Protein AF-A0A7S3NKB1-F1 (afdb_monomer)

Radius of gyration: 30.18 Å; Cα contacts (8 Å, |Δi|>4): 1616; chains: 1; bounding box: 89×77×66 Å

InterPro domains:
  IPR029058 Alpha/Beta hydrolase fold [G3DSA:3.40.50.1820] (28-369)
  IPR029058 Alpha/Beta hydrolase fold [SSF53474] (52-356)
  IPR029062 Class I glutamine amidotransferase-like [G3DSA:3.40.50.880] (406-669)
  IPR029062 Class I glutamine amidotransferase-like [SSF52317] (475-633)

Sequence (694 aa):
MLQLSLFVFLVICQARKEEACNWCSAPAASVCNQNIQVVKEQFWTSISAATNRTYPYWRPLDQPAIDSIQSGLVILVQHGTDRNGDEYTQYMAGAVAKSGLENTYVFGPQMYFLGDTGLDSENELYWDDSENADSNWRWGGDSSALLSERISSFAVLDELVSALGNNQTKIFIAGHSAGGQVVQRFALFSQTHPDLFITANPSSVTYLDARRPLLFSSQRAYCDKECDNVTIAKTQYEFEIPIFKKCVCSATYNNYGYGLNDLNKASMYVANQSISVVRERYLHRSVRYVAGQSDVCNLRFSSCEICQMNDNDLDRSCAAELQGYCRYERLTAFSQYINSTTHALVTIPNVGHNSCGIFQSPEFIHLLKISSLTLFTKSSAYDWYCIPKRAAYCQEDDQEISTPRTKPGTVTMGGGTDVDAAFEWQISRGGSGNFLILRESGTEAYDPYLLGLGAGVAATLILNDRRASEESFVLEKVKKADAIFFAGGDQSKYVSRIKNTSLETLLKSKSINVTIGGTSAGNAIQGLYIYIGAFGSAISDECLQHPYNFRIDLGPALLKSPPLDIARVIMDDHFVTRDRMGRMLTFMARLLQDGLCTAPTVRGIGVDEATALLVDHASGVATLVGNSTAYACEASSPQVCMRGEPLTLKNISCQRLGSGDSFNLYNWNGTGYSYSLDIVRGRMLGEPYGLSNE

Secondary structure (DSSP, 8-state):
------SSS-------------S--SS-TTT----S-EEEEEE--TTHHHHS-BEEEEEETTSPPGGG--SEEEEEEE--TT--HHHHHHHHHHHHHHHT-SSEEEEEE--EETT-TT--TTTB-EEB-SS-TTTBGGGTPBPSS-TTS--BHHHHHHHHHHHT-STTEEEEEEEETHHHHHHHHHHHH--S--SEEEEES-S----SSS-EE------TT-TTTTS-HHHHHHPPPPEE----SS-THHHHTTBBTTBSB-GGGS-HHHHTS-HHHHHHHHHHS-EEEEEETT----GGGTT-TT--S--TTS--SHHHHTT-SSHHHHHHHHHHHH--TTEEEEEETT--S-HHHHHTSHHHHHHHHHHHHHHHS---SEEEEEESTTSTTTSSS----PPP----EEEEE-SSS--HHHHHHHHHHTTT-EEEEEESSS-STHHHHHHHTT-SEEEEEEE-SGGGGG-HHHHHHHHH-SEEEE-SS-HHHHHHHHTTSHHHHHHHHHHHHSEEEEETHHHHTSSSEEE--TTS---HHHHHH-TT-TT--EEE-S---HHHHHTTEEEE-STTTTT-HHHHHHHHHHHHHTTS--SSEEEEEEE-TTEEEEEETTT-EEEEEESS-EEEEEEE--SEEETTEEEEEEEEEEEEE-TT-EEETTTTEESSEEEEEEEETTEEES-TT-----

Structure (mmCIF, N/CA/C/O backbone):
data_AF-A0A7S3NKB1-F1
#
_entry.id   AF-A0A7S3NKB1-F1
#
loop_
_atom_site.group_PDB
_atom_site.id
_atom_site.type_symbol
_atom_site.label_atom_id
_atom_site.label_alt_id
_atom_site.label_comp_id
_atom_site.label_asym_id
_atom_site.label_entity_id
_atom_site.label_seq_id
_atom_site.pdbx_PDB_ins_code
_atom_site.Cartn_x
_atom_site.Cartn_y
_atom_site.Cartn_z
_atom_site.occupancy
_atom_site.B_iso_or_equiv
_atom_site.auth_seq_id
_atom_site.auth_comp_id
_atom_site.auth_asym_id
_atom_site.auth_atom_id
_atom_site.pdbx_PDB_model_num
ATOM 1 N N . MET A 1 1 ? -57.048 -7.763 -28.988 1.00 37.22 1 MET A N 1
ATOM 2 C CA . MET A 1 1 ? -56.027 -7.870 -27.926 1.00 37.22 1 MET A CA 1
ATOM 3 C C . MET A 1 1 ? -54.804 -7.088 -28.360 1.00 37.22 1 MET A C 1
ATOM 5 O O . MET A 1 1 ? -54.005 -7.627 -29.101 1.00 37.22 1 MET A O 1
ATOM 9 N N . LEU A 1 2 ? -54.713 -5.814 -27.986 1.00 27.78 2 LEU A N 1
ATOM 10 C CA . LEU A 1 2 ? -53.464 -5.045 -27.924 1.00 27.78 2 LEU A CA 1
ATOM 11 C C . LEU A 1 2 ? -53.812 -3.725 -27.216 1.00 27.78 2 LEU A C 1
ATOM 13 O O . LEU A 1 2 ? -54.195 -2.736 -27.828 1.00 27.78 2 LEU A O 1
ATOM 17 N N . GLN A 1 3 ? -53.796 -3.779 -25.887 1.00 29.42 3 GLN A N 1
ATOM 18 C CA . GLN A 1 3 ? -53.874 -2.643 -24.972 1.00 29.42 3 GLN A CA 1
ATOM 19 C C . GLN A 1 3 ? -52.826 -2.925 -23.896 1.00 29.42 3 GLN A C 1
ATOM 21 O O . GLN A 1 3 ? -53.077 -3.752 -23.030 1.00 29.42 3 GLN A O 1
ATOM 26 N N . LEU A 1 4 ? -51.640 -2.329 -24.034 1.00 29.95 4 LEU A N 1
ATOM 27 C CA . LEU A 1 4 ? -50.709 -1.928 -22.966 1.00 29.95 4 LEU A CA 1
ATOM 28 C C . LEU A 1 4 ? -49.421 -1.421 -23.638 1.00 29.95 4 LEU A C 1
ATOM 30 O O . LEU A 1 4 ? -48.457 -2.161 -23.783 1.00 29.95 4 LEU A O 1
ATOM 34 N N . SER A 1 5 ? -49.428 -0.187 -24.145 1.00 30.52 5 SER A N 1
ATOM 35 C CA . SER A 1 5 ? -48.226 0.562 -24.570 1.00 30.52 5 SER A CA 1
ATOM 36 C C . SER A 1 5 ? -48.619 2.013 -24.860 1.00 30.52 5 SER A C 1
ATOM 38 O O . SER A 1 5 ? -48.506 2.471 -25.989 1.00 30.52 5 SER A O 1
ATOM 40 N N . LEU A 1 6 ? -49.199 2.720 -23.884 1.00 28.94 6 LEU A N 1
ATOM 41 C CA . LEU A 1 6 ? -49.470 4.158 -24.024 1.00 28.94 6 LEU A CA 1
ATOM 42 C C . LEU A 1 6 ? -49.652 4.835 -22.657 1.00 28.94 6 LEU A C 1
ATOM 44 O O . LEU A 1 6 ? -50.673 5.441 -22.375 1.00 28.94 6 LEU A O 1
ATOM 48 N N . PHE A 1 7 ? -48.665 4.683 -21.779 1.00 28.72 7 PHE A N 1
ATOM 49 C CA . PHE A 1 7 ? -48.425 5.561 -20.632 1.00 28.72 7 PHE A CA 1
ATOM 50 C C . PHE A 1 7 ? -46.909 5.564 -20.419 1.00 28.72 7 PHE A C 1
ATOM 52 O O . PHE A 1 7 ? -46.284 4.522 -20.572 1.00 28.72 7 PHE A O 1
ATOM 59 N N . VAL A 1 8 ? -46.335 6.719 -20.083 1.00 29.61 8 VAL A N 1
ATOM 60 C CA . VAL A 1 8 ? -44.891 7.045 -20.073 1.00 29.61 8 VAL A CA 1
ATOM 61 C C . VAL A 1 8 ? -44.358 7.571 -21.414 1.00 29.61 8 VAL A C 1
ATOM 63 O O . VAL A 1 8 ? -43.383 7.074 -21.947 1.00 29.61 8 VAL A O 1
ATOM 66 N N . PHE A 1 9 ? -44.983 8.618 -21.955 1.00 26.34 9 PHE A N 1
ATOM 67 C CA . PHE A 1 9 ? -44.295 9.713 -22.656 1.00 26.34 9 PHE A CA 1
ATOM 68 C C . PHE A 1 9 ? -45.249 10.923 -22.657 1.00 26.34 9 PHE A C 1
ATOM 70 O O . PHE A 1 9 ? -46.411 10.780 -23.019 1.00 26.34 9 PHE A O 1
ATOM 77 N N . LEU A 1 10 ? -44.752 12.088 -22.228 1.00 24.91 10 LEU A N 1
ATOM 78 C CA . LEU A 1 10 ? -45.452 13.368 -21.998 1.00 24.91 10 LEU A CA 1
ATOM 79 C C . LEU A 1 10 ? -46.329 13.489 -20.734 1.00 24.91 10 LEU A C 1
ATOM 81 O O . LEU A 1 10 ? -47.553 13.438 -20.782 1.00 24.91 10 LEU A O 1
ATOM 85 N N . VAL A 1 11 ? -45.686 13.880 -19.631 1.00 25.91 11 VAL A N 1
ATOM 86 C CA . VAL A 1 11 ? -46.139 15.057 -18.872 1.00 25.91 11 VAL A CA 1
ATOM 87 C C . VAL A 1 11 ? -44.965 16.036 -18.849 1.00 25.91 11 VAL A C 1
ATOM 89 O O . VAL A 1 11 ? -44.021 15.887 -18.080 1.00 25.91 11 VAL A O 1
ATOM 92 N N . ILE A 1 12 ? -44.995 16.990 -19.779 1.00 28.05 12 ILE A N 1
ATOM 93 C CA . ILE A 1 12 ? -44.135 18.175 -19.808 1.00 28.05 12 ILE A CA 1
ATOM 94 C C . ILE A 1 12 ? -44.914 19.314 -19.142 1.00 28.05 12 ILE A C 1
ATOM 96 O O . ILE A 1 12 ? -46.082 19.521 -19.453 1.00 28.05 12 ILE A O 1
ATOM 100 N N . CYS A 1 13 ? -44.220 20.061 -18.280 1.00 27.61 13 CYS A N 1
ATOM 101 C CA . CYS A 1 13 ? -44.545 21.405 -17.795 1.00 27.61 13 CYS A CA 1
ATOM 102 C C . CYS A 1 13 ? -45.917 21.626 -17.140 1.00 27.61 13 CYS A C 1
ATOM 104 O O . CYS A 1 13 ? -46.845 22.080 -17.798 1.00 27.61 13 CYS A O 1
ATOM 106 N N . GLN A 1 14 ? -45.963 21.533 -15.806 1.00 26.52 14 GLN A N 1
ATOM 107 C CA . GLN A 1 14 ? -46.534 22.593 -14.958 1.00 26.52 14 GLN A CA 1
ATOM 108 C C . GLN A 1 14 ? -46.208 22.353 -13.474 1.00 26.52 14 GLN A C 1
ATOM 110 O O . GLN A 1 14 ? -46.976 21.759 -12.733 1.00 26.52 14 GLN A O 1
ATOM 115 N N . ALA A 1 15 ? -45.046 22.854 -13.055 1.00 28.05 15 ALA A N 1
ATOM 116 C CA . ALA A 1 15 ? -44.796 23.368 -11.708 1.00 28.05 15 ALA A CA 1
ATOM 117 C C . ALA A 1 15 ? -43.590 24.320 -11.792 1.00 28.05 15 ALA A C 1
ATOM 119 O O . ALA A 1 15 ? -42.496 24.034 -11.323 1.00 28.05 15 ALA A O 1
ATOM 120 N N . ARG A 1 16 ? -43.768 25.450 -12.491 1.00 33.12 16 ARG A N 1
ATOM 121 C CA . ARG A 1 16 ? -42.922 26.628 -12.272 1.00 33.12 16 ARG A CA 1
ATOM 122 C C . ARG A 1 16 ? -43.476 27.343 -11.047 1.00 33.12 16 ARG A C 1
ATOM 124 O O . ARG A 1 16 ? -44.529 27.964 -11.159 1.00 33.12 16 ARG A O 1
ATOM 131 N N . LYS A 1 17 ? -42.762 27.227 -9.931 1.00 29.45 17 LYS A N 1
ATOM 132 C CA . LYS A 1 17 ? -42.459 28.279 -8.950 1.00 29.45 17 LYS A CA 1
ATOM 133 C C . LYS A 1 17 ? -41.828 27.602 -7.734 1.00 29.45 17 LYS A C 1
ATOM 135 O O . LYS A 1 17 ? -42.534 27.230 -6.808 1.00 29.45 17 LYS A O 1
ATOM 140 N N . GLU A 1 18 ? -40.508 27.472 -7.741 1.00 30.91 18 GLU A N 1
ATOM 141 C CA . GLU A 1 18 ? -39.757 27.585 -6.493 1.00 30.91 18 GLU A CA 1
ATOM 142 C C . GLU A 1 18 ? -38.799 28.756 -6.669 1.00 30.91 18 GLU A C 1
ATOM 144 O O . GLU A 1 18 ? -37.930 28.779 -7.540 1.00 30.91 18 GLU A O 1
ATOM 149 N N . GLU A 1 19 ? -39.135 29.804 -5.930 1.00 33.53 19 GLU A N 1
ATOM 150 C CA . GLU A 1 19 ? -38.428 31.063 -5.822 1.00 33.53 19 GLU A CA 1
ATOM 151 C C . GLU A 1 19 ? -37.236 30.903 -4.865 1.00 33.53 19 GLU A C 1
ATOM 153 O O . GLU A 1 19 ? -37.324 30.210 -3.857 1.00 33.53 19 GLU A O 1
ATOM 158 N N . ALA A 1 20 ? -36.176 31.650 -5.179 1.00 30.31 20 ALA A N 1
ATOM 159 C CA . ALA A 1 20 ? -35.145 32.171 -4.284 1.00 30.31 20 ALA A CA 1
ATOM 160 C C . ALA A 1 20 ? -34.161 31.177 -3.637 1.00 30.31 20 ALA A C 1
ATOM 162 O O . ALA A 1 20 ? -34.357 30.637 -2.551 1.00 30.31 20 ALA A O 1
ATOM 163 N N . CYS A 1 21 ? -32.987 31.096 -4.265 1.00 44.28 21 CYS A N 1
ATOM 164 C CA . CYS A 1 21 ? -31.755 30.708 -3.605 1.00 44.28 21 CYS A CA 1
ATOM 165 C C . CYS A 1 21 ? -31.385 31.749 -2.538 1.00 44.28 21 CYS A C 1
ATOM 167 O O . CYS A 1 21 ? -30.957 32.850 -2.863 1.00 44.28 21 CYS A O 1
ATOM 169 N N . ASN A 1 22 ? -31.529 31.393 -1.268 1.00 38.00 22 ASN A N 1
ATOM 170 C CA . ASN A 1 22 ? -31.022 32.170 -0.136 1.00 38.00 22 ASN A CA 1
ATOM 171 C C . ASN A 1 22 ? -30.182 31.245 0.755 1.00 38.00 22 ASN A C 1
ATOM 173 O O . ASN A 1 22 ? -30.517 31.027 1.910 1.00 38.00 22 ASN A O 1
ATOM 177 N N . TRP A 1 23 ? -29.165 30.580 0.185 1.00 47.19 23 TRP A N 1
ATOM 178 C CA . TRP A 1 23 ? -28.321 29.548 0.836 1.00 47.19 23 TRP A CA 1
ATOM 179 C C . TRP A 1 23 ? -29.039 28.311 1.432 1.00 47.19 23 TRP A C 1
ATOM 181 O O . TRP A 1 23 ? -28.378 27.366 1.856 1.00 47.19 23 TRP A O 1
ATOM 191 N N . CYS A 1 24 ? -30.371 28.272 1.476 1.00 38.75 24 CYS A N 1
ATOM 192 C CA . CYS A 1 24 ? -31.081 27.544 2.521 1.00 38.75 24 CYS A CA 1
ATOM 193 C C . CYS A 1 24 ? -32.432 26.971 2.057 1.00 38.75 24 CYS A C 1
ATOM 195 O O . CYS A 1 24 ? -33.182 27.607 1.324 1.00 38.75 24 CYS A O 1
ATOM 197 N N . SER A 1 25 ? -32.770 25.809 2.628 1.00 39.16 25 SER A N 1
ATOM 198 C CA . SER A 1 25 ? -34.104 25.196 2.778 1.00 39.16 25 SER A CA 1
ATOM 199 C C . SER A 1 25 ? -34.878 24.730 1.532 1.00 39.16 25 SER A C 1
ATOM 201 O O . SER A 1 25 ? -35.766 25.412 1.043 1.00 39.16 25 SER A O 1
ATOM 203 N N . ALA A 1 26 ? -34.735 23.442 1.214 1.00 31.92 26 ALA A N 1
ATOM 204 C CA . ALA A 1 26 ? -35.855 22.525 1.461 1.00 31.92 26 ALA A CA 1
ATOM 205 C C . ALA A 1 26 ? -35.545 21.794 2.793 1.00 31.92 26 ALA A C 1
ATOM 207 O O . ALA A 1 26 ? -34.374 21.676 3.146 1.00 31.92 26 ALA A O 1
ATOM 208 N N . PRO A 1 27 ? -36.534 21.420 3.613 1.00 38.72 27 PRO A N 1
ATOM 209 C CA . PRO A 1 27 ? -36.540 21.534 5.080 1.00 38.72 27 PRO A CA 1
ATOM 210 C C . PRO A 1 27 ? -35.474 20.676 5.796 1.00 38.72 27 PRO A C 1
ATOM 212 O O . PRO A 1 27 ? -35.788 19.626 6.335 1.00 38.72 27 PRO A O 1
ATOM 215 N N . ALA A 1 28 ? -34.208 21.098 5.834 1.00 42.16 28 ALA A N 1
ATOM 216 C CA . ALA A 1 28 ? -33.157 20.376 6.565 1.00 42.16 28 ALA A CA 1
ATOM 217 C C . ALA A 1 28 ? -32.908 20.951 7.967 1.00 42.16 28 ALA A C 1
ATOM 219 O O . ALA A 1 28 ? -32.650 20.191 8.896 1.00 42.16 28 ALA A O 1
ATOM 220 N N . ALA A 1 29 ? -33.084 22.263 8.170 1.00 37.06 29 ALA A N 1
ATOM 221 C CA . ALA A 1 29 ? -32.968 22.870 9.501 1.00 37.06 29 ALA A CA 1
ATOM 222 C C . ALA A 1 29 ? -34.019 22.330 10.497 1.00 37.06 29 ALA A C 1
ATOM 224 O O . ALA A 1 29 ? -33.766 22.294 11.693 1.00 37.06 29 ALA A O 1
ATOM 225 N N . SER A 1 30 ? -35.163 21.825 10.015 1.00 43.34 30 SER A N 1
ATOM 226 C CA . SER A 1 30 ? -36.155 21.109 10.835 1.00 43.34 30 SER A CA 1
ATOM 227 C C . SER A 1 30 ? -35.915 19.590 10.943 1.00 43.34 30 SER A C 1
ATOM 229 O O . SER A 1 30 ? -36.719 18.899 11.562 1.00 43.34 30 SER A O 1
ATOM 231 N N . VAL A 1 31 ? -34.857 19.047 10.322 1.00 51.47 31 VAL A N 1
ATOM 232 C CA . VAL A 1 31 ? -34.542 17.596 10.249 1.00 51.47 31 VAL A CA 1
ATOM 233 C C . VAL A 1 31 ? -33.166 17.258 10.849 1.00 51.47 31 VAL A C 1
ATOM 235 O O . VAL A 1 31 ? -32.884 16.086 11.135 1.00 51.47 31 VAL A O 1
ATOM 238 N N . CYS A 1 32 ? -32.327 18.270 11.085 1.00 66.38 32 CYS A N 1
ATOM 239 C CA . CYS A 1 32 ? -31.087 18.153 11.841 1.00 66.38 32 CYS A CA 1
ATOM 240 C C . CYS A 1 32 ? -31.391 17.784 13.288 1.00 66.38 32 CYS A C 1
ATOM 242 O O . CYS A 1 32 ? -31.891 18.595 14.063 1.00 66.38 32 CYS A O 1
ATOM 244 N N . ASN A 1 33 ? -31.077 16.546 13.664 1.00 66.69 33 ASN A N 1
ATOM 245 C CA . ASN A 1 33 ? -31.092 16.187 15.070 1.00 66.69 33 ASN A CA 1
ATOM 246 C C . ASN A 1 33 ? -29.837 16.770 15.736 1.00 66.69 33 ASN A C 1
ATOM 248 O O . ASN A 1 33 ? -28.758 16.200 15.587 1.00 66.69 33 ASN A O 1
ATOM 252 N N . GLN A 1 34 ? -30.007 17.895 16.431 1.00 69.69 34 GLN A N 1
ATOM 253 C CA . GLN A 1 34 ? -29.027 18.508 17.340 1.00 69.69 34 GLN A CA 1
ATOM 254 C C . GLN A 1 34 ? -29.383 18.253 18.818 1.00 69.69 34 GLN A C 1
ATOM 256 O O . GLN A 1 34 ? -28.787 18.816 19.726 1.00 69.69 34 GLN A O 1
ATOM 261 N N . ASN A 1 35 ? -30.374 17.400 19.099 1.00 81.75 35 ASN A N 1
ATOM 262 C CA . ASN A 1 35 ? -30.844 17.181 20.471 1.00 81.75 35 ASN A CA 1
ATOM 263 C C . ASN A 1 35 ? -29.934 16.237 21.273 1.00 81.75 35 ASN A C 1
ATOM 265 O O . ASN A 1 35 ? -30.166 16.025 22.464 1.00 81.75 35 ASN A O 1
ATOM 269 N N . ILE A 1 36 ? -28.920 15.651 20.633 1.00 89.50 36 ILE A N 1
ATOM 270 C CA . ILE A 1 36 ? -27.941 14.792 21.296 1.00 89.50 36 ILE A CA 1
ATOM 271 C C . ILE A 1 36 ? -27.021 15.685 22.123 1.00 89.50 36 ILE A C 1
ATOM 273 O O . ILE A 1 36 ? -26.320 16.534 21.587 1.00 89.50 36 ILE A O 1
ATOM 277 N N . GLN A 1 37 ? -27.023 15.492 23.438 1.00 95.25 37 GLN A N 1
ATOM 278 C CA . GLN A 1 37 ? -26.106 16.205 24.319 1.00 95.25 37 GLN A CA 1
ATOM 279 C C . GLN A 1 37 ? -24.688 15.670 24.121 1.00 95.25 37 GLN A C 1
ATOM 281 O O . GLN A 1 37 ? -24.478 14.456 24.088 1.00 95.25 37 GLN A O 1
ATOM 286 N N . VAL A 1 38 ? -23.721 16.576 24.015 1.00 96.50 38 VAL A N 1
ATOM 287 C CA . VAL A 1 38 ? -22.296 16.251 23.892 1.00 96.50 38 VAL A CA 1
ATOM 288 C C . VAL A 1 38 ? -21.523 16.853 25.054 1.00 96.50 38 VAL A C 1
ATOM 290 O O . VAL A 1 38 ? -21.937 17.849 25.645 1.00 96.50 38 VAL A O 1
ATOM 293 N N . VAL A 1 39 ? -20.399 16.233 25.388 1.00 97.50 39 VAL A N 1
ATOM 294 C CA . VAL A 1 39 ? -19.499 16.671 26.452 1.00 97.50 39 VAL A CA 1
ATOM 295 C C . VAL A 1 39 ? -18.079 16.776 25.911 1.00 97.50 39 VAL A C 1
ATOM 297 O O . VAL A 1 39 ? -17.669 15.967 25.073 1.00 97.50 39 VAL A O 1
ATOM 300 N N . LYS A 1 40 ? -17.360 17.803 26.372 1.00 97.25 40 LYS A N 1
ATOM 301 C CA . LYS A 1 40 ? -15.942 18.012 26.081 1.00 97.25 40 LYS A CA 1
ATOM 302 C C . LYS A 1 40 ? -15.109 17.154 27.024 1.00 97.25 40 LYS A C 1
ATOM 304 O O . LYS A 1 40 ? -15.315 17.194 28.234 1.00 97.25 40 LYS A O 1
ATOM 309 N N . GLU A 1 41 ? -14.171 16.415 26.462 1.00 96.12 41 GLU A N 1
ATOM 310 C CA . GLU A 1 41 ? -13.217 15.564 27.163 1.00 96.12 41 GLU A CA 1
ATOM 311 C C . GLU A 1 41 ? -11.794 15.915 26.727 1.00 96.12 41 GLU A C 1
ATOM 313 O O . GLU A 1 41 ? -11.583 16.588 25.714 1.00 96.12 41 GLU A O 1
ATOM 318 N N . GLN A 1 42 ? -10.818 15.443 27.498 1.00 95.31 42 GLN A N 1
ATOM 319 C CA . GLN A 1 42 ? -9.400 15.633 27.210 1.00 95.31 42 GLN A CA 1
ATOM 320 C C . GLN A 1 42 ? -8.747 14.305 26.849 1.00 95.31 42 GLN A C 1
ATOM 322 O O . GLN A 1 42 ? -9.034 13.272 27.451 1.00 95.31 42 GLN A O 1
ATOM 327 N N . PHE A 1 43 ? -7.841 14.348 25.882 1.00 95.62 43 PHE A N 1
ATOM 328 C CA . PHE A 1 43 ? -7.016 13.228 25.463 1.00 95.62 43 PHE A CA 1
ATOM 329 C C . PHE A 1 43 ? -5.544 13.531 25.745 1.00 95.62 43 PHE A C 1
ATOM 331 O O . PHE A 1 43 ? -5.046 14.630 25.474 1.00 95.62 43 PHE A O 1
ATOM 338 N N . TRP A 1 44 ? -4.841 12.551 26.307 1.00 93.50 44 TRP A N 1
ATOM 339 C CA . TRP A 1 44 ? -3.430 12.684 26.644 1.00 93.50 44 TRP A CA 1
ATOM 340 C C . TRP A 1 44 ? -2.556 12.326 25.439 1.00 93.50 44 TRP A C 1
ATOM 342 O O . TRP A 1 44 ? -2.516 11.176 25.013 1.00 93.50 44 TRP A O 1
ATOM 352 N N . THR A 1 45 ? -1.837 13.314 24.909 1.00 92.19 45 THR A N 1
ATOM 353 C CA . THR A 1 45 ? -0.944 13.153 23.748 1.00 92.19 45 THR A CA 1
ATOM 354 C C . THR A 1 45 ? 0.503 12.882 24.166 1.00 92.19 45 THR A C 1
ATOM 356 O O . THR A 1 45 ? 0.880 13.065 25.328 1.00 92.19 45 THR A O 1
ATOM 359 N N . SER A 1 46 ? 1.362 12.516 23.213 1.00 90.19 46 SER A N 1
ATOM 360 C CA . SER A 1 46 ? 2.794 12.277 23.450 1.00 90.19 46 SER A CA 1
ATOM 361 C C . SER A 1 46 ? 3.541 13.488 24.023 1.00 90.19 46 SER A C 1
ATOM 363 O O . SER A 1 46 ? 4.514 13.315 24.759 1.00 90.19 46 SER A O 1
ATOM 365 N N . ILE A 1 47 ? 3.071 14.711 23.752 1.00 87.00 47 ILE A N 1
ATOM 366 C CA . ILE A 1 47 ? 3.666 15.949 24.279 1.00 87.00 47 ILE A CA 1
ATOM 367 C C . ILE A 1 47 ? 3.024 16.423 25.586 1.00 87.00 47 ILE A C 1
ATOM 369 O O . ILE A 1 47 ? 3.514 17.377 26.196 1.00 87.00 47 ILE A O 1
ATOM 373 N N . SER A 1 48 ? 1.943 15.783 26.043 1.00 90.19 48 SER A N 1
ATOM 374 C CA . SER A 1 48 ? 1.174 16.254 27.200 1.00 90.19 48 SER A CA 1
ATOM 375 C C . SER A 1 48 ? 1.990 16.245 28.489 1.00 90.19 48 SER A C 1
ATOM 377 O O . SER A 1 48 ? 1.903 17.185 29.270 1.00 90.19 48 SER A O 1
ATOM 379 N N . ALA A 1 49 ? 2.872 15.259 28.676 1.00 87.44 49 ALA A N 1
ATOM 380 C CA . ALA A 1 49 ? 3.761 15.214 29.840 1.00 87.44 49 ALA A CA 1
ATOM 381 C C . ALA A 1 49 ? 4.805 16.344 29.858 1.00 87.44 49 ALA A C 1
ATOM 383 O O . ALA A 1 49 ? 5.198 16.789 30.933 1.00 87.44 49 ALA A O 1
ATOM 384 N N . ALA A 1 50 ? 5.255 16.799 28.685 1.00 85.69 50 ALA A N 1
ATOM 385 C CA . ALA A 1 50 ? 6.240 17.873 28.567 1.00 85.69 50 ALA A CA 1
ATOM 386 C C . ALA A 1 50 ? 5.590 19.259 28.687 1.00 85.69 50 ALA A C 1
ATOM 388 O O . ALA A 1 50 ? 6.112 20.138 29.362 1.00 85.69 50 ALA A O 1
ATOM 389 N N . THR A 1 51 ? 4.422 19.433 28.068 1.00 85.88 51 THR A N 1
ATOM 390 C CA . THR A 1 51 ? 3.738 20.732 27.964 1.00 85.88 51 THR A CA 1
ATOM 391 C C . THR A 1 51 ? 2.715 20.995 29.061 1.00 85.88 51 THR A C 1
ATOM 393 O O . THR A 1 51 ? 2.258 22.126 29.197 1.00 85.88 51 THR A O 1
ATOM 396 N N . ASN A 1 52 ? 2.304 19.958 29.796 1.00 87.31 52 ASN A N 1
ATOM 397 C CA . ASN A 1 52 ? 1.109 19.957 30.643 1.00 87.31 52 ASN A CA 1
ATOM 398 C C . ASN A 1 52 ? -0.187 20.313 29.880 1.00 87.31 52 ASN A C 1
ATOM 400 O O . ASN A 1 52 ? -1.178 20.709 30.490 1.00 87.31 52 ASN A O 1
ATOM 404 N N . ARG A 1 53 ? -0.186 20.179 28.545 1.00 90.25 53 ARG A N 1
ATOM 405 C CA . ARG A 1 53 ? -1.341 20.462 27.688 1.00 90.25 53 ARG A CA 1
ATOM 406 C C . ARG A 1 53 ? -1.939 19.188 27.122 1.00 90.25 53 ARG A C 1
ATOM 408 O O . ARG A 1 53 ? -1.222 18.294 26.683 1.00 90.25 53 ARG A O 1
ATOM 415 N N . THR A 1 54 ? -3.259 19.121 27.081 1.00 94.12 54 THR A N 1
ATOM 416 C CA . THR A 1 54 ? -4.027 17.983 26.560 1.00 94.12 54 THR A CA 1
ATOM 417 C C . THR A 1 54 ? -4.770 18.354 25.283 1.00 94.12 54 THR A C 1
ATOM 419 O O . THR A 1 54 ? -4.884 19.531 24.932 1.00 94.12 54 THR A O 1
ATOM 422 N N . TYR A 1 55 ? -5.206 17.343 24.535 1.00 95.88 55 TYR A N 1
ATOM 423 C CA . TYR A 1 55 ? -5.970 17.552 23.315 1.00 95.88 55 TYR A CA 1
ATOM 424 C C . TYR A 1 55 ? -7.477 17.450 23.587 1.00 95.88 55 TYR A C 1
ATOM 426 O O . TYR A 1 55 ? -7.934 16.383 24.003 1.00 95.88 55 TYR A O 1
ATOM 434 N N . PRO A 1 56 ? -8.263 18.506 23.326 1.00 96.50 56 PRO A N 1
ATOM 435 C CA . PRO A 1 56 ? -9.698 18.461 23.545 1.00 96.50 56 PRO A CA 1
ATOM 436 C C . PRO A 1 56 ? -10.429 17.702 22.428 1.00 96.50 56 PRO A C 1
ATOM 438 O O . PRO A 1 56 ? -10.109 17.818 21.243 1.00 96.50 56 PRO A O 1
ATOM 441 N N . TYR A 1 57 ? -11.477 16.969 22.794 1.00 97.75 57 TYR A N 1
ATOM 442 C CA . TYR A 1 57 ? -12.418 16.365 21.849 1.00 97.75 57 TYR A CA 1
ATOM 443 C C . TYR A 1 57 ? -13.836 16.323 22.427 1.00 97.75 57 TYR A C 1
ATOM 445 O O . TYR A 1 57 ? -14.044 16.458 23.632 1.00 97.75 57 TYR A O 1
ATOM 453 N N . TRP A 1 58 ? -14.823 16.123 21.560 1.00 98.19 58 TRP A N 1
ATOM 454 C CA . TRP A 1 58 ? -16.230 16.002 21.932 1.00 98.19 58 TRP A CA 1
ATOM 455 C C . TRP A 1 58 ? -16.735 14.578 21.743 1.00 98.19 58 TRP A C 1
ATOM 457 O O . TRP A 1 58 ? -16.330 13.891 20.806 1.00 98.19 58 TRP A O 1
ATOM 467 N N . ARG A 1 59 ? -17.656 14.144 22.602 1.00 97.88 59 ARG A N 1
ATOM 468 C CA . ARG A 1 59 ? -18.395 12.879 22.457 1.00 97.88 59 ARG A CA 1
ATOM 469 C C . ARG A 1 59 ? -19.856 13.049 22.877 1.00 97.88 59 ARG A C 1
ATOM 471 O O . ARG A 1 59 ? -20.136 13.927 23.697 1.00 97.88 59 ARG A O 1
ATOM 478 N N . PRO A 1 60 ? -20.791 12.215 22.394 1.00 97.56 60 PRO A N 1
ATOM 479 C CA . PRO A 1 60 ? -22.113 12.097 23.000 1.00 97.56 60 PRO A CA 1
ATOM 480 C C . PRO A 1 60 ? -22.013 11.773 24.497 1.00 97.56 60 PRO A C 1
ATOM 482 O O . PRO A 1 60 ? -21.169 10.976 24.920 1.00 97.56 60 PRO A O 1
ATOM 485 N N . LEU A 1 61 ? -22.863 12.407 25.308 1.00 96.88 61 LEU A N 1
ATOM 486 C CA . LEU A 1 61 ? -22.817 12.317 26.772 1.00 96.88 61 LEU A CA 1
ATOM 487 C C . LEU A 1 61 ? -22.948 10.872 27.284 1.00 96.88 61 LEU A C 1
ATOM 489 O O . LEU A 1 61 ? -22.335 10.520 28.292 1.00 96.88 61 LEU A O 1
ATOM 493 N N . ASP A 1 62 ? -23.721 10.050 26.579 1.00 94.56 62 ASP A N 1
ATOM 494 C CA . ASP A 1 62 ? -24.019 8.648 26.879 1.00 94.56 62 ASP A CA 1
ATOM 495 C C . ASP A 1 62 ? -22.964 7.650 26.367 1.00 94.56 62 ASP A C 1
ATOM 497 O O . ASP A 1 62 ? -23.029 6.468 26.704 1.00 94.56 62 ASP A O 1
ATOM 501 N N . GLN A 1 63 ? -21.981 8.102 25.584 1.00 96.06 63 GLN A N 1
ATOM 502 C CA . GLN A 1 63 ? -20.886 7.264 25.091 1.00 96.06 63 GLN A CA 1
ATOM 503 C C . GLN A 1 63 ? -19.667 7.334 26.019 1.00 96.06 63 GLN A C 1
ATOM 505 O O . GLN A 1 63 ? -19.416 8.377 26.612 1.00 96.06 63 GLN A O 1
ATOM 510 N N . PRO A 1 64 ? -18.876 6.261 26.170 1.00 95.94 64 PRO A N 1
ATOM 511 C CA . PRO A 1 64 ? -17.658 6.299 26.979 1.00 95.94 64 PRO A CA 1
ATOM 512 C C . PRO A 1 64 ? -16.562 7.180 26.344 1.00 95.94 64 PRO A C 1
ATOM 514 O O . PRO A 1 64 ? -16.620 7.525 25.164 1.00 95.94 64 PRO A O 1
ATOM 517 N N . ALA A 1 65 ? -15.544 7.533 27.135 1.00 94.81 65 ALA A N 1
ATOM 518 C CA . ALA A 1 65 ? -14.344 8.216 26.647 1.00 94.81 65 ALA A CA 1
ATOM 519 C C . ALA A 1 65 ? -13.555 7.338 25.656 1.00 94.81 65 ALA A C 1
ATOM 521 O O . ALA A 1 65 ? -13.630 6.107 25.718 1.00 94.81 65 ALA A O 1
ATOM 522 N N . ILE A 1 66 ? -12.772 7.969 24.775 1.00 93.31 66 ILE A N 1
ATOM 523 C CA . ILE A 1 66 ? -12.075 7.281 23.674 1.00 93.31 66 ILE A CA 1
ATOM 524 C C . ILE A 1 66 ? -11.140 6.160 24.163 1.00 93.31 66 ILE A C 1
ATOM 526 O O . ILE A 1 66 ? -11.152 5.067 23.602 1.00 93.31 66 ILE A O 1
ATOM 530 N N . ASP A 1 67 ? -10.447 6.369 25.286 1.00 88.25 67 ASP A N 1
ATOM 531 C CA . ASP A 1 67 ? -9.509 5.399 25.878 1.00 88.25 67 ASP A CA 1
ATOM 532 C C . ASP A 1 67 ? -10.195 4.148 26.454 1.00 88.25 67 ASP A C 1
ATOM 534 O O . ASP A 1 67 ? -9.548 3.155 26.785 1.00 88.25 67 ASP A O 1
ATOM 538 N N . SER A 1 68 ? -11.521 4.185 26.607 1.00 90.62 68 SER A N 1
ATOM 539 C CA . SER A 1 68 ? -12.311 3.059 27.116 1.00 90.62 68 SER A CA 1
ATOM 540 C C . SER A 1 68 ? -12.860 2.158 26.005 1.00 90.62 68 SER A C 1
ATOM 542 O O . SER A 1 68 ? -13.459 1.123 26.305 1.00 90.62 68 SER A O 1
ATOM 544 N N . ILE A 1 69 ? -12.682 2.522 24.732 1.00 91.62 69 ILE A N 1
ATOM 545 C CA . ILE A 1 69 ? -13.198 1.747 23.600 1.00 91.62 69 ILE A CA 1
ATOM 546 C C . ILE A 1 69 ? -12.327 0.514 23.357 1.00 91.62 69 ILE A C 1
ATOM 548 O O . ILE A 1 69 ? -11.119 0.608 23.172 1.00 91.62 69 ILE A O 1
ATOM 552 N N . GLN A 1 70 ? -12.959 -0.661 23.336 1.00 83.38 70 GLN A N 1
ATOM 553 C CA . GLN A 1 70 ? -12.273 -1.944 23.131 1.00 83.38 70 GLN A CA 1
ATOM 554 C C . GLN A 1 70 ? -12.697 -2.660 21.842 1.00 83.38 70 GLN A C 1
ATOM 556 O O . GLN A 1 70 ? -11.974 -3.523 21.359 1.00 83.38 70 GLN A O 1
ATOM 561 N N . SER A 1 71 ? -13.861 -2.334 21.280 1.00 88.56 71 SER A N 1
ATOM 562 C CA . SER A 1 71 ? -14.351 -2.917 20.027 1.00 88.56 71 SER A CA 1
ATOM 563 C C . SER A 1 71 ? -15.455 -2.049 19.430 1.00 88.56 71 SER A C 1
ATOM 565 O O . SER A 1 71 ? -16.039 -1.236 20.144 1.00 88.56 71 SER A O 1
ATOM 567 N N . GLY A 1 72 ? -15.791 -2.268 18.157 1.00 90.25 72 GLY A N 1
ATOM 568 C CA . GLY A 1 72 ? -16.908 -1.597 17.484 1.00 90.25 72 GLY A CA 1
ATOM 569 C C . GLY A 1 72 ? -16.467 -0.655 16.373 1.00 90.25 72 GLY A C 1
ATOM 570 O O . GLY A 1 72 ? -15.332 -0.718 15.908 1.00 90.25 72 GLY A O 1
ATOM 571 N N . LEU A 1 73 ? -17.380 0.191 15.903 1.00 93.94 73 LEU A N 1
ATOM 572 C CA . LEU A 1 73 ? -17.082 1.224 14.913 1.00 93.94 73 LEU A CA 1
ATOM 573 C C . LEU A 1 73 ? -16.829 2.549 15.622 1.00 93.94 73 LEU A C 1
ATOM 575 O O . LEU A 1 73 ? -17.684 3.032 16.349 1.00 93.94 73 LEU A O 1
ATOM 579 N N . VAL A 1 74 ? -15.694 3.179 15.372 1.00 96.88 74 VAL A N 1
ATOM 580 C CA . VAL A 1 74 ? -15.405 4.536 15.819 1.00 96.88 74 VAL A CA 1
ATOM 581 C C . VAL A 1 74 ? -15.426 5.469 14.621 1.00 96.88 74 VAL A C 1
ATOM 583 O O . VAL A 1 74 ? -14.780 5.204 13.610 1.00 96.88 74 VAL A O 1
ATOM 586 N N . ILE A 1 75 ? -16.161 6.571 14.736 1.00 98.06 75 ILE A N 1
ATOM 587 C CA . ILE A 1 75 ? -16.209 7.633 13.738 1.00 98.06 75 ILE A CA 1
ATOM 588 C C . ILE A 1 75 ? -15.602 8.895 14.344 1.00 98.06 75 ILE A C 1
ATOM 590 O O . ILE A 1 75 ? -16.199 9.525 15.217 1.00 98.06 75 ILE A O 1
ATOM 594 N N . LEU A 1 76 ? -14.426 9.275 13.850 1.00 98.38 76 LEU A N 1
ATOM 595 C CA . LEU A 1 76 ? -13.823 10.575 14.119 1.00 98.38 76 LEU A CA 1
ATOM 596 C C . LEU A 1 76 ? -14.394 11.590 13.121 1.00 98.38 76 LEU A C 1
ATOM 598 O O . LEU A 1 76 ? -14.260 11.396 11.912 1.00 98.38 76 LEU A O 1
ATOM 602 N N . VAL A 1 77 ? -15.042 12.654 13.596 1.00 98.38 77 VAL A N 1
ATOM 603 C CA . VAL A 1 77 ? -15.673 13.676 12.745 1.00 98.38 77 VAL A CA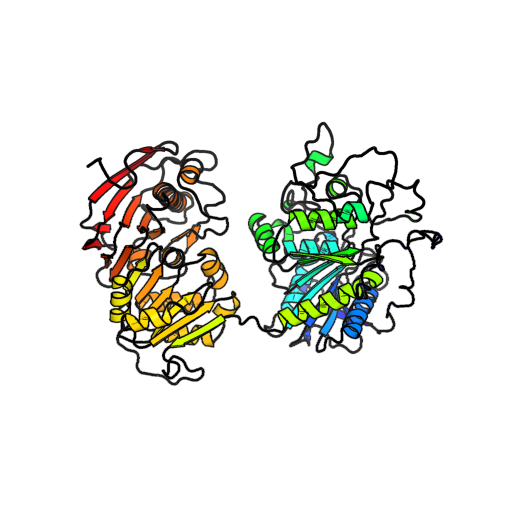 1
ATOM 604 C C . VAL A 1 77 ? -14.998 15.041 12.904 1.00 98.38 77 VAL A C 1
ATOM 606 O O . VAL A 1 77 ? -15.168 15.732 13.902 1.00 98.38 77 VAL A O 1
ATOM 609 N N . GLN A 1 78 ? -14.231 15.452 11.895 1.00 98.25 78 GLN A N 1
ATOM 610 C CA . GLN A 1 78 ? -13.515 16.726 11.886 1.00 98.25 78 GLN A CA 1
ATOM 611 C C . GLN A 1 78 ? -14.419 17.880 11.428 1.00 98.25 78 GLN A C 1
ATOM 613 O O . GLN A 1 78 ? -15.006 17.843 10.339 1.00 98.25 78 GLN A O 1
ATOM 618 N N . HIS A 1 79 ? -14.474 18.932 12.246 1.00 95.81 79 HIS A N 1
ATOM 619 C CA . HIS A 1 79 ? -15.237 20.154 11.987 1.00 95.81 79 HIS A CA 1
ATOM 620 C C . HIS A 1 79 ? -14.660 21.032 10.860 1.00 95.81 79 HIS A C 1
ATOM 622 O O . HIS A 1 79 ? -13.526 20.853 10.411 1.00 95.81 79 HIS A O 1
ATOM 628 N N . GLY A 1 80 ? -15.452 22.016 10.421 1.00 93.38 80 GLY A N 1
ATOM 629 C CA . GLY A 1 80 ? -15.076 23.030 9.429 1.00 93.38 80 GLY A CA 1
ATOM 630 C C . GLY A 1 80 ? -14.287 24.214 10.012 1.00 93.38 80 GLY A C 1
ATOM 631 O O . GLY A 1 80 ? -13.742 24.124 11.112 1.00 93.38 80 GLY A O 1
ATOM 632 N N . THR A 1 81 ? -14.228 25.323 9.264 1.00 90.44 81 THR A N 1
ATOM 633 C CA . THR A 1 81 ? -13.516 26.563 9.648 1.00 90.44 81 THR A CA 1
ATOM 634 C C . THR A 1 81 ? -14.082 27.196 10.921 1.00 90.44 81 THR A C 1
ATOM 636 O O . THR A 1 81 ? -13.323 27.791 11.678 1.00 90.44 81 THR A O 1
ATOM 639 N N . ASP A 1 82 ? -15.375 26.989 11.198 1.00 89.88 82 ASP A N 1
ATOM 640 C CA . ASP A 1 82 ? -16.068 27.510 12.387 1.00 89.88 82 ASP A CA 1
ATOM 641 C C . ASP A 1 82 ? -15.623 26.862 13.708 1.00 89.88 82 ASP A C 1
ATOM 643 O O . ASP A 1 82 ? -16.012 27.324 14.777 1.00 89.88 82 ASP A O 1
ATOM 647 N N . ARG A 1 83 ? -14.819 25.787 13.657 1.00 91.69 83 ARG A N 1
ATOM 648 C CA . ARG A 1 83 ? -14.260 25.116 14.847 1.00 91.69 83 ARG A CA 1
ATOM 649 C C . ARG A 1 83 ? -15.315 24.668 15.871 1.00 91.69 83 ARG A C 1
ATOM 651 O O . ARG A 1 83 ? -15.053 24.608 17.066 1.00 91.69 83 ARG A O 1
ATOM 658 N N . ASN A 1 84 ? -16.486 24.270 15.383 1.00 92.38 84 ASN A N 1
ATOM 659 C CA . ASN A 1 84 ? -17.631 23.749 16.138 1.00 92.38 84 ASN A CA 1
ATOM 660 C C . ASN A 1 84 ? -17.630 22.207 16.206 1.00 92.38 84 ASN A C 1
ATOM 662 O O . ASN A 1 84 ? -18.486 21.529 15.625 1.00 92.38 84 ASN A O 1
ATOM 666 N N . GLY A 1 85 ? -16.624 21.624 16.871 1.00 94.56 85 GLY A N 1
ATOM 667 C CA . GLY A 1 85 ? -16.492 20.167 17.017 1.00 94.56 85 GLY A CA 1
ATOM 668 C C . GLY A 1 85 ? -17.647 19.511 17.781 1.00 94.56 85 GLY A C 1
ATOM 669 O O . GLY A 1 85 ? -18.009 18.368 17.493 1.00 94.56 85 GLY A O 1
ATOM 670 N N . ASP A 1 86 ? -18.274 20.247 18.692 1.00 95.00 86 ASP A N 1
ATOM 671 C CA . ASP A 1 86 ? -19.483 19.859 19.412 1.00 95.00 86 ASP A CA 1
ATOM 672 C C . ASP A 1 86 ? -20.658 19.618 18.454 1.00 95.00 86 ASP A C 1
ATOM 674 O O . ASP A 1 86 ? -21.230 18.525 18.438 1.00 95.00 86 ASP A O 1
ATOM 678 N N . GLU A 1 87 ? -20.968 20.581 17.585 1.00 93.69 87 GLU A N 1
ATOM 679 C CA . GLU A 1 87 ? -22.053 20.456 16.608 1.00 93.69 87 GLU A CA 1
ATOM 680 C C . GLU A 1 87 ? -21.800 19.321 15.609 1.00 93.69 87 GLU A C 1
ATOM 682 O O . GLU A 1 87 ? -22.698 18.533 15.310 1.00 93.69 87 GLU A O 1
ATOM 687 N N . TYR A 1 88 ? -20.567 19.185 15.112 1.00 95.94 88 TYR A N 1
ATOM 688 C CA . TYR A 1 88 ? -20.211 18.106 14.183 1.00 95.94 88 TYR A CA 1
ATOM 689 C C . TYR A 1 88 ? -20.355 16.721 14.822 1.00 95.94 88 TYR A C 1
ATOM 691 O O . TYR A 1 88 ? -20.826 15.783 14.166 1.00 95.94 88 TYR A O 1
ATOM 699 N N . THR A 1 89 ? -20.031 16.610 16.113 1.00 97.50 89 THR A N 1
ATOM 700 C CA . THR A 1 89 ? -20.280 15.401 16.908 1.00 97.50 89 THR A CA 1
ATOM 701 C C . THR A 1 89 ? -21.775 15.098 16.980 1.00 97.50 89 THR A C 1
ATOM 703 O O . THR A 1 89 ? -22.174 13.960 16.732 1.00 97.50 89 THR A O 1
ATOM 706 N N . GLN A 1 90 ? -22.621 16.106 17.222 1.00 95.69 90 GLN A N 1
ATOM 707 C CA . GLN A 1 90 ? -24.081 15.939 17.223 1.00 95.69 90 GLN A CA 1
ATOM 708 C C . GLN A 1 90 ? -24.615 15.508 15.852 1.00 95.69 90 GLN A C 1
ATOM 710 O O . GLN A 1 90 ? -25.428 14.583 15.765 1.00 95.69 90 GLN A O 1
ATOM 715 N N . TYR A 1 91 ? -24.139 16.129 14.767 1.00 94.88 91 TYR A N 1
ATOM 716 C CA . TYR A 1 91 ? -24.575 15.797 13.410 1.00 94.88 91 TYR A CA 1
ATOM 717 C C . TYR A 1 91 ? -24.281 14.340 13.065 1.00 94.88 91 TYR A C 1
ATOM 719 O O . TYR A 1 91 ? -25.183 13.636 12.597 1.00 94.88 91 TYR A O 1
ATOM 727 N N . MET A 1 92 ? -23.055 13.882 13.336 1.00 96.81 92 MET A N 1
ATOM 728 C CA . MET A 1 92 ? -22.635 12.508 13.075 1.00 96.81 92 MET A CA 1
ATOM 729 C C . MET A 1 92 ? -23.331 11.508 14.003 1.00 96.81 92 MET A C 1
ATOM 731 O O . MET A 1 92 ? -23.817 10.483 13.531 1.00 96.81 92 MET A O 1
ATOM 735 N N . ALA A 1 93 ? -23.476 11.817 15.295 1.00 95.69 93 ALA A N 1
ATOM 736 C CA . ALA A 1 93 ? -24.227 10.971 16.224 1.00 95.69 93 ALA A CA 1
ATOM 737 C C . ALA A 1 93 ? -25.698 10.824 15.794 1.00 95.69 93 ALA A C 1
ATOM 739 O O . ALA A 1 93 ? -26.259 9.728 15.837 1.00 95.69 93 ALA A O 1
ATOM 740 N N . GLY A 1 94 ? -26.310 11.894 15.277 1.00 93.31 94 GLY A N 1
ATOM 741 C CA . GLY A 1 94 ? -27.649 11.844 14.694 1.00 93.31 94 GLY A CA 1
ATOM 742 C C . GLY A 1 94 ? -27.722 10.975 13.433 1.00 93.31 94 GLY A C 1
ATOM 743 O O . GLY A 1 94 ? -28.710 10.263 13.240 1.00 93.31 94 GLY A O 1
ATOM 744 N N . ALA A 1 95 ? -26.679 10.982 12.598 1.00 92.69 95 ALA A N 1
ATOM 745 C CA . ALA A 1 95 ? -26.572 10.098 11.436 1.00 92.69 95 ALA A CA 1
ATOM 746 C C . ALA A 1 95 ? -26.436 8.624 11.850 1.00 92.69 95 ALA A C 1
ATOM 748 O O . ALA A 1 95 ? -27.145 7.769 11.316 1.00 92.69 95 ALA A O 1
ATOM 749 N N . VAL A 1 96 ? -25.597 8.333 12.851 1.00 94.25 96 VAL A N 1
ATOM 750 C CA . VAL A 1 96 ? -25.439 6.992 13.438 1.00 94.25 96 VAL A CA 1
ATOM 751 C C . VAL A 1 96 ? -26.769 6.500 14.014 1.00 94.25 96 VAL A C 1
ATOM 753 O O . VAL A 1 96 ? -27.223 5.415 13.645 1.00 94.25 96 VAL A O 1
ATOM 756 N N . ALA A 1 97 ? -27.471 7.322 14.797 1.00 91.38 97 ALA A N 1
ATOM 757 C CA . ALA A 1 97 ? -28.781 6.971 15.348 1.00 91.38 97 ALA A CA 1
ATOM 758 C C . ALA A 1 97 ? -29.816 6.653 14.251 1.00 91.38 97 ALA A C 1
ATOM 760 O O . ALA A 1 97 ? -30.515 5.645 14.327 1.00 91.38 97 ALA A O 1
ATOM 761 N N . LYS A 1 98 ? -29.876 7.460 13.180 1.00 88.56 98 LYS A N 1
ATOM 762 C CA . LYS A 1 98 ? -30.763 7.214 12.023 1.00 88.56 98 LYS A CA 1
ATOM 763 C C . LYS A 1 98 ? -30.344 5.988 11.204 1.00 88.56 98 LYS A C 1
ATOM 765 O O . LYS A 1 98 ? -31.178 5.358 10.552 1.00 88.56 98 LYS A O 1
ATOM 770 N N . SER A 1 99 ? -29.059 5.639 11.216 1.00 87.75 99 SER A N 1
ATOM 771 C CA . SER A 1 99 ? -28.563 4.444 10.540 1.00 87.75 99 SER A CA 1
ATOM 772 C C . SER A 1 99 ? -28.954 3.153 11.276 1.00 87.75 99 SER A C 1
ATOM 774 O O . SER A 1 99 ? -29.141 2.120 10.634 1.00 87.75 99 SER A O 1
ATOM 776 N N . GLY A 1 100 ? -29.150 3.202 12.594 1.00 86.88 100 GLY A N 1
ATOM 777 C CA . GLY A 1 100 ? -29.359 1.999 13.402 1.00 86.88 100 GLY A CA 1
ATOM 778 C C . GLY A 1 100 ? -28.106 1.125 13.485 1.00 86.88 100 GLY A C 1
ATOM 779 O O . GLY A 1 100 ? -28.217 -0.079 13.689 1.00 86.88 100 GLY A O 1
ATOM 780 N N . LEU A 1 101 ? -26.924 1.714 13.275 1.00 88.12 101 LEU A N 1
ATOM 781 C CA . LEU A 1 101 ? -25.662 1.052 13.566 1.00 88.12 101 LEU A CA 1
ATOM 782 C C . LEU A 1 101 ? -25.504 0.931 15.080 1.00 88.12 101 LEU A C 1
ATOM 784 O O . LEU A 1 101 ? -25.528 1.924 15.805 1.00 88.12 101 LEU A O 1
ATOM 788 N N . GLU A 1 102 ? -25.351 -0.303 15.542 1.00 87.88 102 GLU A N 1
ATOM 789 C CA . GLU A 1 102 ? -25.047 -0.619 16.933 1.00 87.88 102 GLU A CA 1
ATOM 790 C C . GLU A 1 102 ? -23.531 -0.587 17.167 1.00 87.88 102 GLU A C 1
ATOM 792 O O . GLU A 1 102 ? -22.744 -0.578 16.218 1.00 87.88 102 GLU A O 1
ATOM 797 N N . ASN A 1 103 ? -23.114 -0.556 18.438 1.00 91.12 103 ASN A N 1
ATOM 798 C CA . ASN A 1 103 ? -21.702 -0.567 18.841 1.00 91.12 103 ASN A CA 1
ATOM 799 C C . ASN A 1 103 ? -20.840 0.453 18.065 1.00 91.12 103 ASN A C 1
ATOM 801 O O . ASN A 1 103 ? -19.751 0.139 17.581 1.00 91.12 103 ASN A O 1
ATOM 805 N N . THR A 1 104 ? -21.394 1.654 17.870 1.00 95.44 104 THR A N 1
ATOM 806 C CA . THR A 1 104 ? -20.785 2.729 17.089 1.00 95.44 104 THR A CA 1
ATOM 807 C C . THR A 1 104 ? -20.602 3.969 17.955 1.00 95.44 104 THR A C 1
ATOM 809 O O . THR A 1 104 ? -21.560 4.469 18.544 1.00 95.44 104 THR A O 1
ATOM 812 N N . TYR A 1 105 ? -19.377 4.476 18.002 1.00 97.31 105 TYR A N 1
ATOM 813 C CA . TYR A 1 105 ? -18.942 5.590 18.835 1.00 97.31 105 TYR A CA 1
ATOM 814 C C . TYR A 1 105 ? -18.532 6.771 17.961 1.00 97.31 105 TYR A C 1
ATOM 816 O O . TYR A 1 105 ? -17.934 6.587 16.900 1.00 97.31 105 TYR A O 1
ATOM 824 N N . VAL A 1 106 ? -18.861 7.985 18.390 1.00 98.06 106 VAL A N 1
ATOM 825 C CA . VAL A 1 106 ? -18.596 9.217 17.645 1.00 98.06 106 VAL A CA 1
ATOM 826 C C . VAL A 1 106 ? -17.748 10.139 18.501 1.00 98.06 106 VAL A C 1
ATOM 828 O O . VAL A 1 106 ? -18.133 10.484 19.615 1.00 98.06 106 VAL A O 1
ATOM 831 N N . PHE A 1 107 ? -16.626 10.583 17.944 1.00 98.38 107 PHE A N 1
ATOM 832 C CA . PHE A 1 107 ? -15.765 11.575 18.573 1.00 98.38 107 PHE A CA 1
ATOM 833 C C . PHE A 1 107 ? -15.512 12.724 17.601 1.00 98.38 107 PHE A C 1
ATOM 835 O O . PHE A 1 107 ? -15.216 12.488 16.431 1.00 98.38 107 PHE A O 1
ATOM 842 N N . GLY A 1 108 ? -15.624 13.962 18.071 1.00 98.06 108 GLY A N 1
ATOM 843 C CA . GLY A 1 108 ? -15.273 15.164 17.319 1.00 98.06 108 GLY A CA 1
ATOM 844 C C . GLY A 1 108 ? -13.975 15.766 17.839 1.00 98.06 108 GLY A C 1
ATOM 845 O O . GLY A 1 108 ? -14.024 16.505 18.826 1.00 98.06 108 GLY A O 1
ATOM 846 N N . PRO A 1 109 ? -12.819 15.467 17.218 1.00 97.19 109 PRO A N 1
ATOM 847 C CA . PRO A 1 109 ? -11.562 16.141 17.525 1.00 97.19 109 PRO A CA 1
ATOM 848 C C . PRO A 1 109 ? -11.722 17.666 17.412 1.00 97.19 109 PRO A C 1
ATOM 850 O O . PRO A 1 109 ? -12.266 18.162 16.420 1.00 97.19 109 PRO A O 1
ATOM 853 N N . GLN A 1 110 ? -11.270 18.410 18.424 1.00 96.12 110 GLN A N 1
ATOM 854 C CA . GLN A 1 110 ? -11.434 19.860 18.494 1.00 96.12 110 GLN A CA 1
ATOM 855 C C . GLN A 1 110 ? -10.107 20.569 18.194 1.00 96.12 110 GLN A C 1
ATOM 857 O O . GLN A 1 110 ? -9.126 20.424 18.917 1.00 96.12 110 GLN A O 1
ATOM 862 N N . MET A 1 111 ? -10.077 21.369 17.128 1.00 93.50 111 MET A N 1
ATOM 863 C CA . MET A 1 111 ? -8.930 22.208 16.768 1.00 93.50 111 MET A CA 1
ATOM 864 C C . MET A 1 111 ? -9.256 23.658 17.111 1.00 93.50 111 MET A C 1
ATOM 866 O O . MET A 1 111 ? -10.035 24.291 16.405 1.00 93.50 111 MET A O 1
ATOM 870 N N . TYR A 1 112 ? -8.680 24.177 18.194 1.00 93.25 112 TYR A N 1
ATOM 871 C CA . TYR A 1 112 ? -8.854 25.574 18.594 1.00 93.25 112 TYR A CA 1
ATOM 872 C C . TYR A 1 112 ? -7.826 26.509 17.958 1.00 93.25 112 TYR A C 1
ATOM 874 O O . TYR A 1 112 ? -6.708 26.101 17.640 1.00 93.25 112 TYR A O 1
ATOM 882 N N . PHE A 1 113 ? -8.197 27.783 17.873 1.00 90.62 113 PHE A N 1
ATOM 883 C CA . PHE A 1 113 ? -7.335 28.937 17.649 1.00 90.62 113 PHE A CA 1
ATOM 884 C C . PHE A 1 113 ? -7.313 29.840 18.895 1.00 90.62 113 PHE A C 1
ATOM 886 O O . PHE A 1 113 ? -8.253 29.854 19.695 1.00 90.62 113 PHE A O 1
ATOM 893 N N . LEU A 1 114 ? -6.241 30.619 19.076 1.00 88.31 114 LEU A N 1
ATOM 894 C CA . LEU A 1 114 ? -6.131 31.540 20.210 1.00 88.31 114 LEU A CA 1
ATOM 895 C C . LEU A 1 114 ? -7.248 32.598 20.176 1.00 88.31 114 LEU A C 1
ATOM 897 O O . LEU A 1 114 ? -7.293 33.439 19.281 1.00 88.31 114 LEU A O 1
ATOM 901 N N . GLY A 1 115 ? -8.107 32.594 21.195 1.00 85.88 115 GLY A N 1
ATOM 902 C CA . GLY A 1 115 ? -9.254 33.502 21.295 1.00 85.88 115 GLY A CA 1
ATOM 903 C C . GLY A 1 115 ? -10.596 32.864 20.933 1.00 85.88 115 GLY A C 1
ATOM 904 O O . GLY A 1 115 ? -11.625 33.522 21.083 1.00 85.88 115 GLY A O 1
ATOM 905 N N . ASP A 1 116 ? -10.608 31.596 20.516 1.00 90.00 116 ASP A N 1
ATOM 906 C CA . ASP A 1 116 ? -11.850 30.838 20.398 1.00 90.00 116 ASP A CA 1
ATOM 907 C C . ASP A 1 116 ? -12.544 30.698 21.760 1.00 90.00 116 ASP A C 1
ATOM 909 O O . ASP A 1 116 ? -11.915 30.534 22.810 1.00 90.00 116 ASP A O 1
ATOM 913 N N . THR A 1 117 ? -13.876 30.729 21.739 1.00 88.38 117 THR A N 1
ATOM 914 C CA . THR A 1 117 ? -14.672 30.514 22.951 1.00 88.38 117 THR A CA 1
ATOM 915 C C . THR A 1 117 ? -14.541 29.061 23.409 1.00 88.38 117 THR A C 1
ATOM 917 O O . THR A 1 117 ? -14.723 28.134 22.624 1.00 88.38 117 THR A O 1
ATOM 920 N N . GLY A 1 118 ? -14.248 28.859 24.696 1.00 88.31 118 GLY A N 1
ATOM 921 C CA . GLY A 1 118 ? -14.130 27.527 25.297 1.00 88.31 118 GLY A CA 1
ATOM 922 C C . GLY A 1 118 ? -12.739 26.893 25.218 1.00 88.31 118 GLY A C 1
ATOM 923 O O . GLY A 1 118 ? -12.588 25.780 25.716 1.00 88.31 118 GLY A O 1
ATOM 924 N N . LEU A 1 119 ? -11.742 27.575 24.643 1.00 92.00 119 LEU A N 1
ATOM 925 C CA . LEU A 1 119 ? -10.333 27.186 24.748 1.00 92.00 119 LEU A CA 1
ATOM 926 C C . LEU A 1 119 ? -9.795 27.500 26.154 1.00 92.00 119 LEU A C 1
ATOM 928 O O . LEU A 1 119 ? -9.853 28.649 26.599 1.00 92.00 119 LEU A O 1
ATOM 932 N N . ASP A 1 120 ? -9.192 26.511 26.810 1.00 91.38 120 ASP A N 1
ATOM 933 C CA . ASP A 1 120 ? -8.287 26.736 27.941 1.00 91.38 120 ASP A CA 1
ATOM 934 C C . ASP A 1 120 ? -6.843 26.830 27.420 1.00 91.38 120 ASP A C 1
ATOM 936 O O . ASP A 1 120 ? -6.155 25.829 27.236 1.00 91.38 120 ASP A O 1
ATOM 940 N N . SER A 1 121 ? -6.361 28.049 27.160 1.00 84.81 121 SER A N 1
ATOM 941 C CA . SER A 1 121 ? -5.036 28.264 26.553 1.00 84.81 121 SER A CA 1
ATOM 942 C C . SER A 1 121 ? -3.854 27.852 27.440 1.00 84.81 121 SER A C 1
ATOM 944 O O . SER A 1 121 ? -2.714 27.803 26.961 1.00 84.81 121 SER A O 1
ATOM 946 N N . GLU A 1 122 ? -4.088 27.607 28.732 1.00 86.44 122 GLU A N 1
ATOM 947 C CA . GLU A 1 122 ? -3.052 27.119 29.642 1.00 86.44 122 GLU A CA 1
ATOM 948 C C . GLU A 1 122 ? -2.887 25.604 29.505 1.00 86.44 122 GLU A C 1
ATOM 950 O O . GLU A 1 122 ? -1.752 25.131 29.409 1.00 86.44 122 GLU A O 1
ATOM 955 N N . ASN A 1 123 ? -4.000 24.869 29.406 1.00 89.44 123 ASN A N 1
ATOM 956 C CA . ASN A 1 123 ? -4.025 23.406 29.523 1.00 89.44 123 ASN A CA 1
ATOM 957 C C . ASN A 1 123 ? -4.420 22.661 28.238 1.00 89.44 123 ASN A C 1
ATOM 959 O O . ASN A 1 123 ? -4.388 21.429 28.216 1.00 89.44 123 ASN A O 1
ATOM 963 N N . GLU A 1 124 ? -4.776 23.360 27.161 1.00 92.88 124 GLU A N 1
ATOM 964 C CA . GLU A 1 124 ? -5.209 22.742 25.904 1.00 92.88 124 GLU A CA 1
ATOM 965 C C . GLU A 1 124 ? -4.308 23.110 24.726 1.00 92.88 124 GLU A C 1
ATOM 967 O O . GLU A 1 124 ? -3.752 24.208 24.620 1.00 92.88 124 GLU A O 1
ATOM 972 N N . LEU A 1 125 ? -4.167 22.155 23.810 1.00 92.69 125 LEU A N 1
ATOM 973 C CA . LEU A 1 125 ? -3.517 22.378 22.527 1.00 92.69 125 LEU A CA 1
ATOM 974 C C . LEU A 1 125 ? -4.409 23.221 21.606 1.00 92.69 125 LEU A C 1
ATOM 976 O O . LEU A 1 125 ? -5.608 22.984 21.476 1.00 92.69 125 LEU A O 1
ATOM 980 N N . TYR A 1 126 ? -3.789 24.179 20.923 1.00 93.00 126 TYR A N 1
ATOM 981 C CA . TYR A 1 126 ? -4.411 25.011 19.897 1.00 93.00 126 TYR A CA 1
ATOM 982 C C . TYR A 1 126 ? -3.420 25.253 18.752 1.00 93.00 126 TYR A C 1
ATOM 984 O O . TYR A 1 126 ? -2.205 25.096 18.914 1.00 93.00 126 TYR A O 1
ATOM 992 N N . TRP A 1 127 ? -3.931 25.630 17.587 1.00 92.50 127 TRP A N 1
ATOM 993 C CA . TRP A 1 127 ? -3.176 25.849 16.356 1.00 92.50 127 TRP A CA 1
ATOM 994 C C . TRP A 1 127 ? -3.336 27.283 15.864 1.00 92.50 127 TRP A C 1
ATOM 996 O O . TRP A 1 127 ? -4.170 28.045 16.350 1.00 92.50 127 TRP A O 1
ATOM 1006 N N . ASP A 1 128 ? -2.494 27.651 14.905 1.00 82.38 128 ASP A N 1
ATOM 1007 C CA . ASP A 1 128 ? -2.674 28.864 14.117 1.00 82.38 128 ASP A CA 1
ATOM 1008 C C . ASP A 1 128 ? -3.709 28.612 12.998 1.00 82.38 128 ASP A C 1
ATOM 1010 O O . ASP A 1 128 ? -3.970 27.468 12.615 1.00 82.38 128 ASP A O 1
ATOM 1014 N N . ASP A 1 129 ? -4.294 29.681 12.466 1.00 76.19 129 ASP A N 1
ATOM 1015 C CA . ASP A 1 129 ? -5.201 29.659 11.311 1.00 76.19 129 ASP A CA 1
ATOM 1016 C C . ASP A 1 129 ? -4.635 30.453 10.114 1.00 76.19 129 ASP A C 1
ATOM 1018 O O . ASP A 1 129 ? -5.342 30.744 9.149 1.00 76.19 129 ASP A O 1
ATOM 1022 N N . SER A 1 130 ? -3.345 30.814 10.159 1.00 78.44 130 SER A N 1
ATOM 1023 C CA . SER A 1 130 ? -2.643 31.468 9.049 1.00 78.44 130 SER A CA 1
ATOM 1024 C C . SER A 1 130 ? -2.524 30.574 7.812 1.00 78.44 130 SER A C 1
ATOM 1026 O O . SER A 1 130 ? -2.655 29.363 7.874 1.00 78.44 130 SER A O 1
ATOM 1028 N N . GLU A 1 131 ? -2.206 31.139 6.652 1.00 73.75 131 GLU A N 1
ATOM 1029 C CA . GLU A 1 131 ? -1.986 30.350 5.425 1.00 73.75 131 GLU A CA 1
ATOM 1030 C C . GLU A 1 131 ? -0.631 29.604 5.401 1.00 73.75 131 GLU A C 1
ATOM 1032 O O . GLU A 1 131 ? -0.231 29.060 4.369 1.00 73.75 131 GLU A O 1
ATOM 1037 N N . ASN A 1 132 ? 0.102 29.571 6.521 1.00 83.19 132 ASN A N 1
ATOM 1038 C CA . ASN A 1 132 ? 1.372 28.861 6.620 1.00 83.19 132 ASN A CA 1
ATOM 1039 C C . ASN A 1 132 ? 1.139 27.373 6.922 1.00 83.19 132 ASN A C 1
ATOM 1041 O O . ASN A 1 132 ? 0.520 27.000 7.920 1.00 83.19 132 ASN A O 1
ATOM 1045 N N . ALA A 1 133 ? 1.654 26.502 6.054 1.00 84.12 133 ALA A N 1
ATOM 1046 C CA . ALA A 1 133 ? 1.413 25.063 6.141 1.00 84.12 133 ALA A CA 1
ATOM 1047 C C . ALA A 1 133 ? 2.081 24.379 7.351 1.00 84.12 133 ALA A C 1
ATOM 1049 O O . ALA A 1 133 ? 1.704 23.263 7.706 1.00 84.12 133 ALA A O 1
ATOM 1050 N N . ASP A 1 134 ? 3.079 25.011 7.968 1.00 87.38 134 ASP A N 1
ATOM 1051 C CA . ASP A 1 134 ? 3.789 24.505 9.141 1.00 87.38 134 ASP A CA 1
ATOM 1052 C C . ASP A 1 134 ? 3.051 24.756 10.460 1.00 87.38 134 ASP A C 1
ATOM 1054 O O . ASP A 1 134 ? 3.317 24.035 11.414 1.00 87.38 134 ASP A O 1
ATOM 1058 N N . SER A 1 135 ? 2.106 25.700 10.525 1.00 87.25 135 SER A N 1
ATOM 1059 C CA . SER A 1 135 ? 1.360 26.026 11.754 1.00 87.25 135 SER A CA 1
ATOM 1060 C C . SER A 1 135 ? -0.155 25.823 11.654 1.00 87.25 135 SER A C 1
ATOM 1062 O O . SER A 1 135 ? -0.817 25.632 12.676 1.00 87.25 135 SER A O 1
ATOM 1064 N N . ASN A 1 136 ? -0.725 25.820 10.447 1.00 91.44 136 ASN A N 1
ATOM 1065 C CA . ASN A 1 136 ? -2.171 25.704 10.276 1.00 91.44 136 ASN A CA 1
ATOM 1066 C C . ASN A 1 136 ? -2.658 24.249 10.280 1.00 91.44 136 ASN A C 1
ATOM 1068 O O . ASN A 1 136 ? -2.200 23.385 9.525 1.00 91.44 136 ASN A O 1
ATOM 1072 N N . TRP A 1 137 ? -3.643 23.992 11.138 1.00 93.19 137 TRP A N 1
ATOM 1073 C CA . TRP A 1 137 ? -4.226 22.674 11.385 1.00 93.19 137 TRP A CA 1
ATOM 1074 C C . TRP A 1 137 ? -4.812 22.008 10.126 1.00 93.19 137 TRP A C 1
ATOM 1076 O O . TRP A 1 137 ? -4.743 20.789 9.976 1.00 93.19 137 TRP A O 1
ATOM 1086 N N . ARG A 1 138 ? -5.312 22.793 9.161 1.00 93.00 138 ARG A N 1
ATOM 1087 C CA . ARG A 1 138 ? -5.853 22.297 7.877 1.00 93.00 138 ARG A CA 1
ATOM 1088 C C . ARG A 1 138 ? -4.791 21.636 6.996 1.00 93.00 138 ARG A C 1
ATOM 1090 O O . ARG A 1 138 ? -5.124 20.876 6.081 1.00 93.00 138 ARG A O 1
ATOM 1097 N N . TRP A 1 139 ? -3.525 21.930 7.269 1.00 92.81 139 TRP A N 1
ATOM 1098 C CA . TRP A 1 139 ? -2.354 21.469 6.529 1.00 92.81 139 TRP A CA 1
ATOM 1099 C C . TRP A 1 139 ? -1.539 20.421 7.290 1.00 92.81 139 TRP A C 1
ATOM 1101 O O . TRP A 1 139 ? -0.499 19.991 6.797 1.00 92.81 139 TRP A O 1
ATOM 1111 N N . GLY A 1 140 ? -1.983 19.982 8.471 1.00 94.00 140 GLY A N 1
ATOM 1112 C CA . GLY A 1 140 ? -1.151 19.144 9.333 1.00 94.00 140 GLY A CA 1
ATOM 1113 C C . GLY A 1 140 ? -0.084 19.949 10.079 1.00 94.00 140 GLY A C 1
ATOM 1114 O O . GLY A 1 140 ? 0.936 19.382 10.471 1.00 94.00 140 GLY A O 1
ATOM 1115 N N . GLY A 1 141 ? -0.285 21.259 10.249 1.00 93.56 141 GLY A N 1
ATOM 1116 C CA . GLY A 1 141 ? 0.638 22.145 10.951 1.00 93.56 141 GLY A CA 1
ATOM 1117 C C . GLY A 1 141 ? 0.801 21.803 12.433 1.00 93.56 141 GLY A C 1
ATOM 1118 O O . GLY A 1 141 ? -0.017 21.084 13.021 1.00 93.56 141 GLY A O 1
ATOM 1119 N N . ASP A 1 142 ? 1.877 22.317 13.012 1.00 92.50 142 ASP A N 1
ATOM 1120 C CA . ASP A 1 142 ? 2.292 22.149 14.396 1.00 92.50 142 ASP A CA 1
ATOM 1121 C C . ASP A 1 142 ? 1.515 23.076 15.339 1.00 92.50 142 ASP A C 1
ATOM 1123 O O . ASP A 1 142 ? 1.208 24.224 15.013 1.00 92.50 142 ASP A O 1
ATOM 1127 N N . SER A 1 143 ? 1.205 22.566 16.530 1.00 91.56 143 SER A N 1
ATOM 1128 C CA . SER A 1 143 ? 0.497 23.304 17.571 1.00 91.56 143 SER A CA 1
ATOM 1129 C C . SER A 1 143 ? 1.284 24.528 18.050 1.00 91.56 143 SER A C 1
ATOM 1131 O O . SER A 1 143 ? 2.514 24.617 17.963 1.00 91.56 143 SER A O 1
ATOM 1133 N N . SER A 1 144 ? 0.560 25.495 18.603 1.00 80.38 144 SER A N 1
ATOM 1134 C CA . SER A 1 144 ? 1.127 26.713 19.173 1.00 80.38 144 SER A CA 1
ATOM 1135 C C . SER A 1 144 ? 1.758 26.437 20.549 1.00 80.38 144 SER A C 1
ATOM 1137 O O . SER A 1 144 ? 1.118 26.594 21.588 1.00 80.38 144 SER A O 1
ATOM 1139 N N . ALA A 1 145 ? 3.033 26.032 20.555 1.00 64.50 145 ALA A N 1
ATOM 1140 C CA . ALA A 1 145 ? 3.885 25.880 21.748 1.00 64.50 145 ALA A CA 1
ATOM 1141 C C . ALA A 1 145 ? 5.326 26.405 21.506 1.00 64.50 145 ALA A C 1
ATOM 1143 O O . ALA A 1 145 ? 5.652 26.877 20.407 1.00 64.50 145 ALA A O 1
ATOM 1144 N N . LEU A 1 146 ? 6.210 26.354 22.516 1.00 58.62 146 LEU A N 1
ATOM 1145 C CA . LEU A 1 146 ? 7.656 26.591 22.330 1.00 58.62 146 LEU A CA 1
ATOM 1146 C C . LEU A 1 146 ? 8.219 25.579 21.309 1.00 58.62 146 LEU A C 1
ATOM 1148 O O . LEU A 1 146 ? 7.732 24.458 21.220 1.00 58.62 146 LEU A O 1
ATOM 1152 N N . LEU A 1 147 ? 9.218 25.972 20.505 1.00 52.56 147 LEU A N 1
ATOM 1153 C CA . LEU A 1 147 ? 9.681 25.227 19.311 1.00 52.56 147 LEU A CA 1
ATOM 1154 C C . LEU A 1 147 ? 10.021 23.737 19.547 1.00 52.56 147 LEU A C 1
ATOM 1156 O O . LEU A 1 147 ? 9.906 22.954 18.612 1.00 52.56 147 LEU A O 1
ATOM 1160 N N . SER A 1 148 ? 10.420 23.336 20.759 1.00 55.41 148 SER A N 1
ATOM 1161 C CA . SER A 1 148 ? 10.764 21.945 21.106 1.00 55.41 148 SER A CA 1
ATOM 1162 C C . SER A 1 148 ? 9.596 21.095 21.625 1.00 55.41 148 SER A C 1
ATOM 1164 O O . SER A 1 148 ? 9.811 19.938 21.968 1.00 55.41 148 SER A O 1
ATOM 1166 N N . GLU A 1 149 ? 8.383 21.646 21.711 1.00 72.81 149 GLU A N 1
ATOM 1167 C CA . GLU A 1 149 ? 7.239 21.016 22.391 1.00 72.81 149 GLU A CA 1
ATOM 1168 C C . GLU A 1 149 ? 5.932 21.128 21.585 1.00 72.81 149 GLU A C 1
ATOM 1170 O O . GLU A 1 149 ? 4.841 21.257 22.140 1.00 72.81 149 GLU A O 1
ATOM 1175 N N . ARG A 1 150 ? 6.034 21.124 20.251 1.00 85.81 150 ARG A N 1
ATOM 1176 C CA . ARG A 1 150 ? 4.878 21.188 19.346 1.00 85.81 150 ARG A CA 1
ATOM 1177 C C . ARG A 1 150 ? 4.508 19.808 18.819 1.00 85.81 150 ARG A C 1
ATOM 1179 O O . ARG A 1 150 ? 5.364 18.936 18.695 1.00 85.81 150 ARG A O 1
ATOM 1186 N N . ILE A 1 151 ? 3.242 19.646 18.450 1.00 91.69 151 ILE A N 1
ATOM 1187 C CA . ILE A 1 151 ? 2.735 18.442 17.789 1.00 91.69 151 ILE A CA 1
ATOM 1188 C C . ILE A 1 151 ? 1.909 18.822 16.562 1.00 91.69 151 ILE A C 1
ATOM 1190 O O . ILE A 1 151 ? 1.096 19.747 16.605 1.00 91.69 151 ILE A O 1
ATOM 1194 N N . SER A 1 152 ? 2.108 18.099 15.463 1.00 95.00 152 SER A N 1
ATOM 1195 C CA . SER A 1 152 ? 1.288 18.247 14.264 1.00 95.00 152 SER A CA 1
ATOM 1196 C C . SER A 1 152 ? -0.165 17.860 14.554 1.00 95.00 152 SER A C 1
ATOM 1198 O O . SER A 1 152 ? -0.432 16.851 15.203 1.00 95.00 152 SER A O 1
ATOM 1200 N N . SER A 1 153 ? -1.118 18.604 14.000 1.00 95.62 153 SER A N 1
ATOM 1201 C CA . SER A 1 153 ? -2.544 18.231 14.016 1.00 95.62 153 SER A CA 1
ATOM 1202 C C . SER A 1 153 ? -2.802 16.843 13.409 1.00 95.62 153 SER A C 1
ATOM 1204 O O . SER A 1 153 ? -3.688 16.130 13.869 1.00 95.62 153 SER A O 1
ATOM 1206 N N . PHE A 1 154 ? -2.002 16.408 12.428 1.00 97.31 154 PHE A N 1
ATOM 1207 C CA . PHE A 1 154 ? -2.076 15.042 11.900 1.00 97.31 154 PHE A CA 1
ATOM 1208 C C . PHE A 1 154 ? -1.465 14.020 12.860 1.00 97.31 154 PHE A C 1
ATOM 1210 O O . PHE A 1 154 ? -2.012 12.933 13.006 1.00 97.31 154 PHE A O 1
ATOM 1217 N N . ALA A 1 155 ? -0.383 14.364 13.563 1.00 95.62 155 ALA A N 1
ATOM 1218 C CA . ALA A 1 155 ? 0.179 13.485 14.588 1.00 95.62 155 ALA A CA 1
ATOM 1219 C C . ALA A 1 155 ? -0.817 13.240 15.736 1.00 95.62 155 ALA A C 1
ATOM 1221 O O . ALA A 1 155 ? -0.961 12.106 16.175 1.00 95.62 155 ALA A O 1
ATOM 1222 N N . VAL A 1 156 ? -1.578 14.260 16.149 1.00 95.44 156 VAL A N 1
ATOM 1223 C CA . VAL A 1 156 ? -2.665 14.097 17.133 1.00 95.44 156 VAL A CA 1
ATOM 1224 C C . VAL A 1 156 ? -3.731 13.112 16.641 1.00 95.44 156 VAL A C 1
ATOM 1226 O O . VAL A 1 156 ? -4.149 12.234 17.393 1.00 95.44 156 VAL A O 1
ATOM 1229 N N . LEU A 1 157 ? -4.154 13.214 15.376 1.00 96.56 157 LEU A N 1
ATOM 1230 C CA . LEU A 1 157 ? -5.105 12.259 14.797 1.00 96.56 157 LEU A CA 1
ATOM 1231 C C . LEU A 1 157 ? -4.524 10.836 14.736 1.00 96.56 157 LEU A C 1
ATOM 1233 O O . LEU A 1 157 ? -5.240 9.886 15.040 1.00 96.56 157 LEU A O 1
ATOM 1237 N N . ASP A 1 158 ? -3.242 10.671 14.394 1.00 95.00 158 ASP A N 1
ATOM 1238 C CA . ASP A 1 158 ? -2.569 9.365 14.446 1.00 95.00 158 ASP A CA 1
ATOM 1239 C C . ASP A 1 158 ? -2.526 8.799 15.876 1.00 95.00 158 ASP A C 1
ATOM 1241 O O . ASP A 1 158 ? -2.706 7.594 16.052 1.00 95.00 158 ASP A O 1
ATOM 1245 N N . GLU A 1 159 ? -2.328 9.632 16.901 1.00 94.62 159 GLU A N 1
ATOM 1246 C CA . GLU A 1 159 ? -2.347 9.199 18.306 1.00 94.62 159 GLU A CA 1
ATOM 1247 C C . GLU A 1 159 ? -3.746 8.766 18.762 1.00 94.62 159 GLU A C 1
ATOM 1249 O O . GLU A 1 159 ? -3.873 7.710 19.382 1.00 94.62 159 GLU A O 1
ATOM 1254 N N . LEU A 1 160 ? -4.800 9.496 18.375 1.00 93.88 160 LEU A N 1
ATOM 1255 C CA . LEU A 1 160 ? -6.192 9.083 18.613 1.00 93.88 160 LEU A CA 1
ATOM 1256 C C . LEU A 1 160 ? -6.505 7.743 17.929 1.00 93.88 160 LEU A C 1
ATOM 1258 O O . LEU A 1 160 ? -7.084 6.848 18.540 1.00 93.88 160 LEU A O 1
ATOM 1262 N N . VAL A 1 161 ? -6.090 7.577 16.668 1.00 93.25 161 VAL A N 1
ATOM 1263 C CA . VAL A 1 161 ? -6.251 6.313 15.928 1.00 93.25 161 VAL A CA 1
ATOM 1264 C C . VAL A 1 161 ? -5.466 5.183 16.599 1.00 93.25 161 VAL A C 1
ATOM 1266 O O . VAL A 1 161 ? -5.961 4.063 16.693 1.00 93.25 161 VAL A O 1
ATOM 1269 N N . SER A 1 162 ? -4.262 5.466 17.095 1.00 89.00 162 SER A N 1
ATOM 1270 C CA . SER A 1 162 ? -3.408 4.474 17.757 1.00 89.00 162 SER A CA 1
ATOM 1271 C C . SER A 1 162 ? -3.967 4.036 19.112 1.00 89.00 162 SER A C 1
ATOM 1273 O O . SER A 1 162 ? -3.881 2.854 19.436 1.00 89.00 162 SER A O 1
ATOM 1275 N N . ALA A 1 163 ? -4.594 4.942 19.870 1.00 87.06 163 ALA A N 1
ATOM 1276 C CA . ALA A 1 163 ? -5.275 4.611 21.126 1.00 87.06 163 ALA A CA 1
ATOM 1277 C C . ALA A 1 163 ? -6.443 3.629 20.922 1.00 87.06 163 ALA A C 1
ATOM 1279 O O . ALA A 1 163 ? -6.720 2.794 21.780 1.00 87.06 163 ALA A O 1
ATOM 1280 N N . LEU A 1 164 ? -7.074 3.674 19.747 1.00 85.81 164 LEU A N 1
ATOM 1281 C CA . LEU A 1 164 ? -8.143 2.763 19.331 1.00 85.81 164 LEU A CA 1
ATOM 1282 C C . LEU A 1 164 ? -7.628 1.463 18.683 1.00 85.81 164 LEU A C 1
ATOM 1284 O O . LEU A 1 164 ? -8.430 0.586 18.361 1.00 85.81 164 LEU A O 1
ATOM 1288 N N . GLY A 1 165 ? -6.315 1.346 18.451 1.00 62.09 165 GLY A N 1
ATOM 1289 C CA . GLY A 1 165 ? -5.656 0.406 17.535 1.00 62.09 165 GLY A CA 1
ATOM 1290 C C . GLY A 1 165 ? -5.626 -1.066 17.962 1.00 62.09 165 GLY A C 1
ATOM 1291 O O . GLY A 1 165 ? -4.574 -1.701 17.914 1.00 62.09 165 GLY A O 1
ATOM 1292 N N . ASN A 1 166 ? -6.766 -1.630 18.357 1.00 62.22 166 ASN A N 1
ATOM 1293 C CA . ASN A 1 166 ? -6.960 -3.072 18.491 1.00 62.22 166 ASN A CA 1
ATOM 1294 C C . ASN A 1 166 ? -7.693 -3.644 17.258 1.00 62.22 166 ASN A C 1
ATOM 1296 O O . ASN A 1 166 ? -8.465 -2.960 16.590 1.00 62.22 166 ASN A O 1
ATOM 1300 N N . ASN A 1 167 ? -7.488 -4.931 16.957 1.00 62.38 167 ASN A N 1
ATOM 1301 C CA . ASN A 1 167 ? -8.082 -5.588 15.777 1.00 62.38 167 ASN A CA 1
ATOM 1302 C C . ASN A 1 167 ? -9.625 -5.657 15.790 1.00 62.38 167 ASN A C 1
ATOM 1304 O O . ASN A 1 167 ? -10.226 -6.078 14.799 1.00 62.38 167 ASN A O 1
ATOM 1308 N N . GLN A 1 168 ? -10.264 -5.301 16.907 1.00 72.12 168 GLN A N 1
ATOM 1309 C CA . GLN A 1 168 ? -11.715 -5.358 17.093 1.00 72.12 168 GLN A CA 1
ATOM 1310 C C . GLN A 1 168 ? -12.402 -4.007 16.852 1.00 72.12 168 GLN A C 1
ATOM 1312 O O . GLN A 1 168 ? -13.635 -3.950 16.848 1.00 72.12 168 GLN A O 1
ATOM 1317 N N . THR A 1 169 ? -11.628 -2.942 16.630 1.00 87.00 169 THR A N 1
ATOM 1318 C CA . THR A 1 169 ? -12.137 -1.595 16.375 1.00 87.00 169 THR A CA 1
ATOM 1319 C C . THR A 1 169 ? -11.965 -1.237 14.904 1.00 87.00 169 THR A C 1
ATOM 1321 O O . THR A 1 169 ? -10.898 -1.413 14.319 1.00 87.00 169 THR A O 1
ATOM 1324 N N . LYS A 1 170 ? -13.043 -0.749 14.293 1.00 90.31 170 LYS A N 1
ATOM 1325 C CA . LYS A 1 170 ? -13.065 -0.185 12.944 1.00 90.31 170 LYS A CA 1
ATOM 1326 C C . LYS A 1 170 ? -13.078 1.326 13.039 1.00 90.31 170 LYS A C 1
ATOM 1328 O O . LYS A 1 170 ? -13.821 1.855 13.855 1.00 90.31 170 LYS A O 1
ATOM 1333 N N . ILE A 1 171 ? -12.282 2.021 12.233 1.00 94.56 171 ILE A N 1
ATOM 1334 C CA . ILE A 1 171 ? -12.089 3.471 12.379 1.00 94.56 171 ILE A CA 1
ATOM 1335 C C . ILE A 1 171 ? -12.441 4.185 11.080 1.00 94.56 171 ILE A C 1
ATOM 1337 O O . ILE A 1 171 ? -11.772 4.021 10.058 1.00 94.56 171 ILE A O 1
ATOM 1341 N N . PHE A 1 172 ? -13.493 5.002 11.127 1.00 97.00 172 PHE A N 1
ATOM 1342 C CA . PHE A 1 172 ? -13.854 5.932 10.062 1.00 97.00 172 PHE A CA 1
ATOM 1343 C C . PHE A 1 172 ? -13.422 7.332 10.462 1.00 97.00 172 PHE A C 1
ATOM 1345 O O . PHE A 1 172 ? -13.627 7.753 11.598 1.00 97.00 172 PHE A O 1
ATOM 1352 N N . ILE A 1 173 ? -12.874 8.077 9.511 1.00 98.38 173 ILE A N 1
ATOM 1353 C CA . ILE A 1 173 ? -12.554 9.487 9.708 1.00 98.38 173 ILE A CA 1
ATOM 1354 C C . ILE A 1 173 ? -13.307 10.287 8.658 1.00 98.38 173 ILE A C 1
ATOM 1356 O O . ILE A 1 173 ? -13.064 10.142 7.461 1.00 98.38 173 ILE A O 1
ATOM 1360 N N . ALA A 1 174 ? -14.237 11.118 9.109 1.00 98.56 174 ALA A N 1
ATOM 1361 C CA . ALA A 1 174 ? -15.076 11.956 8.273 1.00 98.56 174 ALA A CA 1
ATOM 1362 C C . ALA A 1 174 ? -14.778 13.433 8.525 1.00 98.56 174 ALA A C 1
ATOM 1364 O O . ALA A 1 174 ? -14.463 13.832 9.639 1.00 98.56 174 ALA A O 1
ATOM 1365 N N . GLY A 1 175 ? -14.902 14.266 7.500 1.00 98.12 175 GLY A N 1
ATOM 1366 C CA . GLY A 1 175 ? -14.753 15.708 7.654 1.00 98.12 175 GLY A CA 1
ATOM 1367 C C . GLY A 1 175 ? -15.523 16.457 6.584 1.00 98.12 175 GLY A C 1
ATOM 1368 O O . GLY A 1 175 ? -15.651 15.967 5.463 1.00 98.12 175 GLY A O 1
ATOM 1369 N N . HIS A 1 176 ? -16.027 17.642 6.924 1.00 96.69 176 HIS A N 1
ATOM 1370 C CA . HIS A 1 176 ? -16.708 18.539 5.987 1.00 96.69 176 HIS A CA 1
ATOM 1371 C C . HIS A 1 176 ? -16.012 19.906 5.922 1.00 96.69 176 HIS A C 1
ATOM 1373 O O . HIS A 1 176 ? -15.439 20.363 6.911 1.00 96.69 176 HIS A O 1
ATOM 1379 N N . SER A 1 177 ? -16.037 20.560 4.755 1.00 94.38 177 SER A N 1
ATOM 1380 C CA . SER A 1 177 ? -15.398 21.866 4.532 1.00 94.38 177 SER A CA 1
ATOM 1381 C C . SER A 1 177 ? -13.892 21.828 4.846 1.00 94.38 177 SER A C 1
ATOM 1383 O O . SER A 1 177 ? -13.187 20.974 4.303 1.00 94.38 177 SER A O 1
ATOM 1385 N N . ALA A 1 178 ? -13.363 22.702 5.710 1.00 93.75 178 ALA A N 1
ATOM 1386 C CA . ALA A 1 178 ? -11.978 22.635 6.192 1.00 93.75 178 ALA A CA 1
ATOM 1387 C C . ALA A 1 178 ? -11.605 21.257 6.772 1.00 93.75 178 ALA A C 1
ATOM 1389 O O . ALA A 1 178 ? -10.537 20.732 6.454 1.00 93.75 178 ALA A O 1
ATOM 1390 N N . GLY A 1 179 ? -12.507 20.624 7.527 1.00 96.69 179 GLY A N 1
ATOM 1391 C CA . GLY A 1 179 ? -12.316 19.266 8.033 1.00 96.69 179 GLY A CA 1
ATOM 1392 C C . GLY A 1 179 ? -12.237 18.229 6.918 1.00 96.69 179 GLY A C 1
ATOM 1393 O O . GLY A 1 179 ? -11.463 17.284 7.007 1.00 96.69 179 GLY A O 1
ATOM 1394 N N . GLY A 1 180 ? -12.954 18.433 5.810 1.00 97.50 180 GLY A N 1
ATOM 1395 C CA . GLY A 1 180 ? -12.815 17.602 4.612 1.00 97.50 180 GLY A CA 1
ATOM 1396 C C . GLY A 1 180 ? -11.406 17.686 4.017 1.00 97.50 180 GLY A C 1
ATOM 1397 O O . GLY A 1 180 ? -10.855 16.667 3.596 1.00 97.50 180 GLY A O 1
ATOM 1398 N N . GLN A 1 181 ? -10.794 18.875 4.044 1.00 96.81 181 GLN A N 1
ATOM 1399 C CA . GLN A 1 181 ? -9.409 19.052 3.608 1.00 96.81 181 GLN A CA 1
ATOM 1400 C C . GLN A 1 181 ? -8.421 18.351 4.549 1.00 96.81 181 GLN A C 1
ATOM 1402 O O . GLN A 1 181 ? -7.524 17.656 4.072 1.00 96.81 181 GLN A O 1
ATOM 1407 N N . VAL A 1 182 ? -8.623 18.475 5.870 1.00 97.44 182 VAL A N 1
ATOM 1408 C CA . VAL A 1 182 ? -7.849 17.734 6.881 1.00 97.44 182 VAL A CA 1
ATOM 1409 C C . VAL A 1 182 ? -7.927 16.246 6.610 1.00 97.44 182 VAL A C 1
ATOM 1411 O O . VAL A 1 182 ? -6.891 15.613 6.483 1.00 97.44 182 VAL A O 1
ATOM 1414 N N . VAL A 1 183 ? -9.126 15.689 6.441 1.00 98.56 183 VAL A N 1
ATOM 1415 C CA . VAL A 1 183 ? -9.298 14.251 6.206 1.00 98.56 183 VAL A CA 1
ATOM 1416 C C . VAL A 1 183 ? -8.640 13.810 4.901 1.00 98.56 183 VAL A C 1
ATOM 1418 O O . VAL A 1 183 ? -7.986 12.770 4.880 1.00 98.56 183 VAL A O 1
ATOM 1421 N N . GLN A 1 184 ? -8.732 14.599 3.825 1.00 98.00 184 GLN A N 1
ATOM 1422 C CA . GLN A 1 184 ? -8.100 14.258 2.545 1.00 98.00 184 GLN A CA 1
ATOM 1423 C C . GLN A 1 184 ? -6.568 14.258 2.630 1.00 98.00 184 GLN A C 1
ATOM 1425 O O . GLN A 1 184 ? -5.918 13.370 2.077 1.00 98.00 184 GLN A O 1
ATOM 1430 N N . ARG A 1 185 ? -5.988 15.226 3.341 1.00 97.69 185 ARG A N 1
ATOM 1431 C CA . ARG A 1 185 ? -4.536 15.357 3.522 1.00 97.69 185 ARG A CA 1
ATOM 1432 C C . ARG A 1 185 ? -4.001 14.394 4.573 1.00 97.69 185 ARG A C 1
ATOM 1434 O O . ARG A 1 185 ? -2.980 13.754 4.358 1.00 97.69 185 ARG A O 1
ATOM 1441 N N . PHE A 1 186 ? -4.729 14.179 5.656 1.00 98.19 186 PHE A N 1
ATOM 1442 C CA . PHE A 1 186 ? -4.431 13.128 6.620 1.00 98.19 186 PHE A CA 1
ATOM 1443 C C . PHE A 1 186 ? -4.462 11.752 5.941 1.00 98.19 186 PHE A C 1
ATOM 1445 O O . PHE A 1 186 ? -3.566 10.933 6.142 1.00 98.19 186 PHE A O 1
ATOM 1452 N N . ALA A 1 187 ? -5.411 11.524 5.028 1.00 97.56 187 ALA A N 1
ATOM 1453 C CA . ALA A 1 187 ? -5.447 10.319 4.209 1.00 97.56 187 ALA A CA 1
ATOM 1454 C C . ALA A 1 187 ? -4.187 10.147 3.327 1.00 97.56 187 ALA A C 1
ATOM 1456 O O . ALA A 1 187 ? -3.803 9.012 3.053 1.00 97.56 187 ALA A O 1
ATOM 1457 N N . LEU A 1 188 ? -3.512 11.224 2.914 1.00 96.50 188 LEU A N 1
ATOM 1458 C CA . LEU A 1 188 ? -2.231 11.167 2.191 1.00 96.50 188 LEU A CA 1
ATOM 1459 C C . LEU A 1 188 ? -1.058 10.815 3.127 1.00 96.50 188 LEU A C 1
ATOM 1461 O O . LEU A 1 188 ? -0.256 9.924 2.834 1.00 96.50 188 LEU A O 1
ATOM 1465 N N . PHE A 1 189 ? -0.953 11.505 4.263 1.00 95.88 189 PHE A N 1
ATOM 1466 C CA . PHE A 1 189 ? 0.273 11.525 5.073 1.00 95.88 189 PHE A CA 1
ATOM 1467 C C . PHE A 1 189 ? 0.265 10.606 6.296 1.00 95.88 189 PHE A C 1
ATOM 1469 O O . PHE A 1 189 ? 1.337 10.253 6.781 1.00 95.88 189 PHE A O 1
ATOM 1476 N N . SER A 1 190 ? -0.898 10.183 6.779 1.00 93.88 190 SER A N 1
ATOM 1477 C CA . SER A 1 190 ? -0.980 9.309 7.948 1.00 93.88 190 SER A CA 1
ATOM 1478 C C . SER A 1 190 ? -0.276 7.977 7.743 1.00 93.88 190 SER A C 1
ATOM 1480 O O . SER A 1 190 ? -0.350 7.390 6.667 1.00 93.88 190 SER A O 1
ATOM 1482 N N . GLN A 1 191 ? 0.406 7.502 8.783 1.00 85.31 191 GLN A N 1
ATOM 1483 C CA . GLN A 1 191 ? 1.056 6.188 8.795 1.00 85.31 191 GLN A CA 1
ATOM 1484 C C . GLN A 1 191 ? 0.202 5.121 9.488 1.00 85.31 191 GLN A C 1
ATOM 1486 O O . GLN A 1 191 ? 0.515 3.939 9.385 1.00 85.31 191 GLN A O 1
ATOM 1491 N N . THR A 1 192 ? -0.883 5.520 10.155 1.00 86.50 192 THR A N 1
ATOM 1492 C CA . THR A 1 192 ? -1.856 4.596 10.747 1.00 86.50 192 THR A CA 1
ATOM 1493 C C . THR A 1 192 ? -2.801 4.025 9.682 1.00 86.50 192 THR A C 1
ATOM 1495 O O . THR A 1 192 ? -2.716 4.359 8.495 1.00 86.50 192 THR A O 1
ATOM 1498 N N . HIS A 1 193 ? -3.702 3.120 10.073 1.00 85.38 193 HIS A N 1
ATOM 1499 C CA . HIS A 1 193 ? -4.576 2.407 9.136 1.00 85.38 193 HIS A CA 1
ATOM 1500 C C . HIS A 1 193 ? -6.076 2.531 9.470 1.00 85.38 193 HIS A C 1
ATOM 1502 O O . HIS A 1 193 ? -6.708 1.509 9.728 1.00 85.38 193 HIS A O 1
ATOM 1508 N N . PRO A 1 194 ? -6.679 3.741 9.442 1.00 91.12 194 PRO A N 1
ATOM 1509 C CA . PRO A 1 194 ? -8.136 3.865 9.438 1.00 91.12 194 PRO A CA 1
ATOM 1510 C C . PRO A 1 194 ? -8.763 3.077 8.282 1.00 91.12 194 PRO A C 1
ATOM 1512 O O . PRO A 1 194 ? -8.230 3.068 7.168 1.00 91.12 194 PRO A O 1
ATOM 1515 N N . ASP A 1 195 ? -9.907 2.439 8.531 1.00 91.81 195 ASP A N 1
ATOM 1516 C CA . ASP A 1 195 ? -10.583 1.592 7.545 1.00 91.81 195 ASP A CA 1
ATOM 1517 C C . ASP A 1 195 ? -11.278 2.405 6.442 1.00 91.81 195 ASP A C 1
ATOM 1519 O O . ASP A 1 195 ? -11.445 1.910 5.324 1.00 91.81 195 ASP A O 1
ATOM 1523 N N . LEU A 1 196 ? -11.702 3.641 6.738 1.00 94.94 196 LEU A N 1
ATOM 1524 C CA . LEU A 1 196 ? -12.370 4.507 5.768 1.00 94.94 196 LEU A CA 1
ATOM 1525 C C . LEU A 1 196 ? -12.138 5.998 6.037 1.00 94.94 196 LEU A C 1
ATOM 1527 O O . LEU A 1 196 ? -12.328 6.485 7.149 1.00 94.94 196 LEU A O 1
ATOM 1531 N N . PHE A 1 197 ? -11.844 6.740 4.971 1.00 98.38 197 PHE A N 1
ATOM 1532 C CA . PHE A 1 197 ? -11.803 8.202 4.974 1.00 98.38 197 PHE A CA 1
ATOM 1533 C C . PHE A 1 197 ? -12.994 8.769 4.202 1.00 98.38 197 PHE A C 1
ATOM 1535 O O . PHE A 1 197 ? -13.279 8.336 3.084 1.00 98.38 197 PHE A O 1
ATOM 1542 N N . ILE A 1 198 ? -13.678 9.761 4.768 1.00 98.56 198 ILE A N 1
ATOM 1543 C CA . ILE A 1 198 ? -14.825 10.427 4.151 1.00 98.56 198 ILE A CA 1
ATOM 1544 C C . ILE A 1 198 ? -14.548 11.930 4.065 1.00 98.56 198 ILE A C 1
ATOM 1546 O O . ILE A 1 198 ? -14.588 12.656 5.056 1.00 98.56 198 ILE A O 1
ATOM 1550 N N . THR A 1 199 ? -14.278 12.403 2.854 1.00 98.12 199 THR A N 1
ATOM 1551 C CA . THR A 1 199 ? -13.980 13.806 2.561 1.00 98.12 199 THR A CA 1
ATOM 1552 C C . THR A 1 199 ? -15.216 14.465 1.963 1.00 98.12 199 THR A C 1
ATOM 1554 O O . THR A 1 199 ? -15.558 14.186 0.813 1.00 98.12 199 THR A O 1
ATOM 1557 N N . ALA A 1 200 ? -15.876 15.344 2.719 1.00 97.62 200 ALA A N 1
ATOM 1558 C CA . ALA A 1 200 ? -17.084 16.033 2.282 1.00 97.62 200 ALA A CA 1
ATOM 1559 C C . ALA A 1 200 ? -16.839 17.511 1.952 1.00 97.62 200 ALA A C 1
ATOM 1561 O O . ALA A 1 200 ? -16.258 18.238 2.757 1.00 97.62 200 ALA A O 1
ATOM 1562 N N . ASN A 1 201 ? -17.300 17.956 0.779 1.00 95.00 201 ASN A N 1
ATOM 1563 C CA . ASN A 1 201 ? -17.257 19.353 0.321 1.00 95.00 201 ASN A CA 1
ATOM 1564 C C . ASN A 1 201 ? -15.975 20.125 0.726 1.00 95.00 201 ASN A C 1
ATOM 1566 O O . ASN A 1 201 ? -16.075 21.206 1.312 1.00 95.00 201 ASN A O 1
ATOM 1570 N N . PRO A 1 202 ? -14.754 19.602 0.500 1.00 95.94 202 PRO A N 1
ATOM 1571 C CA . PRO A 1 202 ? -13.554 20.350 0.818 1.00 95.94 202 PRO A CA 1
ATOM 1572 C C . PRO A 1 202 ? -13.440 21.552 -0.120 1.00 95.94 202 PRO A C 1
ATOM 1574 O O . PRO A 1 202 ? -13.802 21.488 -1.295 1.00 95.94 202 PRO A O 1
ATOM 1577 N N . SER A 1 203 ? -12.896 22.651 0.399 1.00 92.00 203 SER A N 1
ATOM 1578 C CA . SER A 1 203 ? -12.628 23.830 -0.424 1.00 92.00 203 SER A CA 1
ATOM 1579 C C . SER A 1 203 ? -11.591 23.511 -1.504 1.00 92.00 203 SER A C 1
ATOM 1581 O O . SER A 1 203 ? -11.798 23.830 -2.664 1.00 92.00 203 SER A O 1
ATOM 1583 N N . SER A 1 204 ? -10.523 22.792 -1.169 1.00 93.69 204 SER A N 1
ATOM 1584 C CA . SER A 1 204 ? -9.515 22.310 -2.116 1.00 93.69 204 SER A CA 1
ATOM 1585 C C . SER A 1 204 ? -9.082 20.888 -1.769 1.00 93.69 204 SER A C 1
ATOM 1587 O O . SER A 1 204 ? -9.256 20.428 -0.638 1.00 93.69 204 SER A O 1
ATOM 1589 N N . VAL A 1 205 ? -8.515 20.185 -2.746 1.00 96.75 205 VAL A N 1
ATOM 1590 C CA . VAL A 1 205 ? -7.918 18.856 -2.561 1.00 96.75 205 VAL A CA 1
ATOM 1591 C C . VAL A 1 205 ? -6.455 18.874 -2.983 1.00 96.75 205 VAL A C 1
ATOM 1593 O O . VAL A 1 205 ? -6.039 19.657 -3.841 1.00 96.75 205 VAL A O 1
ATOM 1596 N N . THR A 1 206 ? -5.650 18.009 -2.376 1.00 97.12 206 THR A N 1
ATOM 1597 C CA . THR A 1 206 ? -4.243 17.855 -2.743 1.00 97.12 206 THR A CA 1
ATOM 1598 C C . THR A 1 206 ? -4.104 16.777 -3.819 1.00 97.12 206 THR A C 1
ATOM 1600 O O . THR A 1 206 ? -4.348 15.597 -3.563 1.00 97.12 206 THR A O 1
ATOM 1603 N N . TYR A 1 207 ? -3.722 17.190 -5.031 1.00 97.75 207 TYR A N 1
ATOM 1604 C CA . TYR A 1 207 ? -3.467 16.301 -6.165 1.00 97.75 207 TYR A CA 1
ATOM 1605 C C . TYR A 1 207 ? -2.151 15.539 -6.002 1.00 97.75 207 TYR A C 1
ATOM 1607 O O . TYR A 1 207 ? -1.183 16.037 -5.428 1.00 97.75 207 TYR A O 1
ATOM 1615 N N . LEU A 1 208 ? -2.107 14.325 -6.553 1.00 96.56 208 LEU A N 1
ATOM 1616 C CA . LEU A 1 208 ? -0.940 13.452 -6.448 1.00 96.56 208 LEU A CA 1
ATOM 1617 C C . LEU A 1 208 ? 0.204 13.910 -7.359 1.00 96.56 208 LEU A C 1
ATOM 1619 O O . LEU A 1 208 ? 1.369 13.644 -7.074 1.00 96.56 208 LEU A O 1
ATOM 1623 N N . ASP A 1 209 ? -0.086 14.630 -8.437 1.00 94.25 209 ASP A N 1
ATOM 1624 C CA . ASP A 1 209 ? 0.902 15.190 -9.352 1.00 94.25 209 ASP A CA 1
ATOM 1625 C C . ASP A 1 209 ? 0.470 16.557 -9.908 1.00 94.25 209 ASP A C 1
ATOM 1627 O O . ASP A 1 209 ? -0.485 17.182 -9.447 1.00 94.25 209 ASP A O 1
ATOM 1631 N N . ALA A 1 210 ? 1.239 17.043 -10.881 1.00 93.56 210 ALA A N 1
ATOM 1632 C CA . ALA A 1 210 ? 1.081 18.355 -11.492 1.00 93.56 210 ALA A CA 1
ATOM 1633 C C . ALA A 1 210 ? -0.134 18.474 -12.433 1.00 93.56 210 ALA A C 1
ATOM 1635 O O . ALA A 1 210 ? -0.410 19.566 -12.924 1.00 93.56 210 ALA A O 1
ATOM 1636 N N . ARG A 1 211 ? -0.860 17.388 -12.724 1.00 94.69 211 ARG A N 1
ATOM 1637 C CA . ARG A 1 211 ? -1.990 17.442 -13.657 1.00 94.69 211 ARG A CA 1
ATOM 1638 C C . ARG A 1 211 ? -3.225 18.048 -12.993 1.00 94.69 211 ARG A C 1
ATOM 1640 O O . ARG A 1 211 ? -3.466 17.853 -11.801 1.00 94.69 211 ARG A O 1
ATOM 1647 N N . ARG A 1 212 ? -4.014 18.786 -13.766 1.00 94.50 212 ARG A N 1
ATOM 1648 C CA . ARG A 1 212 ? -5.273 19.422 -13.352 1.00 94.50 212 ARG A CA 1
ATOM 1649 C C . ARG A 1 212 ? -6.335 19.218 -14.438 1.00 94.50 212 ARG A C 1
ATOM 1651 O O . ARG A 1 212 ? -5.952 19.000 -15.590 1.00 94.50 212 ARG A O 1
ATOM 1658 N N . PRO A 1 213 ? -7.633 19.240 -14.088 1.00 94.69 213 PRO A N 1
ATOM 1659 C CA . PRO A 1 213 ? -8.696 19.077 -15.069 1.00 94.69 213 PRO A CA 1
ATOM 1660 C C . PRO A 1 213 ? -8.666 20.198 -16.113 1.00 94.69 213 PRO A C 1
ATOM 1662 O O . PRO A 1 213 ? -8.456 21.369 -15.788 1.00 94.69 213 PRO A O 1
ATOM 1665 N N . LEU A 1 214 ? -8.914 19.846 -17.372 1.00 89.56 214 LEU A N 1
ATOM 1666 C CA . LEU A 1 214 ? -9.205 20.809 -18.426 1.00 89.56 214 LEU A CA 1
ATOM 1667 C C . LEU A 1 214 ? -10.625 21.344 -18.221 1.00 89.56 214 LEU A C 1
ATOM 1669 O O . LEU A 1 214 ? -11.610 20.659 -18.486 1.00 89.56 214 LEU A O 1
ATOM 1673 N N . LEU A 1 215 ? -10.722 22.575 -17.722 1.00 84.56 215 LEU A N 1
ATOM 1674 C CA . LEU A 1 215 ? -11.999 23.242 -17.471 1.00 84.56 215 LEU A CA 1
ATOM 1675 C C . LEU A 1 215 ? -12.519 23.912 -18.752 1.00 84.56 215 LEU A C 1
ATOM 1677 O O . LEU A 1 215 ? -11.767 24.579 -19.472 1.00 84.56 215 LEU A O 1
ATOM 1681 N N . PHE A 1 216 ? -13.814 23.763 -19.041 1.00 67.56 216 PHE A N 1
ATOM 1682 C CA . PHE A 1 216 ? -14.430 24.364 -20.224 1.00 67.56 216 PHE A CA 1
ATOM 1683 C C . PHE A 1 216 ? -14.534 25.884 -20.074 1.00 67.56 216 PHE A C 1
ATOM 1685 O O . PHE A 1 216 ? -15.376 26.401 -19.349 1.00 67.56 216 PHE A O 1
ATOM 1692 N N . SER A 1 217 ? -13.724 26.627 -20.831 1.00 58.16 217 SER A N 1
ATOM 1693 C CA . SER A 1 217 ? -13.791 28.091 -20.869 1.00 58.16 217 SER A CA 1
ATOM 1694 C C . SER A 1 217 ? -14.887 28.588 -21.826 1.00 58.16 217 SER A C 1
ATOM 1696 O O . SER A 1 217 ? -14.599 29.289 -22.804 1.00 58.16 217 SER A O 1
ATOM 1698 N N . SER A 1 218 ? -16.151 28.211 -21.633 1.00 45.75 218 SER A N 1
ATOM 1699 C CA . SER A 1 218 ? -17.215 28.755 -22.484 1.00 45.75 218 SER A CA 1
ATOM 1700 C C . SER A 1 218 ? -17.650 30.130 -21.970 1.00 45.75 218 SER A C 1
ATOM 1702 O O . SER A 1 218 ? -18.552 30.218 -21.155 1.00 45.75 218 SER A O 1
ATOM 1704 N N . GLN A 1 219 ? -17.010 31.191 -22.480 1.00 45.41 219 GLN A N 1
ATOM 1705 C CA . GLN A 1 219 ? -17.400 32.607 -22.350 1.00 45.41 219 GLN A CA 1
ATOM 1706 C C . GLN A 1 219 ? -17.724 33.075 -20.913 1.00 45.41 219 GLN A C 1
ATOM 1708 O O . GLN A 1 219 ? -18.831 32.891 -20.426 1.00 45.41 219 GLN A O 1
ATOM 1713 N N . ARG A 1 220 ? -16.779 33.822 -20.317 1.00 47.38 220 ARG A N 1
ATOM 1714 C CA . ARG A 1 220 ? -16.780 34.483 -18.985 1.00 47.38 220 ARG A CA 1
ATOM 1715 C C . ARG A 1 220 ? -17.983 35.399 -18.638 1.00 47.38 220 ARG A C 1
ATOM 1717 O O . ARG A 1 220 ? -17.854 36.255 -17.769 1.00 47.38 220 ARG A O 1
ATOM 1724 N N . ALA A 1 221 ? -19.103 35.317 -19.346 1.00 44.91 221 ALA A N 1
ATOM 1725 C CA . ALA A 1 221 ? -20.189 36.288 -19.299 1.00 44.91 221 ALA A CA 1
ATOM 1726 C C . ALA A 1 221 ? -21.428 35.837 -18.503 1.00 44.91 221 ALA A C 1
ATOM 1728 O O . ALA A 1 221 ? -22.220 36.706 -18.155 1.00 44.91 221 ALA A O 1
ATOM 1729 N N . TYR A 1 222 ? -21.617 34.545 -18.194 1.00 50.50 222 TYR A N 1
ATOM 1730 C CA . TYR A 1 222 ? -22.834 34.081 -17.505 1.00 50.50 222 TYR A CA 1
ATOM 1731 C C . TYR A 1 222 ? -22.562 32.934 -16.523 1.00 50.50 222 TYR A C 1
ATOM 1733 O O . TYR A 1 222 ? -21.997 31.910 -16.896 1.00 50.50 222 TYR A O 1
ATOM 1741 N N . CYS A 1 223 ? -23.001 33.105 -15.273 1.00 50.03 223 CYS A N 1
ATOM 1742 C CA . CYS A 1 223 ? -22.797 32.165 -14.163 1.00 50.03 223 CYS A CA 1
ATOM 1743 C C . CYS A 1 223 ? -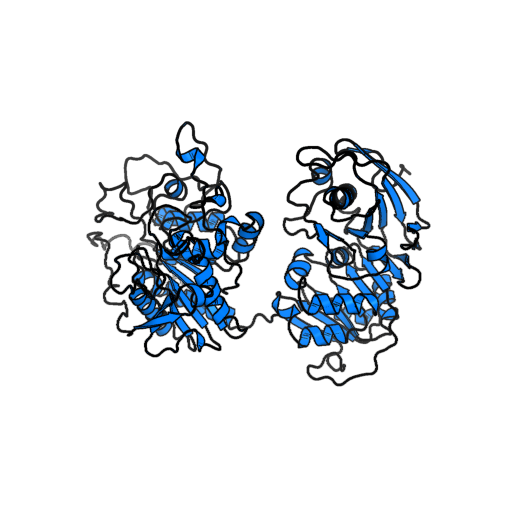23.496 30.814 -14.352 1.00 50.03 223 CYS A C 1
ATOM 1745 O O . CYS A 1 223 ? -23.110 29.833 -13.727 1.00 50.03 223 CYS A O 1
ATOM 1747 N N . ASP A 1 224 ? -24.486 30.753 -15.243 1.00 50.75 224 ASP A N 1
ATOM 1748 C CA . ASP A 1 224 ? -25.348 29.587 -15.456 1.00 50.75 224 ASP A CA 1
ATOM 1749 C C . ASP A 1 224 ? -24.643 28.407 -16.155 1.00 50.75 224 ASP A C 1
ATOM 1751 O O . ASP A 1 224 ? -25.298 27.429 -16.503 1.00 50.75 224 ASP A O 1
ATOM 1755 N N . LYS A 1 225 ? -23.332 28.496 -16.436 1.00 55.53 225 LYS A N 1
ATOM 1756 C CA . LYS A 1 225 ? -22.614 27.476 -17.224 1.00 55.53 225 LYS A CA 1
ATOM 1757 C C . LYS A 1 225 ? -21.356 26.896 -16.584 1.00 55.53 225 LYS A C 1
ATOM 1759 O O . LYS A 1 225 ? -21.048 25.747 -16.875 1.00 55.53 225 LYS A O 1
ATOM 1764 N N . GLU A 1 226 ? -20.634 27.639 -15.742 1.00 64.19 226 GLU A N 1
ATOM 1765 C CA . GLU A 1 226 ? -19.350 27.163 -15.187 1.00 64.19 226 GLU A CA 1
ATOM 1766 C C . GLU A 1 226 ? -19.528 26.314 -13.911 1.00 64.19 226 GLU A C 1
ATOM 1768 O O . GLU A 1 226 ? -18.717 25.434 -13.659 1.00 64.19 226 GLU A O 1
ATOM 1773 N N . CYS A 1 227 ? -20.617 26.503 -13.154 1.00 76.19 227 CYS A N 1
ATOM 1774 C CA . CYS A 1 227 ? -20.969 25.684 -11.984 1.00 76.19 227 CYS A CA 1
ATOM 1775 C C . CYS A 1 227 ? -22.401 25.130 -12.057 1.00 76.19 227 CYS A C 1
ATOM 1777 O O . CYS A 1 227 ? -23.150 25.126 -11.086 1.00 76.19 227 CYS A O 1
ATOM 1779 N N . ASP A 1 228 ? -22.809 24.659 -13.234 1.00 78.38 228 ASP A N 1
ATOM 1780 C CA . ASP A 1 228 ? -24.088 23.969 -13.405 1.00 78.38 228 ASP A CA 1
ATOM 1781 C C . ASP A 1 228 ? -23.974 22.498 -12.971 1.00 78.38 228 ASP A C 1
ATOM 1783 O O . ASP A 1 228 ? -23.180 21.732 -13.522 1.00 78.38 228 ASP A O 1
ATOM 1787 N N . ASN A 1 229 ? -24.783 22.076 -11.995 1.00 80.50 229 ASN A N 1
ATOM 1788 C CA . ASN A 1 229 ? -24.681 20.729 -11.428 1.00 80.50 229 ASN A CA 1
ATOM 1789 C C . ASN A 1 229 ? -25.019 19.615 -12.436 1.00 80.50 229 ASN A C 1
ATOM 1791 O O . ASN A 1 229 ? -24.430 18.533 -12.372 1.00 80.50 229 ASN A O 1
ATOM 1795 N N . VAL A 1 230 ? -25.912 19.869 -13.399 1.00 82.25 230 VAL A N 1
ATOM 1796 C CA . VAL A 1 230 ? -26.278 18.899 -14.440 1.00 82.25 230 VAL A CA 1
ATOM 1797 C C . VAL A 1 230 ? -25.121 18.696 -15.410 1.00 82.25 230 VAL A C 1
ATOM 1799 O O . VAL A 1 230 ? -24.841 17.560 -15.805 1.00 82.25 230 VAL A O 1
ATOM 1802 N N . THR A 1 231 ? -24.458 19.784 -15.793 1.00 83.88 231 THR A N 1
ATOM 1803 C CA . THR A 1 231 ? -23.285 19.761 -16.666 1.00 83.88 231 THR A CA 1
ATOM 1804 C C . THR A 1 231 ? -22.124 19.073 -15.962 1.00 83.88 231 THR A C 1
ATOM 1806 O O . THR A 1 231 ? -21.622 18.082 -16.487 1.00 83.88 231 THR A O 1
ATOM 1809 N N . ILE A 1 232 ? -21.778 19.498 -14.740 1.00 87.62 232 ILE A N 1
ATOM 1810 C CA . ILE A 1 232 ? -20.688 18.904 -13.947 1.00 87.62 232 ILE A CA 1
ATOM 1811 C C . ILE A 1 232 ? -20.852 17.385 -13.823 1.00 87.62 232 ILE A C 1
ATOM 1813 O O . ILE A 1 232 ? -19.898 16.652 -14.071 1.00 87.62 232 ILE A O 1
ATOM 1817 N N . ALA A 1 233 ? -22.058 16.905 -13.499 1.00 85.81 233 ALA A N 1
ATOM 1818 C CA . ALA A 1 233 ? -22.328 15.479 -13.313 1.00 85.81 233 ALA A CA 1
ATOM 1819 C C . ALA A 1 233 ? -22.133 14.634 -14.587 1.00 85.81 233 ALA A C 1
ATOM 1821 O O . ALA A 1 233 ? -21.903 13.428 -14.500 1.00 85.81 233 ALA A O 1
ATOM 1822 N N . LYS A 1 234 ? -22.254 15.242 -15.774 1.00 87.19 234 LYS A N 1
ATOM 1823 C CA . LYS A 1 234 ? -22.110 14.563 -17.075 1.00 87.19 234 LYS A CA 1
ATOM 1824 C C . LYS A 1 234 ? -20.728 14.747 -17.692 1.00 87.19 234 LYS A C 1
ATOM 1826 O O . LYS A 1 234 ? -20.376 14.006 -18.610 1.00 87.19 234 LYS A O 1
ATOM 1831 N N . THR A 1 235 ? -19.963 15.721 -17.216 1.00 87.75 235 THR A N 1
ATOM 1832 C CA . THR A 1 235 ? -18.637 16.023 -17.742 1.00 87.75 235 THR A CA 1
ATOM 1833 C C . THR A 1 235 ? -17.655 14.889 -17.456 1.00 87.75 235 THR A C 1
ATOM 1835 O O . THR A 1 235 ? -17.519 14.426 -16.323 1.00 87.75 235 THR A O 1
ATOM 1838 N N . GLN A 1 236 ? -16.938 14.471 -18.498 1.00 92.56 236 GLN A N 1
ATOM 1839 C CA . GLN A 1 236 ? -15.714 13.683 -18.380 1.00 92.56 236 GLN A CA 1
ATOM 1840 C C . GLN A 1 236 ? -14.530 14.640 -18.497 1.00 92.56 236 GLN A C 1
ATOM 1842 O O . GLN A 1 236 ? -14.403 15.331 -19.508 1.00 92.56 236 GLN A O 1
ATOM 1847 N N . TYR A 1 237 ? -13.708 14.719 -17.455 1.00 91.81 237 TYR A N 1
ATOM 1848 C CA . TYR A 1 237 ? -12.568 15.629 -17.408 1.00 91.81 237 TYR A CA 1
ATOM 1849 C C . TYR A 1 237 ? -11.318 14.950 -17.967 1.00 91.81 237 TYR A C 1
ATOM 1851 O O . TYR A 1 237 ? -10.971 13.832 -17.591 1.00 91.81 237 TYR A O 1
ATOM 1859 N N . GLU A 1 238 ? -10.607 15.663 -18.832 1.00 94.06 238 GLU A N 1
ATOM 1860 C CA . GLU A 1 238 ? -9.236 15.331 -19.216 1.00 94.06 238 GLU A CA 1
ATOM 1861 C C . GLU A 1 238 ? -8.254 16.045 -18.280 1.00 94.06 238 GLU A C 1
ATOM 1863 O O . GLU A 1 238 ? -8.579 17.093 -17.724 1.00 94.06 238 GLU A O 1
ATOM 1868 N N . PHE A 1 239 ? -7.054 15.489 -18.088 1.00 95.19 239 PHE A N 1
ATOM 1869 C CA . PHE A 1 239 ? -6.084 16.000 -17.115 1.00 95.19 239 PHE A CA 1
ATOM 1870 C C . PHE A 1 239 ? -4.726 16.266 -17.751 1.00 95.19 239 PHE A C 1
ATOM 1872 O O . PHE A 1 239 ? -4.062 15.345 -18.226 1.00 95.19 239 PHE A O 1
ATOM 1879 N N . GLU A 1 240 ? -4.264 17.510 -17.660 1.00 93.19 240 GLU A N 1
ATOM 1880 C CA . GLU A 1 240 ? -2.984 17.941 -18.223 1.00 93.19 240 GLU A CA 1
ATOM 1881 C C . GLU A 1 240 ? -2.200 18.806 -17.238 1.00 93.19 240 GLU A C 1
ATOM 1883 O O . GLU A 1 240 ? -2.745 19.337 -16.270 1.00 93.19 240 GLU A O 1
ATOM 1888 N N . ILE A 1 241 ? -0.895 18.949 -17.478 1.00 91.94 241 ILE A N 1
ATOM 1889 C CA . ILE A 1 241 ? -0.078 19.941 -16.774 1.00 91.94 241 ILE A CA 1
ATOM 1890 C C . ILE A 1 241 ? -0.432 21.322 -17.349 1.00 91.94 241 ILE A C 1
ATOM 1892 O O . ILE A 1 241 ? -0.197 21.543 -18.540 1.00 91.94 241 ILE A O 1
ATOM 1896 N N . PRO A 1 242 ? -0.961 22.269 -16.549 1.00 86.88 242 PRO A N 1
ATOM 1897 C CA . PRO A 1 242 ? -1.370 23.570 -17.069 1.00 86.88 242 PRO A CA 1
ATOM 1898 C C . PRO A 1 242 ? -0.206 24.351 -17.706 1.00 86.88 242 PRO A C 1
ATOM 1900 O O . PRO A 1 242 ? 0.854 24.525 -17.100 1.00 86.88 242 PRO A O 1
ATOM 1903 N N . ILE A 1 243 ? -0.414 24.875 -18.920 1.00 78.44 243 ILE A N 1
ATOM 1904 C CA . ILE A 1 243 ? 0.572 25.696 -19.643 1.00 78.44 243 ILE A CA 1
ATOM 1905 C C . ILE A 1 243 ? 0.280 27.182 -19.402 1.00 78.44 243 ILE A C 1
ATOM 1907 O O . ILE A 1 243 ? -0.666 27.751 -19.951 1.00 78.44 243 ILE A O 1
ATOM 1911 N N . PHE A 1 244 ? 1.122 27.852 -18.614 1.00 72.75 244 PHE A N 1
ATOM 1912 C CA . PHE A 1 244 ? 0.952 29.274 -18.303 1.00 72.75 244 PHE A CA 1
ATOM 1913 C C . PHE A 1 244 ? 1.778 30.158 -19.249 1.00 72.75 244 PHE A C 1
ATOM 1915 O O . PHE A 1 244 ? 3.004 30.098 -19.255 1.00 72.75 244 PHE A O 1
ATOM 1922 N N . LYS A 1 245 ? 1.123 31.036 -20.025 1.00 55.19 245 LYS A N 1
ATOM 1923 C CA . LYS A 1 245 ? 1.818 31.968 -20.945 1.00 55.19 245 LYS A CA 1
ATOM 1924 C C . LYS A 1 245 ? 2.484 33.168 -20.241 1.00 55.19 245 LYS A C 1
ATOM 1926 O O . LYS A 1 245 ? 3.344 33.803 -20.841 1.00 55.19 245 LYS A O 1
ATOM 1931 N N . LYS A 1 246 ? 2.085 33.478 -18.998 1.00 50.22 246 LYS A N 1
ATOM 1932 C CA . LYS A 1 246 ? 2.679 34.421 -18.016 1.00 50.22 246 LYS A CA 1
ATOM 1933 C C . LYS A 1 246 ? 1.774 34.399 -16.774 1.00 50.22 246 LYS A C 1
ATOM 1935 O O . LYS A 1 246 ? 0.609 34.715 -16.969 1.00 50.22 246 LYS A O 1
ATOM 1940 N N . CYS A 1 247 ? 2.248 34.030 -15.571 1.00 50.56 247 CYS A N 1
ATOM 1941 C CA . CYS A 1 247 ? 1.634 34.361 -14.257 1.00 50.56 247 CYS A CA 1
ATOM 1942 C C . CYS A 1 247 ? 2.291 33.624 -13.066 1.00 50.56 247 CYS A C 1
ATOM 1944 O O . CYS A 1 247 ? 2.745 32.497 -13.210 1.00 50.56 247 CYS A O 1
ATOM 1946 N N . VAL A 1 248 ? 2.213 34.234 -11.871 1.00 55.12 248 VAL A N 1
ATOM 1947 C CA . VAL A 1 248 ? 2.642 33.732 -10.537 1.00 55.12 248 VAL A CA 1
ATOM 1948 C C . VAL A 1 248 ? 2.129 32.318 -10.210 1.00 55.12 248 VAL A C 1
ATOM 1950 O O . VAL A 1 248 ? 2.804 31.549 -9.535 1.00 55.12 248 VAL A O 1
ATOM 1953 N N . CYS A 1 249 ? 0.962 31.950 -10.742 1.00 69.12 249 CYS A N 1
ATOM 1954 C CA . CYS A 1 249 ? 0.328 30.652 -10.520 1.00 69.12 249 CYS A CA 1
ATOM 1955 C C . CYS A 1 249 ? 1.166 29.458 -11.003 1.00 69.12 249 CYS A C 1
ATOM 1957 O O . CYS A 1 249 ? 1.116 28.393 -10.391 1.00 69.12 249 CYS A O 1
ATOM 1959 N N . SER A 1 250 ? 1.994 29.636 -12.043 1.00 66.50 250 SER A N 1
ATOM 1960 C CA . SER A 1 250 ? 2.816 28.549 -12.591 1.00 66.50 250 SER A CA 1
ATOM 1961 C C . SER A 1 250 ? 3.839 27.997 -11.604 1.00 66.50 250 SER A C 1
ATOM 1963 O O . SER A 1 250 ? 4.268 26.858 -11.755 1.00 66.50 250 SER A O 1
ATOM 1965 N N . ALA A 1 251 ? 4.240 28.800 -10.616 1.00 71.06 251 ALA A N 1
ATOM 1966 C CA . ALA A 1 251 ? 5.265 28.428 -9.651 1.00 71.06 251 ALA A CA 1
ATOM 1967 C C . ALA A 1 251 ? 4.705 27.729 -8.403 1.00 71.06 251 ALA A C 1
ATOM 1969 O O . ALA A 1 251 ? 5.452 27.014 -7.748 1.00 71.06 251 ALA A O 1
ATOM 1970 N N . THR A 1 252 ? 3.424 27.925 -8.062 1.00 84.38 252 THR A N 1
ATOM 1971 C CA . THR A 1 252 ? 2.889 27.532 -6.743 1.00 84.38 252 THR A CA 1
ATOM 1972 C C . THR A 1 252 ? 1.641 26.656 -6.787 1.00 84.38 252 THR A C 1
ATOM 1974 O O . THR A 1 252 ? 1.271 26.096 -5.759 1.00 84.38 252 THR A O 1
ATOM 1977 N N . TYR A 1 253 ? 0.999 26.462 -7.949 1.00 90.81 253 TYR A N 1
ATOM 1978 C CA . TYR A 1 253 ? -0.253 25.690 -8.029 1.00 90.81 253 TYR A CA 1
ATOM 1979 C C . TYR A 1 253 ? -0.126 24.214 -7.620 1.00 90.81 253 TYR A C 1
ATOM 1981 O O . TYR A 1 253 ? -1.131 23.551 -7.355 1.00 90.81 253 TYR A O 1
ATOM 1989 N N . ASN A 1 254 ? 1.101 23.686 -7.619 1.00 93.50 254 ASN A N 1
ATOM 1990 C CA . ASN A 1 254 ? 1.401 22.317 -7.223 1.00 93.50 254 ASN A CA 1
ATOM 1991 C C . ASN A 1 254 ? 2.077 22.213 -5.850 1.00 93.50 254 ASN A C 1
ATOM 1993 O O . ASN A 1 254 ? 2.506 21.124 -5.477 1.00 93.50 254 ASN A O 1
ATOM 1997 N N . ASN A 1 255 ? 2.187 23.317 -5.107 1.00 93.12 255 ASN A N 1
ATOM 1998 C CA . ASN A 1 255 ? 2.723 23.306 -3.748 1.00 93.12 255 ASN A CA 1
ATOM 1999 C C . ASN A 1 255 ? 1.785 22.572 -2.787 1.00 93.12 255 ASN A C 1
ATOM 2001 O O . ASN A 1 255 ? 0.580 22.450 -3.051 1.00 93.12 255 ASN A O 1
ATOM 2005 N N . TYR A 1 256 ? 2.357 22.108 -1.675 1.00 93.38 256 TYR A N 1
ATOM 2006 C CA . TYR A 1 256 ? 1.627 21.524 -0.560 1.00 93.38 256 TYR A CA 1
ATOM 2007 C C . TYR A 1 256 ? 0.510 22.459 -0.129 1.00 93.38 256 TYR A C 1
ATOM 2009 O O . TYR A 1 256 ? 0.726 23.659 0.030 1.00 93.38 256 TYR A O 1
ATOM 2017 N N . GLY A 1 257 ? -0.712 21.945 -0.144 1.00 89.62 257 GLY A N 1
ATOM 2018 C CA . GLY A 1 257 ? -1.739 22.795 -0.722 1.00 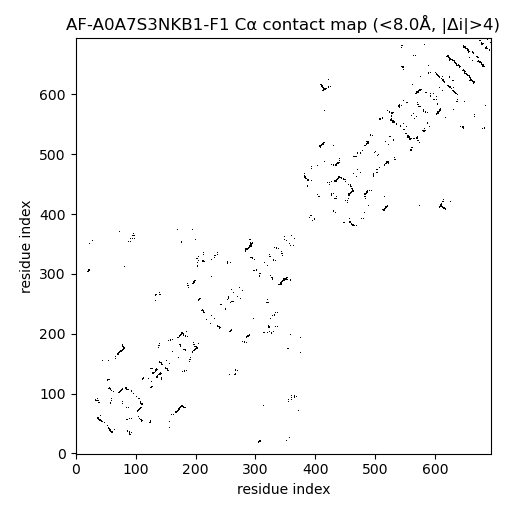89.62 257 GLY A CA 1
ATOM 2019 C C . GLY A 1 257 ? -2.750 22.025 -1.544 1.00 89.62 257 GLY A C 1
ATOM 2020 O O . GLY A 1 257 ? -3.802 21.507 -1.151 1.00 89.62 257 GLY A O 1
ATOM 2021 N N . TYR A 1 258 ? -2.281 21.942 -2.766 1.00 94.12 258 TYR A N 1
ATOM 2022 C CA . TYR A 1 258 ? -3.011 21.676 -3.976 1.00 94.12 258 TYR A CA 1
ATOM 2023 C C . TYR A 1 258 ? -2.292 20.575 -4.757 1.00 94.12 258 TYR A C 1
ATOM 2025 O O . TYR A 1 258 ? -2.918 19.902 -5.567 1.00 94.12 258 TYR A O 1
ATOM 2033 N N . GLY A 1 259 ? -0.997 20.369 -4.482 1.00 95.00 259 GLY A N 1
ATOM 2034 C CA . GLY A 1 259 ? -0.162 19.271 -4.952 1.00 95.00 259 GLY A CA 1
ATOM 2035 C C . GLY A 1 259 ? 0.888 18.868 -3.909 1.00 95.00 259 GLY A C 1
ATOM 2036 O O . GLY A 1 259 ? 0.729 19.142 -2.723 1.00 95.00 259 GLY A O 1
ATOM 2037 N N . LEU A 1 260 ? 1.967 18.215 -4.348 1.00 95.06 260 LEU A N 1
ATOM 2038 C CA . LEU A 1 260 ? 2.996 17.635 -3.468 1.00 95.06 260 LEU A CA 1
ATOM 2039 C C . LEU A 1 260 ? 4.380 18.311 -3.575 1.00 95.06 260 LEU A C 1
ATOM 2041 O O . LEU A 1 260 ? 5.372 17.735 -3.138 1.00 95.06 260 LEU A O 1
ATOM 2045 N N . ASN A 1 261 ? 4.481 19.508 -4.163 1.00 93.19 261 ASN A N 1
ATOM 2046 C CA . ASN A 1 261 ? 5.730 20.286 -4.157 1.00 93.19 261 ASN A CA 1
ATOM 2047 C C . ASN A 1 261 ? 5.910 21.044 -2.830 1.00 93.19 261 ASN A C 1
ATOM 2049 O O . ASN A 1 261 ? 4.954 21.235 -2.086 1.00 93.19 261 ASN A O 1
ATOM 2053 N N . ASP A 1 262 ? 7.124 21.534 -2.562 1.00 90.06 262 ASP A N 1
ATOM 2054 C CA . ASP A 1 262 ? 7.436 22.392 -1.408 1.00 90.06 262 ASP A CA 1
ATOM 2055 C C . ASP A 1 262 ? 7.026 21.801 -0.039 1.00 90.06 262 ASP A C 1
ATOM 2057 O O . ASP A 1 262 ? 6.724 22.543 0.896 1.00 90.06 262 ASP A O 1
ATOM 2061 N N . LEU A 1 263 ? 7.043 20.466 0.120 1.00 91.75 263 LEU A N 1
ATOM 2062 C CA . LEU A 1 263 ? 6.723 19.818 1.406 1.00 91.75 263 LEU A CA 1
ATOM 2063 C C . LEU A 1 263 ? 7.634 20.297 2.551 1.00 91.75 263 LEU A C 1
ATOM 2065 O O . LEU A 1 263 ? 7.239 20.251 3.707 1.00 91.75 263 LEU A O 1
ATOM 2069 N N . ASN A 1 264 ? 8.829 20.809 2.242 1.00 88.69 264 ASN A N 1
ATOM 2070 C CA . ASN A 1 264 ? 9.761 21.391 3.212 1.00 88.69 264 ASN A CA 1
ATOM 2071 C C . ASN A 1 264 ? 9.250 22.677 3.892 1.00 88.69 264 ASN A C 1
ATOM 2073 O O . ASN A 1 264 ? 9.917 23.174 4.794 1.00 88.69 264 ASN A O 1
ATOM 2077 N N . LYS A 1 265 ? 8.118 23.236 3.442 1.00 86.94 265 LYS A N 1
ATOM 2078 C CA . LYS A 1 265 ? 7.415 24.356 4.092 1.00 86.94 265 LYS A CA 1
ATOM 2079 C C . LYS A 1 265 ? 6.263 23.900 4.998 1.00 86.94 265 LYS A C 1
ATOM 2081 O O . LYS A 1 265 ? 5.587 24.745 5.571 1.00 86.94 265 LYS A O 1
ATOM 2086 N N . ALA A 1 266 ? 5.996 22.597 5.067 1.00 91.81 266 ALA A N 1
ATOM 2087 C CA . ALA A 1 266 ? 5.009 22.015 5.968 1.00 91.81 266 ALA A CA 1
ATOM 2088 C C . ALA A 1 266 ? 5.658 21.616 7.304 1.00 91.81 266 ALA A C 1
ATOM 2090 O O . ALA A 1 266 ? 6.882 21.674 7.451 1.00 91.81 266 ALA A O 1
ATOM 2091 N N . SER A 1 267 ? 4.845 21.160 8.260 1.00 91.44 267 SER A N 1
ATOM 2092 C CA . SER A 1 267 ? 5.349 20.566 9.503 1.00 91.44 267 SER A CA 1
ATOM 2093 C C . SER A 1 267 ? 6.278 19.382 9.217 1.00 91.44 267 SER A C 1
ATOM 2095 O O . SER A 1 267 ? 6.169 18.712 8.181 1.00 91.44 267 SER A O 1
ATOM 2097 N N . MET A 1 268 ? 7.172 19.061 10.158 1.00 90.31 268 MET A N 1
ATOM 2098 C CA . MET A 1 268 ? 8.102 17.930 10.000 1.00 90.31 268 MET A CA 1
ATOM 2099 C C . MET A 1 268 ? 7.380 16.597 9.763 1.00 90.31 268 MET A C 1
ATOM 2101 O O . MET A 1 268 ? 7.909 15.724 9.075 1.00 90.31 268 MET A O 1
ATOM 2105 N N . TYR A 1 269 ? 6.159 16.458 10.289 1.00 93.00 269 TYR A N 1
ATOM 2106 C CA . TYR A 1 269 ? 5.298 15.302 10.056 1.00 93.00 269 TYR A CA 1
ATOM 2107 C C . TYR A 1 269 ? 5.043 15.054 8.559 1.00 93.00 269 TYR A C 1
ATOM 2109 O O . TYR A 1 269 ? 5.104 13.917 8.087 1.00 93.00 269 TYR A O 1
ATOM 2117 N N . VAL A 1 270 ? 4.776 16.122 7.805 1.00 94.31 270 VAL A N 1
ATOM 2118 C CA . VAL A 1 270 ? 4.527 16.076 6.358 1.00 94.31 270 VAL A CA 1
ATOM 2119 C C . VAL A 1 270 ? 5.851 16.071 5.591 1.00 94.31 270 VAL A C 1
ATOM 2121 O O . VAL A 1 270 ? 6.048 15.251 4.693 1.00 94.31 270 VAL A O 1
ATOM 2124 N N . ALA A 1 271 ? 6.775 16.963 5.961 1.00 92.38 271 ALA A N 1
ATOM 2125 C CA . ALA A 1 271 ? 8.014 17.225 5.230 1.00 92.38 271 ALA A CA 1
ATOM 2126 C C . ALA A 1 271 ? 8.960 16.015 5.154 1.00 92.38 271 ALA A C 1
ATOM 2128 O O . ALA A 1 271 ? 9.672 15.856 4.162 1.00 92.38 271 ALA A O 1
ATOM 2129 N N . ASN A 1 272 ? 8.958 15.147 6.171 1.00 89.00 272 ASN A N 1
ATOM 2130 C CA . ASN A 1 272 ? 9.869 14.000 6.256 1.00 89.00 272 ASN A CA 1
ATOM 2131 C C . ASN A 1 272 ? 9.405 12.766 5.463 1.00 89.00 272 ASN A C 1
ATOM 2133 O O . ASN A 1 272 ? 10.059 11.723 5.513 1.00 89.00 272 ASN A O 1
ATOM 2137 N N . GLN A 1 273 ? 8.288 12.847 4.739 1.00 87.81 273 GLN A N 1
ATOM 2138 C CA . GLN A 1 273 ? 7.737 11.703 4.016 1.00 87.81 273 GLN A CA 1
ATOM 2139 C C . GLN A 1 273 ? 8.119 11.708 2.534 1.00 87.81 273 GLN A C 1
ATOM 2141 O O . GLN A 1 273 ? 8.106 12.734 1.857 1.00 87.81 273 GLN A O 1
ATOM 2146 N N . SER A 1 274 ? 8.410 10.519 1.997 1.00 88.25 274 SER A N 1
ATOM 2147 C CA . SER A 1 274 ? 8.637 10.358 0.560 1.00 88.25 274 SER A CA 1
ATOM 2148 C C . SER A 1 274 ? 7.335 10.546 -0.217 1.00 88.25 274 SER A C 1
ATOM 2150 O O . SER A 1 274 ? 6.359 9.831 0.015 1.00 88.25 274 SER A O 1
ATOM 2152 N N . ILE A 1 275 ? 7.355 11.427 -1.222 1.00 89.12 275 ILE A N 1
ATOM 2153 C CA . ILE A 1 275 ? 6.229 11.651 -2.143 1.00 89.12 275 ILE A CA 1
ATOM 2154 C C . ILE A 1 275 ? 5.771 10.340 -2.801 1.00 89.12 275 ILE A C 1
ATOM 2156 O O . ILE A 1 275 ? 4.574 10.150 -3.005 1.00 89.12 275 ILE A O 1
ATOM 2160 N N . SER A 1 276 ? 6.688 9.418 -3.124 1.00 80.50 276 SER A N 1
ATOM 2161 C CA . SER A 1 276 ? 6.311 8.130 -3.727 1.00 80.50 276 SER A CA 1
ATOM 2162 C C . SER A 1 276 ? 5.478 7.267 -2.779 1.00 80.50 276 SER A C 1
ATOM 2164 O O . SER A 1 276 ? 4.494 6.676 -3.213 1.00 80.50 276 SER A O 1
ATOM 2166 N N . VAL A 1 277 ? 5.828 7.255 -1.491 1.00 81.06 277 VAL A N 1
ATOM 2167 C CA . VAL A 1 277 ? 5.104 6.516 -0.447 1.00 81.06 277 VAL A CA 1
ATOM 2168 C C . VAL A 1 277 ? 3.752 7.168 -0.173 1.00 81.06 277 VAL A C 1
ATOM 2170 O O . VAL A 1 277 ? 2.748 6.476 -0.096 1.00 81.06 277 VAL A O 1
ATOM 2173 N N . VAL A 1 278 ? 3.703 8.500 -0.086 1.00 87.12 278 VAL A N 1
ATOM 2174 C CA . VAL A 1 278 ? 2.451 9.253 0.111 1.00 87.12 278 VAL A CA 1
ATOM 2175 C C . VAL A 1 278 ? 1.450 8.971 -1.016 1.00 87.12 278 VAL A C 1
ATOM 2177 O O . VAL A 1 278 ? 0.270 8.737 -0.755 1.00 87.12 278 VAL A O 1
ATOM 2180 N N . ARG A 1 279 ? 1.918 8.943 -2.272 1.00 90.44 279 ARG A N 1
ATOM 2181 C CA . ARG A 1 279 ? 1.085 8.613 -3.441 1.00 90.44 279 ARG A CA 1
ATOM 2182 C C . ARG A 1 279 ? 0.556 7.186 -3.389 1.00 90.44 279 ARG A C 1
ATOM 2184 O O . ARG A 1 279 ? -0.642 6.984 -3.551 1.00 90.44 279 ARG A O 1
ATOM 2191 N N . GLU A 1 280 ? 1.450 6.220 -3.191 1.00 80.19 280 GLU A N 1
ATOM 2192 C CA . GLU A 1 280 ? 1.100 4.797 -3.156 1.00 80.19 280 GLU A CA 1
ATOM 2193 C C . GLU A 1 280 ? 0.098 4.509 -2.039 1.00 80.19 280 GLU A C 1
ATOM 2195 O O . GLU A 1 280 ? -0.944 3.901 -2.288 1.00 80.19 280 GLU A O 1
ATOM 2200 N N . ARG A 1 281 ? 0.354 5.048 -0.846 1.00 86.31 281 ARG A N 1
ATOM 2201 C CA . ARG A 1 281 ? -0.514 4.875 0.311 1.00 86.31 281 ARG A CA 1
ATOM 2202 C C . ARG A 1 281 ? -1.911 5.404 0.036 1.00 86.31 281 ARG A C 1
ATOM 2204 O O . ARG A 1 281 ? -2.891 4.742 0.362 1.00 86.31 281 ARG A O 1
ATOM 2211 N N . TYR A 1 282 ? -2.010 6.598 -0.549 1.00 93.12 282 TYR A N 1
ATOM 2212 C CA . TYR A 1 282 ? -3.304 7.203 -0.830 1.00 93.12 282 TYR A CA 1
ATOM 2213 C C . TYR A 1 282 ? -4.116 6.376 -1.821 1.00 93.12 282 TYR A C 1
ATOM 2215 O O . TYR A 1 282 ? -5.285 6.139 -1.551 1.00 93.12 282 TYR A O 1
ATOM 2223 N N . LEU A 1 283 ? -3.496 5.885 -2.902 1.00 88.12 283 LEU A N 1
ATOM 2224 C CA . LEU A 1 283 ? -4.170 5.086 -3.935 1.00 88.12 283 LEU A CA 1
ATOM 2225 C C . LEU A 1 283 ? -4.742 3.758 -3.420 1.00 88.12 283 LEU A C 1
ATOM 2227 O O . LEU A 1 283 ? -5.686 3.245 -4.019 1.00 88.12 283 LEU A O 1
ATOM 2231 N N . HIS A 1 284 ? -4.182 3.215 -2.336 1.00 84.00 284 HIS A N 1
ATOM 2232 C CA . HIS A 1 284 ? -4.642 1.978 -1.697 1.00 84.00 284 HIS A CA 1
ATOM 2233 C C . HIS A 1 284 ? -5.571 2.215 -0.501 1.00 84.00 284 HIS A C 1
ATOM 2235 O O . HIS A 1 284 ? -6.087 1.255 0.076 1.00 84.00 284 HIS A O 1
ATOM 2241 N N . ARG A 1 285 ? -5.806 3.471 -0.108 1.00 88.00 285 ARG A N 1
ATOM 2242 C CA . ARG A 1 285 ? -6.739 3.792 0.973 1.00 88.00 285 ARG A CA 1
ATOM 2243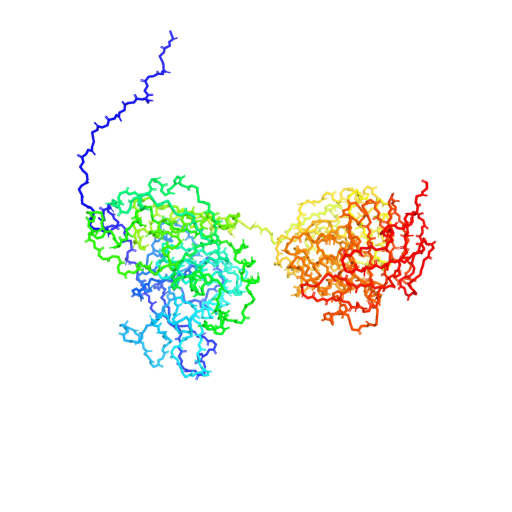 C C . ARG A 1 285 ? -8.175 3.784 0.467 1.00 88.00 285 ARG A C 1
ATOM 2245 O O . ARG A 1 285 ? -8.472 4.142 -0.671 1.00 88.00 285 ARG A O 1
ATOM 2252 N N . SER A 1 286 ? -9.084 3.387 1.350 1.00 92.19 286 SER A N 1
ATOM 2253 C CA . SER A 1 286 ? -10.517 3.490 1.102 1.00 92.19 286 SER A CA 1
ATOM 2254 C C . SER A 1 286 ? -10.967 4.922 1.364 1.00 92.19 286 SER A C 1
ATOM 2256 O O . SER A 1 286 ? -11.040 5.349 2.518 1.00 92.19 286 SER A O 1
ATOM 2258 N N . VAL A 1 287 ? -11.270 5.671 0.303 1.00 96.56 287 VAL A N 1
ATOM 2259 C CA . VAL A 1 287 ? -11.711 7.070 0.410 1.00 96.56 287 VAL A CA 1
ATOM 2260 C C . VAL A 1 287 ? -13.073 7.251 -0.252 1.00 96.56 287 VAL A C 1
ATOM 2262 O O . VAL A 1 287 ? -13.363 6.703 -1.319 1.00 96.56 287 VAL A O 1
ATOM 2265 N N . ARG A 1 288 ? -13.949 8.018 0.389 1.00 97.19 288 ARG A N 1
ATOM 2266 C CA . ARG A 1 288 ? -15.246 8.426 -0.153 1.00 97.19 288 ARG A CA 1
ATOM 2267 C C . ARG A 1 288 ? -15.270 9.941 -0.248 1.00 97.19 288 ARG A C 1
ATOM 2269 O O . ARG A 1 288 ? -15.132 10.632 0.758 1.00 97.19 288 ARG A O 1
ATOM 2276 N N . TYR A 1 289 ? -15.430 10.447 -1.461 1.00 97.94 289 TYR A N 1
ATOM 2277 C CA . TYR A 1 289 ? -15.630 11.866 -1.718 1.00 97.94 289 TYR A CA 1
ATOM 2278 C C . TYR A 1 289 ? -17.125 12.138 -1.664 1.00 97.94 289 TYR A C 1
ATOM 2280 O O . TYR A 1 289 ? -17.863 11.611 -2.488 1.00 97.94 289 TYR A O 1
ATOM 2288 N N . VAL A 1 290 ? -17.590 12.914 -0.693 1.00 97.50 290 VAL A N 1
ATOM 2289 C CA . VAL A 1 290 ? -19.009 13.247 -0.553 1.00 97.50 290 VAL A CA 1
ATOM 2290 C C . VAL A 1 290 ? -19.223 14.672 -1.040 1.00 97.50 290 VAL A C 1
ATOM 2292 O O . VAL A 1 290 ? -18.651 15.610 -0.491 1.00 97.50 290 VAL A O 1
ATOM 2295 N N . ALA A 1 291 ? -20.023 14.837 -2.086 1.00 94.12 291 ALA A N 1
ATOM 2296 C CA . ALA A 1 291 ? -20.236 16.127 -2.721 1.00 94.12 291 ALA A CA 1
ATOM 2297 C C . ALA A 1 291 ? -21.721 16.502 -2.695 1.00 94.12 291 ALA A C 1
ATOM 2299 O O . ALA A 1 291 ? -22.559 15.780 -3.235 1.00 94.12 291 ALA A O 1
ATOM 2300 N N . GLY A 1 292 ? -22.053 17.634 -2.080 1.00 89.44 292 GLY A N 1
ATOM 2301 C CA . GLY A 1 292 ? -23.380 18.231 -2.187 1.00 89.44 292 GLY A CA 1
ATOM 2302 C C . GLY A 1 292 ? -23.626 18.698 -3.619 1.00 89.44 292 GLY A C 1
ATOM 2303 O O . GLY A 1 292 ? -22.877 19.521 -4.139 1.00 89.44 292 GLY A O 1
ATOM 2304 N N . GLN A 1 293 ? -24.669 18.182 -4.268 1.00 86.25 293 GLN A N 1
ATOM 2305 C CA . GLN A 1 293 ? -24.985 18.504 -5.663 1.00 86.25 293 GLN A CA 1
ATOM 2306 C C . GLN A 1 293 ? -25.305 19.994 -5.873 1.00 86.25 293 GLN A C 1
ATOM 2308 O O . GLN A 1 293 ? -25.164 20.508 -6.980 1.00 86.25 293 GLN A O 1
ATOM 2313 N N . SER A 1 294 ? -25.739 20.688 -4.821 1.00 83.56 294 SER A N 1
ATOM 2314 C CA . SER A 1 294 ? -26.030 22.124 -4.847 1.00 83.56 294 SER A CA 1
ATOM 2315 C C . SER A 1 294 ? -24.882 22.972 -4.282 1.00 83.56 294 SER A C 1
ATOM 2317 O O . SER A 1 294 ? -25.050 24.179 -4.123 1.00 83.56 294 SER A O 1
ATOM 2319 N N . ASP A 1 295 ? -23.715 22.387 -3.971 1.00 85.19 295 ASP A N 1
ATOM 2320 C CA . ASP A 1 295 ? -22.508 23.120 -3.544 1.00 85.19 295 ASP A CA 1
ATOM 2321 C C . ASP A 1 295 ? -21.761 23.681 -4.769 1.00 85.19 295 ASP A C 1
ATOM 2323 O O . ASP A 1 295 ? -20.640 23.294 -5.121 1.00 85.19 295 ASP A O 1
ATOM 2327 N N . VAL A 1 296 ? -22.480 24.554 -5.478 1.00 81.88 296 VAL A N 1
ATOM 2328 C CA . VAL A 1 296 ? -22.113 25.130 -6.777 1.00 81.88 296 VAL A CA 1
ATOM 2329 C C . VAL A 1 296 ? -21.836 26.633 -6.719 1.00 81.88 296 VAL A C 1
ATOM 2331 O O . VAL A 1 296 ? -21.588 27.260 -7.746 1.00 81.88 296 VAL A O 1
ATOM 2334 N N . CYS A 1 297 ? -21.884 27.246 -5.536 1.00 74.88 297 CYS A N 1
ATOM 2335 C CA . CYS A 1 297 ? -21.680 28.685 -5.433 1.00 74.88 297 CYS A CA 1
ATOM 2336 C C . CYS A 1 297 ? -20.192 29.064 -5.521 1.00 74.88 297 CYS A C 1
ATOM 2338 O O . CYS A 1 297 ? -19.322 28.346 -5.037 1.00 74.88 297 CYS A O 1
ATOM 2340 N N . ASN A 1 298 ? -19.904 30.203 -6.161 1.00 68.75 298 ASN A N 1
ATOM 2341 C CA . ASN A 1 298 ? -18.597 30.860 -6.159 1.00 68.75 298 ASN A CA 1
ATOM 2342 C C . ASN A 1 298 ? -18.788 32.382 -6.302 1.00 68.75 298 ASN A C 1
ATOM 2344 O O . ASN A 1 298 ? -19.358 32.867 -7.278 1.00 68.75 298 ASN A O 1
ATOM 2348 N N . LEU A 1 299 ? -18.265 33.161 -5.351 1.00 59.81 299 LEU A N 1
ATOM 2349 C CA . LEU A 1 299 ? -18.436 34.622 -5.296 1.00 59.81 299 LEU A CA 1
ATOM 2350 C C . LEU A 1 299 ? -17.786 35.423 -6.421 1.00 59.81 299 LEU A C 1
ATOM 2352 O O . LEU A 1 299 ? -18.059 36.615 -6.561 1.00 59.81 299 LEU A O 1
ATOM 2356 N N . ARG A 1 300 ? -16.936 34.802 -7.238 1.00 58.56 300 ARG A N 1
ATOM 2357 C CA . ARG A 1 300 ? -16.483 35.394 -8.503 1.00 58.56 300 ARG A CA 1
ATOM 2358 C C . ARG A 1 300 ? -17.659 35.774 -9.416 1.00 58.56 300 ARG A C 1
ATOM 2360 O O . ARG A 1 300 ? -17.520 36.647 -10.267 1.00 58.56 300 ARG A O 1
ATOM 2367 N N . PHE A 1 301 ? -18.809 35.151 -9.193 1.00 59.75 301 PHE A N 1
ATOM 2368 C CA . PHE A 1 301 ? -20.054 35.308 -9.927 1.00 59.75 301 PHE A CA 1
ATOM 2369 C C . PHE A 1 301 ? -21.086 36.153 -9.159 1.00 59.75 301 PHE A C 1
ATOM 2371 O O . PHE A 1 301 ? -22.285 35.925 -9.278 1.00 59.75 301 PHE A O 1
ATOM 2378 N N . SER A 1 302 ? -20.639 37.133 -8.362 1.00 49.50 302 SER A N 1
ATOM 2379 C CA . SER A 1 302 ? -21.468 37.954 -7.454 1.00 49.50 302 SER A CA 1
ATOM 2380 C C . SER A 1 302 ? -22.648 38.698 -8.101 1.00 49.50 302 SER A C 1
ATOM 2382 O O . SER A 1 302 ? -23.515 39.195 -7.390 1.00 49.50 302 SER A O 1
ATOM 2384 N N . SER A 1 303 ? -22.714 38.769 -9.433 1.00 50.50 303 SER A N 1
ATOM 2385 C CA . SER A 1 303 ? -23.860 39.293 -10.186 1.00 50.50 303 SER A CA 1
ATOM 2386 C C . SER A 1 303 ? -25.018 38.300 -10.348 1.00 50.50 303 SER A C 1
ATOM 2388 O O . SER A 1 303 ? -25.990 38.626 -11.026 1.00 50.50 303 SER A O 1
ATOM 2390 N N . CYS A 1 304 ? -24.916 37.087 -9.800 1.00 52.03 304 CYS A N 1
ATOM 2391 C CA . CYS A 1 304 ? -25.872 36.014 -10.050 1.00 52.03 304 CYS A CA 1
ATOM 2392 C C . CYS A 1 304 ? -26.796 35.744 -8.866 1.00 52.03 304 CYS A C 1
ATOM 2394 O O . CYS A 1 304 ? -26.349 35.464 -7.758 1.00 52.03 304 CYS A O 1
ATOM 2396 N N . GLU A 1 305 ? -28.106 35.773 -9.141 1.00 49.72 305 GLU A N 1
ATOM 2397 C CA . GLU A 1 305 ? -29.193 35.543 -8.175 1.00 49.72 305 GLU A CA 1
ATOM 2398 C C . GLU A 1 305 ? -29.121 34.175 -7.474 1.00 49.72 305 GLU A C 1
ATOM 2400 O O . GLU A 1 305 ? -29.807 33.981 -6.476 1.00 49.72 305 GLU A O 1
ATOM 2405 N N . ILE A 1 306 ? -28.303 33.232 -7.961 1.00 52.16 306 ILE A N 1
ATOM 2406 C CA . ILE A 1 306 ? -28.065 31.916 -7.340 1.00 52.16 306 ILE A CA 1
ATOM 2407 C C . ILE A 1 306 ? -27.039 32.002 -6.189 1.00 52.16 306 ILE A C 1
ATOM 2409 O O . ILE A 1 306 ? -27.020 31.142 -5.318 1.00 52.16 306 ILE A O 1
ATOM 2413 N N . CYS A 1 307 ? -26.212 33.045 -6.118 1.00 54.12 307 CYS A N 1
ATOM 2414 C CA . CYS A 1 307 ? -25.197 33.223 -5.075 1.00 54.12 307 CYS A CA 1
ATOM 2415 C C . CYS A 1 307 ? -25.514 34.455 -4.216 1.00 54.12 307 CYS A C 1
ATOM 2417 O O . CYS A 1 307 ? -24.808 35.458 -4.267 1.00 54.12 307 CYS A O 1
ATOM 2419 N N . GLN A 1 308 ? -26.597 34.395 -3.432 1.00 46.94 308 GLN A N 1
ATOM 2420 C CA . GLN A 1 308 ? -27.085 35.556 -2.665 1.00 46.94 308 GLN A CA 1
ATOM 2421 C C . GLN A 1 308 ? -26.341 35.826 -1.345 1.00 46.94 308 GLN A C 1
ATOM 2423 O O . GLN A 1 308 ? -26.581 36.856 -0.720 1.00 46.94 308 GLN A O 1
ATOM 2428 N N . MET A 1 309 ? -25.412 34.960 -0.916 1.00 48.09 309 MET A N 1
ATOM 2429 C CA . MET A 1 309 ? -24.542 35.239 0.236 1.00 48.09 309 MET A CA 1
ATOM 2430 C C . MET A 1 309 ? -23.087 34.857 -0.025 1.00 48.09 309 MET A C 1
ATOM 2432 O O . MET A 1 309 ? -22.792 33.938 -0.790 1.00 48.09 309 MET A O 1
ATOM 2436 N N . ASN A 1 310 ? -22.198 35.595 0.643 1.00 49.50 310 ASN A N 1
ATOM 2437 C CA . ASN A 1 310 ? -20.752 35.435 0.632 1.00 49.50 310 ASN A CA 1
ATOM 2438 C C . ASN A 1 310 ? -20.338 33.995 1.028 1.00 49.50 310 ASN A C 1
ATOM 2440 O O . ASN A 1 310 ? -20.379 33.656 2.205 1.00 49.50 310 ASN A O 1
ATOM 2444 N N . ASP A 1 311 ? -19.901 33.164 0.070 1.00 54.53 311 ASP A N 1
ATOM 2445 C CA . ASP A 1 311 ? -19.187 31.882 0.272 1.00 54.53 311 ASP A CA 1
ATOM 2446 C C . ASP A 1 311 ? -17.777 32.119 0.829 1.00 54.53 311 ASP A C 1
ATOM 2448 O O . ASP A 1 311 ? -16.777 31.811 0.182 1.00 54.53 311 ASP A O 1
ATOM 2452 N N . ASN A 1 312 ? -17.705 32.762 2.001 1.00 53.19 312 ASN A N 1
ATOM 2453 C CA . ASN A 1 312 ? -16.488 33.322 2.600 1.00 53.19 312 ASN A CA 1
ATOM 2454 C C . ASN A 1 312 ? -15.326 32.316 2.754 1.00 53.19 312 ASN A C 1
ATOM 2456 O O . ASN A 1 312 ? -14.192 32.761 2.902 1.00 53.19 312 ASN A O 1
ATOM 2460 N N . ASP A 1 313 ? -15.572 31.009 2.609 1.00 71.38 313 ASP A N 1
ATOM 2461 C CA . ASP A 1 313 ? -14.584 29.943 2.811 1.00 71.38 313 ASP A CA 1
ATOM 2462 C C . ASP A 1 313 ? -14.229 29.147 1.541 1.00 71.38 313 ASP A C 1
ATOM 2464 O O . ASP A 1 313 ? -13.507 28.138 1.609 1.00 71.38 313 ASP A O 1
ATOM 2468 N N . LEU A 1 314 ? -14.737 29.535 0.360 1.00 84.19 314 LEU A N 1
ATOM 2469 C CA . LEU A 1 314 ? -14.262 28.935 -0.889 1.00 84.19 314 LEU A CA 1
ATOM 2470 C C . LEU A 1 314 ? -12.898 29.509 -1.263 1.00 84.19 314 LEU A C 1
ATOM 2472 O O . LEU A 1 314 ? -12.723 30.713 -1.458 1.00 84.19 314 LEU A O 1
ATOM 2476 N N . ASP A 1 315 ? -11.933 28.616 -1.425 1.00 85.69 315 ASP A N 1
ATOM 2477 C CA . ASP A 1 315 ? -10.583 28.941 -1.832 1.00 85.69 315 ASP A CA 1
ATOM 2478 C C . ASP A 1 315 ? -10.589 29.352 -3.305 1.00 85.69 315 ASP A C 1
ATOM 2480 O O . ASP A 1 315 ? -10.875 28.553 -4.206 1.00 85.69 315 ASP A O 1
ATOM 2484 N N . ARG A 1 316 ? -10.305 30.634 -3.528 1.00 82.00 316 ARG A N 1
ATOM 2485 C CA . ARG A 1 316 ? -10.254 31.280 -4.845 1.00 82.00 316 ARG A CA 1
ATOM 2486 C C . ARG A 1 316 ? -8.822 31.572 -5.279 1.00 82.00 316 ARG A C 1
ATOM 2488 O O . ARG A 1 316 ? -8.599 32.375 -6.186 1.00 82.00 316 ARG A O 1
ATOM 2495 N N . SER A 1 317 ? -7.834 30.960 -4.626 1.00 84.69 317 SER A N 1
ATOM 2496 C CA . SER A 1 317 ? -6.467 31.008 -5.123 1.00 84.69 317 SER A CA 1
ATOM 2497 C C . SER A 1 317 ? -6.418 30.403 -6.527 1.00 84.69 317 SER A C 1
ATOM 2499 O O . SER A 1 317 ? -7.182 29.497 -6.868 1.00 84.69 317 SER A O 1
ATOM 2501 N N . CYS A 1 318 ? -5.491 30.876 -7.361 1.00 86.00 318 CYS A N 1
ATOM 2502 C CA . CYS A 1 318 ? -5.337 30.307 -8.701 1.00 86.00 318 CYS A CA 1
ATOM 2503 C C . CYS A 1 318 ? -5.066 28.790 -8.654 1.00 86.00 318 CYS A C 1
ATOM 2505 O O . CYS A 1 318 ? -5.518 28.051 -9.523 1.00 86.00 318 CYS A O 1
ATOM 2507 N N . ALA A 1 319 ? -4.370 28.316 -7.616 1.00 89.12 319 ALA A N 1
ATOM 2508 C CA . ALA A 1 319 ? -4.107 26.899 -7.406 1.00 89.12 319 ALA A CA 1
ATOM 2509 C C . ALA A 1 319 ? -5.395 26.083 -7.200 1.00 89.12 319 ALA A C 1
ATOM 2511 O O . ALA A 1 319 ? -5.521 24.991 -7.758 1.00 89.12 319 ALA A O 1
ATOM 2512 N N . ALA A 1 320 ? -6.345 26.628 -6.438 1.00 89.62 320 ALA A N 1
ATOM 2513 C CA . ALA A 1 320 ? -7.645 26.021 -6.189 1.00 89.62 320 ALA A CA 1
ATOM 2514 C C . ALA A 1 320 ? -8.576 26.110 -7.406 1.00 89.62 320 ALA A C 1
ATOM 2516 O O . ALA A 1 320 ? -9.229 25.127 -7.746 1.00 89.62 320 ALA A O 1
ATOM 2517 N N . GLU A 1 321 ? -8.615 27.253 -8.102 1.00 87.88 321 GLU A N 1
ATOM 2518 C CA . GLU A 1 321 ? -9.453 27.425 -9.301 1.00 87.88 321 GLU A CA 1
ATOM 2519 C C . GLU A 1 321 ? -9.064 26.473 -10.439 1.00 87.88 321 GLU A C 1
ATOM 2521 O O . GLU A 1 321 ? -9.928 26.056 -11.202 1.00 87.88 321 GLU A O 1
ATOM 2526 N N . LEU A 1 322 ? -7.796 26.058 -10.532 1.00 90.81 322 LEU A N 1
ATOM 2527 C CA . LEU A 1 322 ? -7.366 25.032 -11.493 1.00 90.81 322 LEU A CA 1
ATOM 2528 C C . LEU A 1 322 ? -7.966 23.647 -11.222 1.00 90.81 322 LEU A C 1
ATOM 2530 O O . LEU A 1 322 ? -7.882 22.775 -12.078 1.00 90.81 322 LEU A O 1
ATOM 2534 N N . GLN A 1 323 ? -8.529 23.417 -10.037 1.00 93.44 323 GLN A N 1
ATOM 2535 C CA . GLN A 1 323 ? -9.184 22.157 -9.684 1.00 93.44 323 GLN A CA 1
ATOM 2536 C C . GLN A 1 323 ? -10.673 22.151 -10.063 1.00 93.44 323 GLN A C 1
ATOM 2538 O O . GLN A 1 323 ? -11.288 21.091 -10.019 1.00 93.44 323 GLN A O 1
ATOM 2543 N N . GLY A 1 324 ? -11.244 23.318 -10.381 1.00 90.44 324 GLY A N 1
ATOM 2544 C CA . GLY A 1 324 ? -12.674 23.549 -10.588 1.00 90.44 324 GLY A CA 1
ATOM 2545 C C . GLY A 1 324 ? -13.134 24.866 -9.950 1.00 90.44 324 GLY A C 1
ATOM 2546 O O . GLY A 1 324 ? -12.483 25.408 -9.044 1.00 90.44 324 GLY A O 1
ATOM 2547 N N . TYR A 1 325 ? -14.275 25.378 -10.399 1.00 85.31 325 TYR A N 1
ATOM 2548 C CA . TYR A 1 325 ? -14.835 26.664 -9.987 1.00 85.31 325 TYR A CA 1
ATOM 2549 C C . TYR A 1 325 ? -15.692 26.584 -8.719 1.00 85.31 325 TYR A C 1
ATOM 2551 O O . TYR A 1 325 ? -15.814 27.585 -8.022 1.00 85.31 325 TYR A O 1
ATOM 2559 N N . CYS A 1 326 ? -16.230 25.418 -8.371 1.00 87.94 326 CYS A N 1
ATOM 2560 C CA . CYS A 1 326 ? -17.004 25.176 -7.146 1.00 87.94 326 CYS A CA 1
ATOM 2561 C C . CYS A 1 326 ? -16.644 23.815 -6.541 1.00 87.94 326 CYS A C 1
ATOM 2563 O O . CYS A 1 326 ? -16.021 22.974 -7.194 1.00 87.94 326 CYS A O 1
ATOM 2565 N N . ARG A 1 327 ? -17.035 23.573 -5.283 1.00 91.06 327 ARG A N 1
ATOM 2566 C CA . ARG A 1 327 ? -16.673 22.343 -4.554 1.00 91.06 327 ARG A CA 1
ATOM 2567 C C . ARG A 1 327 ? -17.232 21.084 -5.222 1.00 91.06 327 ARG A C 1
ATOM 2569 O O . ARG A 1 327 ? -16.518 20.081 -5.290 1.00 91.06 327 ARG A O 1
ATOM 2576 N N . TYR A 1 328 ? -18.452 21.150 -5.771 1.00 92.19 328 TYR A N 1
ATOM 2577 C CA . TYR A 1 328 ? -19.040 20.035 -6.523 1.00 92.19 328 TYR A CA 1
ATOM 2578 C C . TYR A 1 328 ? -18.206 19.662 -7.760 1.00 92.19 328 TYR A C 1
ATOM 2580 O O . TYR A 1 328 ? -17.907 18.484 -7.968 1.00 92.19 328 TYR A O 1
ATOM 2588 N N . GLU A 1 329 ? -17.752 20.652 -8.537 1.00 92.75 329 GLU A N 1
ATOM 2589 C CA . GLU A 1 329 ? -16.872 20.423 -9.692 1.00 92.75 329 GLU A CA 1
ATOM 2590 C C . GLU A 1 329 ? -15.516 19.853 -9.262 1.00 92.75 329 GLU A C 1
ATOM 2592 O O . GLU A 1 329 ? -15.075 18.841 -9.808 1.00 92.75 329 GLU A O 1
ATOM 2597 N N . ARG A 1 330 ? -14.900 20.442 -8.225 1.00 95.12 330 ARG A N 1
ATOM 2598 C CA . ARG A 1 330 ? -13.588 20.026 -7.703 1.00 95.12 330 ARG A CA 1
ATOM 2599 C C . ARG A 1 330 ? -13.568 18.560 -7.291 1.00 95.12 330 ARG A C 1
ATOM 2601 O O . ARG A 1 330 ? -12.671 17.827 -7.701 1.00 95.12 330 ARG A O 1
ATOM 2608 N N . LEU A 1 331 ? -14.551 18.114 -6.505 1.00 96.50 331 LEU A N 1
ATOM 2609 C CA . LEU A 1 331 ? -14.636 16.709 -6.096 1.00 96.50 331 LEU A CA 1
ATOM 2610 C C . LEU A 1 331 ? -14.998 15.780 -7.256 1.00 96.50 331 LEU A C 1
ATOM 2612 O O . LEU A 1 331 ? -14.450 14.679 -7.336 1.00 96.50 331 LEU A O 1
ATOM 2616 N N . THR A 1 332 ? -15.878 16.214 -8.162 1.00 95.50 332 THR A N 1
ATOM 2617 C CA . THR A 1 332 ? -16.251 15.413 -9.336 1.00 95.50 332 THR A CA 1
ATOM 2618 C C . THR A 1 332 ? -15.031 15.161 -10.219 1.00 95.50 332 THR A C 1
ATOM 2620 O O . THR A 1 332 ? -14.700 14.002 -10.480 1.00 95.50 332 THR A O 1
ATOM 2623 N N . ALA A 1 333 ? -14.296 16.214 -10.584 1.00 96.56 333 ALA A N 1
ATOM 2624 C CA . ALA A 1 333 ? -13.058 16.105 -11.348 1.00 96.56 333 ALA A CA 1
ATOM 2625 C C . ALA A 1 333 ? -11.995 15.290 -10.593 1.00 96.56 333 ALA A C 1
ATOM 2627 O O . ALA A 1 333 ? -11.419 14.355 -11.146 1.00 96.56 333 ALA A O 1
ATOM 2628 N N . PHE A 1 334 ? -11.774 15.561 -9.305 1.00 97.94 334 PHE A N 1
ATOM 2629 C CA . PHE A 1 334 ? -10.769 14.833 -8.526 1.00 97.94 334 PHE A CA 1
ATOM 2630 C C . PHE A 1 334 ? -11.058 13.328 -8.421 1.00 97.94 334 PHE A C 1
ATOM 2632 O O . PHE A 1 334 ? -10.139 12.513 -8.491 1.00 97.94 334 PHE A O 1
ATOM 2639 N N . SER A 1 335 ? -12.329 12.937 -8.304 1.00 95.69 335 SER A N 1
ATOM 2640 C CA . SER A 1 335 ? -12.702 11.519 -8.272 1.00 95.69 335 SER A CA 1
ATOM 2641 C C . SER A 1 335 ? -12.375 10.792 -9.584 1.00 95.69 335 SER A C 1
ATOM 2643 O O . SER A 1 335 ? -11.902 9.657 -9.547 1.00 95.69 335 SER A O 1
ATOM 2645 N N . GLN A 1 336 ? -12.540 11.466 -10.731 1.00 96.19 336 GLN A N 1
ATOM 2646 C CA . GLN A 1 336 ? -12.154 10.940 -12.045 1.00 96.19 336 GLN A CA 1
ATOM 2647 C C . GLN A 1 336 ? -10.630 10.894 -12.212 1.00 96.19 336 GLN A C 1
ATOM 2649 O O . GLN A 1 336 ? -10.109 9.946 -12.793 1.00 96.19 336 GLN A O 1
ATOM 2654 N N . TYR A 1 337 ? -9.908 11.876 -11.662 1.00 97.38 337 TYR A N 1
ATOM 2655 C CA . TYR A 1 337 ? -8.443 11.912 -11.674 1.00 97.38 337 TYR A CA 1
ATOM 2656 C C . TYR A 1 337 ? -7.815 10.710 -10.962 1.00 97.38 337 TYR A C 1
ATOM 2658 O O . TYR A 1 337 ? -6.864 10.120 -11.474 1.00 97.38 337 TYR A O 1
ATOM 2666 N N . ILE A 1 338 ? -8.324 10.364 -9.774 1.00 94.19 338 ILE A N 1
ATOM 2667 C CA . ILE A 1 338 ? -7.749 9.287 -8.959 1.00 94.19 338 ILE A CA 1
ATOM 2668 C C . ILE A 1 338 ? -7.939 7.919 -9.617 1.00 94.19 338 ILE A C 1
ATOM 2670 O O . ILE A 1 338 ? -7.022 7.104 -9.554 1.00 94.19 338 ILE A O 1
ATOM 2674 N N . ASN A 1 339 ? -9.096 7.681 -10.249 1.00 82.56 339 ASN A N 1
ATOM 2675 C CA . ASN A 1 339 ? -9.406 6.463 -11.008 1.00 82.56 339 ASN A CA 1
ATOM 2676 C C . ASN A 1 339 ? -8.927 5.160 -10.321 1.00 82.56 339 ASN A C 1
ATOM 2678 O O . ASN A 1 339 ? -8.189 4.364 -10.902 1.00 82.56 339 ASN A O 1
ATOM 2682 N N . SER A 1 340 ? -9.310 4.970 -9.056 1.00 81.12 340 SER A N 1
ATOM 2683 C CA . SER A 1 340 ? -8.958 3.797 -8.244 1.00 81.12 340 SER A CA 1
ATOM 2684 C C . SER A 1 340 ? -10.219 3.101 -7.742 1.00 81.12 340 SER A C 1
ATOM 2686 O O . SER A 1 340 ? -11.192 3.759 -7.378 1.00 81.12 340 SER A O 1
ATOM 2688 N N . THR A 1 341 ? -10.193 1.769 -7.661 1.00 80.38 341 THR A N 1
ATOM 2689 C CA . THR A 1 341 ? -11.314 0.958 -7.155 1.00 80.38 341 THR A CA 1
ATOM 2690 C C . THR A 1 341 ? -11.561 1.131 -5.656 1.00 80.38 341 THR A C 1
ATOM 2692 O O . THR A 1 341 ? -12.630 0.768 -5.171 1.00 80.38 341 THR A O 1
ATOM 2695 N N . THR A 1 342 ? -10.596 1.665 -4.901 1.00 82.12 342 THR A N 1
ATOM 2696 C CA . THR A 1 342 ? -10.752 1.934 -3.460 1.00 82.12 342 THR A CA 1
ATOM 2697 C C . THR A 1 342 ? -11.359 3.315 -3.179 1.00 82.12 342 THR A C 1
ATOM 2699 O O . THR A 1 342 ? -11.797 3.580 -2.054 1.00 82.12 342 THR A O 1
ATOM 2702 N N . HIS A 1 343 ? -11.473 4.176 -4.198 1.00 93.19 343 HIS A N 1
ATOM 2703 C CA . HIS A 1 343 ? -12.023 5.528 -4.102 1.00 93.19 343 HIS A CA 1
ATOM 2704 C C . HIS A 1 343 ? -13.388 5.616 -4.789 1.00 93.19 343 HIS A C 1
ATOM 2706 O O . HIS A 1 343 ? -13.605 5.007 -5.831 1.00 93.19 343 HIS A O 1
ATOM 2712 N N . ALA A 1 344 ? -14.318 6.396 -4.235 1.00 89.94 344 ALA A N 1
ATOM 2713 C CA . ALA A 1 344 ? -15.608 6.628 -4.889 1.00 89.94 344 ALA A CA 1
ATOM 2714 C C . ALA A 1 344 ? -16.200 8.000 -4.559 1.00 89.94 344 ALA A C 1
ATOM 2716 O O . ALA A 1 344 ? -16.066 8.486 -3.434 1.00 89.94 344 ALA A O 1
ATOM 2717 N N . LEU A 1 345 ? -16.886 8.597 -5.537 1.00 94.38 345 LEU A N 1
ATOM 2718 C CA . LEU A 1 345 ? -17.706 9.795 -5.362 1.00 94.38 345 LEU A CA 1
ATOM 2719 C C . LEU A 1 345 ? -19.125 9.407 -4.932 1.00 94.38 345 LEU A C 1
ATOM 2721 O O . LEU A 1 345 ? -19.753 8.540 -5.535 1.00 94.38 345 LEU A O 1
ATOM 2725 N N . VAL A 1 346 ? -19.646 10.097 -3.924 1.00 93.38 346 VAL A N 1
ATOM 2726 C CA . VAL A 1 346 ? -21.026 10.021 -3.448 1.00 93.38 346 VAL A CA 1
ATOM 2727 C C . VAL A 1 346 ? -21.623 11.416 -3.576 1.00 93.38 346 VAL A C 1
ATOM 2729 O O . VAL A 1 346 ? -21.216 12.343 -2.880 1.00 93.38 346 VAL A O 1
ATOM 2732 N N . THR A 1 347 ? -22.571 11.583 -4.494 1.00 90.31 347 THR A N 1
ATOM 2733 C CA . THR A 1 347 ? -23.272 12.861 -4.678 1.00 90.31 347 THR A CA 1
ATOM 2734 C C . THR A 1 347 ? -24.532 12.890 -3.818 1.00 90.31 347 THR A C 1
ATOM 2736 O O . THR A 1 347 ? -25.335 11.963 -3.893 1.00 90.31 347 THR A O 1
ATOM 2739 N N . ILE A 1 348 ? -24.714 13.952 -3.030 1.00 86.69 348 ILE A N 1
ATOM 2740 C CA . ILE A 1 348 ? -25.898 14.166 -2.190 1.00 86.69 348 ILE A CA 1
ATOM 2741 C C . ILE A 1 348 ? -26.839 15.146 -2.907 1.00 86.69 348 ILE A C 1
ATOM 2743 O O . ILE A 1 348 ? -26.473 16.314 -3.081 1.00 86.69 348 ILE A O 1
ATOM 2747 N N . PRO A 1 349 ? -28.027 14.707 -3.356 1.00 81.50 349 PRO A N 1
ATOM 2748 C CA . PRO A 1 349 ? -28.926 15.546 -4.137 1.00 81.50 349 PRO A CA 1
ATOM 2749 C C . PRO A 1 349 ? -29.481 16.706 -3.305 1.00 81.50 349 PRO A C 1
ATOM 2751 O O . PRO A 1 349 ? -29.803 16.546 -2.130 1.00 81.50 349 PRO A O 1
ATOM 2754 N N . ASN A 1 350 ? -29.638 17.873 -3.933 1.00 77.88 350 ASN A N 1
ATOM 2755 C CA . ASN A 1 350 ? -30.261 19.073 -3.351 1.00 77.88 350 ASN A CA 1
ATOM 2756 C C . ASN A 1 350 ? -29.610 19.623 -2.062 1.00 77.88 350 ASN A C 1
ATOM 2758 O O . ASN A 1 350 ? -30.214 20.447 -1.375 1.00 77.88 350 ASN A O 1
ATOM 2762 N N . VAL A 1 351 ? -28.386 19.205 -1.728 1.00 81.00 351 VAL A N 1
ATOM 2763 C CA . VAL A 1 351 ? -27.637 19.705 -0.566 1.00 81.00 351 VAL A CA 1
ATOM 2764 C C . VAL A 1 351 ? -26.483 20.589 -1.034 1.00 81.00 351 VAL A C 1
ATOM 2766 O O . VAL A 1 351 ? -25.733 20.214 -1.934 1.00 81.00 351 VAL A O 1
ATOM 2769 N N . GLY A 1 352 ? -26.368 21.779 -0.439 1.00 82.62 352 GLY A N 1
ATOM 2770 C CA . GLY A 1 352 ? -25.269 22.725 -0.659 1.00 82.62 352 GLY A CA 1
ATOM 2771 C C . GLY A 1 352 ? -24.098 22.517 0.305 1.00 82.62 352 GLY A C 1
ATOM 2772 O O . GLY A 1 352 ? -23.805 21.393 0.713 1.00 82.62 352 GLY A O 1
ATOM 2773 N N . HIS A 1 353 ? -23.458 23.609 0.727 1.00 86.50 353 HIS A N 1
ATOM 2774 C CA . HIS A 1 353 ? -22.335 23.594 1.674 1.00 86.50 353 HIS A CA 1
ATOM 2775 C C . HIS A 1 353 ? -22.771 23.425 3.151 1.00 86.50 353 HIS A C 1
ATOM 2777 O O . HIS A 1 353 ? -22.337 24.162 4.033 1.00 86.50 353 HIS A O 1
ATOM 2783 N N . ASN A 1 354 ? -23.692 22.496 3.435 1.00 86.62 354 ASN A N 1
ATOM 2784 C CA . ASN A 1 354 ? -24.289 22.320 4.764 1.00 86.62 354 ASN A CA 1
ATOM 2785 C C . ASN A 1 354 ? -23.866 20.984 5.400 1.00 86.62 354 ASN A C 1
ATOM 2787 O O . ASN A 1 354 ? -24.299 19.921 4.956 1.00 86.62 354 ASN A O 1
ATOM 2791 N N . SER A 1 355 ? -23.064 21.034 6.469 1.00 89.38 355 SER A N 1
ATOM 2792 C CA . SER A 1 355 ? -22.513 19.843 7.140 1.00 89.38 355 SER A CA 1
ATOM 2793 C C . SER A 1 355 ? -23.589 18.893 7.667 1.00 89.38 355 SER A C 1
ATOM 2795 O O . SER A 1 355 ? -23.511 17.688 7.430 1.00 89.38 355 SER A O 1
ATOM 2797 N N . CYS A 1 356 ? -24.623 19.419 8.330 1.00 88.88 356 CYS A N 1
ATOM 2798 C CA . CYS A 1 356 ? -25.727 18.600 8.819 1.00 88.88 356 CYS A CA 1
ATOM 2799 C C . CYS A 1 356 ? -26.501 17.938 7.669 1.00 88.88 356 CYS A C 1
ATOM 2801 O O . CYS A 1 356 ? -26.778 16.739 7.716 1.00 88.88 356 CYS A O 1
ATOM 2803 N N . GLY A 1 357 ? -26.826 18.706 6.626 1.00 86.31 357 GLY A N 1
ATOM 2804 C CA . GLY A 1 357 ? -27.522 18.227 5.436 1.00 86.31 357 GLY A CA 1
ATOM 2805 C C . GLY A 1 357 ? -26.750 17.117 4.731 1.00 86.31 357 GLY A C 1
ATOM 2806 O O . GLY A 1 357 ? -27.361 16.152 4.290 1.00 86.31 357 GLY A O 1
ATOM 2807 N N . ILE A 1 358 ? -25.416 17.202 4.695 1.00 90.00 358 ILE A N 1
ATOM 2808 C CA . ILE A 1 358 ? -24.567 16.117 4.198 1.00 90.00 358 ILE A CA 1
ATOM 2809 C C . ILE A 1 358 ? -24.650 14.902 5.128 1.00 90.00 358 ILE A C 1
ATOM 2811 O O . ILE A 1 358 ? -25.083 13.840 4.685 1.00 90.00 358 ILE A O 1
ATOM 2815 N N . PHE A 1 359 ? -24.274 15.034 6.404 1.00 93.19 359 PHE A N 1
ATOM 2816 C CA . PHE A 1 359 ? -24.118 13.879 7.298 1.00 93.19 359 PHE A CA 1
ATOM 2817 C C . PHE A 1 359 ? -25.434 13.178 7.648 1.00 93.19 359 PHE A C 1
ATOM 2819 O O . PHE A 1 359 ? -25.448 11.963 7.819 1.00 93.19 359 PHE A O 1
ATOM 2826 N N . GLN A 1 360 ? -26.552 13.900 7.724 1.00 90.81 360 GLN A N 1
ATOM 2827 C CA . GLN A 1 360 ? -27.861 13.317 8.036 1.00 90.81 360 GLN A CA 1
ATOM 2828 C C . GLN A 1 360 ? -28.734 13.064 6.794 1.00 90.81 360 GLN A C 1
ATOM 2830 O O . GLN A 1 360 ? -29.921 12.756 6.949 1.00 90.81 360 GLN A O 1
ATOM 2835 N N . SER A 1 361 ? -28.171 13.164 5.582 1.00 86.00 361 SER A N 1
ATOM 2836 C CA . SER A 1 361 ? -28.858 12.770 4.344 1.00 86.00 361 SER A CA 1
ATOM 2837 C C . SER A 1 361 ? -29.082 11.251 4.266 1.00 86.00 361 SER A C 1
ATOM 2839 O O . SER A 1 361 ? -28.278 10.475 4.799 1.00 86.00 361 SER A O 1
ATOM 2841 N N . PRO A 1 362 ? -30.140 10.788 3.573 1.00 85.12 362 PRO A N 1
ATOM 2842 C CA . PRO A 1 362 ? -30.350 9.365 3.310 1.00 85.12 362 PRO A CA 1
ATOM 2843 C C . PRO A 1 362 ? -29.150 8.686 2.636 1.00 85.12 362 PRO A C 1
ATOM 2845 O O . PRO A 1 362 ? -28.799 7.563 2.996 1.00 85.12 362 PRO A O 1
ATOM 2848 N N . GLU A 1 363 ? -28.498 9.367 1.694 1.00 88.06 363 GLU A N 1
ATOM 2849 C CA . GLU A 1 363 ? -27.354 8.861 0.936 1.00 88.06 363 GLU A CA 1
ATOM 2850 C C . GLU A 1 363 ? -26.123 8.675 1.831 1.00 88.06 363 GLU A C 1
ATOM 2852 O O . GLU A 1 363 ? -25.458 7.640 1.751 1.00 88.06 363 GLU A O 1
ATOM 2857 N N . PHE A 1 364 ? -25.844 9.623 2.732 1.00 89.56 364 PHE A N 1
ATOM 2858 C CA . PHE A 1 364 ? -24.744 9.487 3.690 1.00 89.56 364 PHE A CA 1
ATOM 2859 C C . PHE A 1 364 ? -25.025 8.406 4.738 1.00 89.56 364 PHE A C 1
ATOM 2861 O O . PHE A 1 364 ? -24.158 7.589 5.047 1.00 89.56 364 PHE A O 1
ATOM 2868 N N . ILE A 1 365 ? -26.256 8.338 5.249 1.00 88.62 365 ILE A N 1
ATOM 2869 C CA . ILE A 1 365 ? -26.674 7.273 6.170 1.00 88.62 365 ILE A CA 1
ATOM 2870 C C . ILE A 1 365 ? -26.535 5.901 5.497 1.00 88.62 365 ILE A C 1
ATOM 2872 O O . ILE A 1 365 ? -26.066 4.945 6.119 1.00 88.62 365 ILE A O 1
ATOM 2876 N N . HIS A 1 366 ? -26.908 5.793 4.220 1.00 84.19 366 HIS A N 1
ATOM 2877 C CA . HIS A 1 366 ? -26.711 4.572 3.448 1.00 84.19 366 HIS A CA 1
ATOM 2878 C C . HIS A 1 366 ? -25.222 4.250 3.275 1.00 84.19 366 HIS A C 1
ATOM 2880 O O . HIS A 1 366 ? -24.836 3.103 3.499 1.00 84.19 366 HIS A O 1
ATOM 2886 N N . LEU A 1 367 ? -24.381 5.248 2.974 1.00 88.81 367 LEU A N 1
ATOM 2887 C CA . LEU A 1 367 ? -22.926 5.097 2.901 1.00 88.81 367 LEU A CA 1
ATOM 2888 C C . LEU A 1 367 ? -22.343 4.519 4.200 1.00 88.81 367 LEU A C 1
ATOM 2890 O O . LEU A 1 367 ? -21.548 3.578 4.136 1.00 88.81 367 LEU A O 1
ATOM 2894 N N . LEU A 1 368 ? -22.755 5.031 5.366 1.00 89.56 368 LEU A N 1
ATOM 2895 C CA . LEU A 1 368 ? -22.322 4.501 6.664 1.00 89.56 368 LEU A CA 1
ATOM 2896 C C . LEU A 1 368 ? -22.729 3.032 6.840 1.00 89.56 368 LEU A C 1
ATOM 2898 O O . LEU A 1 368 ? -21.906 2.210 7.251 1.00 89.56 368 LEU A O 1
ATOM 2902 N N . LYS A 1 369 ? -23.969 2.672 6.481 1.00 85.81 369 LYS A N 1
ATOM 2903 C CA . LYS A 1 369 ? -24.467 1.288 6.575 1.00 85.81 369 LYS A CA 1
ATOM 2904 C C . LYS A 1 369 ? -23.711 0.330 5.671 1.00 85.81 369 LYS A C 1
ATOM 2906 O O . LYS A 1 369 ? -23.268 -0.712 6.131 1.00 85.81 369 LYS A O 1
ATOM 2911 N N . ILE A 1 370 ? -23.567 0.650 4.388 1.00 80.69 370 ILE A N 1
ATOM 2912 C CA . ILE A 1 370 ? -22.915 -0.277 3.455 1.00 80.69 370 ILE A CA 1
ATOM 2913 C C . ILE A 1 370 ? -21.435 -0.430 3.787 1.00 80.69 370 ILE A C 1
ATOM 2915 O O . ILE A 1 370 ? -20.934 -1.546 3.764 1.00 80.69 370 ILE A O 1
ATOM 2919 N N . SER A 1 371 ? -20.765 0.665 4.168 1.00 82.75 371 SER A N 1
ATOM 2920 C CA . SER A 1 371 ? -19.334 0.643 4.478 1.00 82.75 371 SER A CA 1
ATOM 2921 C C . SER A 1 371 ? -19.060 -0.153 5.748 1.00 82.75 371 SER A C 1
ATOM 2923 O O . SER A 1 371 ? -18.134 -0.960 5.780 1.00 82.75 371 SER A O 1
ATOM 2925 N N . SER A 1 372 ? -19.898 0.014 6.775 1.00 78.25 372 SER A N 1
ATOM 2926 C CA . SER A 1 372 ? -19.819 -0.798 7.992 1.00 78.25 372 SER A CA 1
ATOM 2927 C C . SER A 1 372 ? -20.152 -2.262 7.709 1.00 78.25 372 SER A C 1
ATOM 2929 O O . SER A 1 372 ? -19.379 -3.124 8.102 1.00 78.25 372 SER A O 1
ATOM 2931 N N . LEU A 1 373 ? -21.206 -2.574 6.948 1.00 66.69 373 LEU A N 1
ATOM 2932 C CA . LEU A 1 373 ? -21.526 -3.956 6.574 1.00 66.69 373 LEU A CA 1
ATOM 2933 C C . LEU A 1 373 ? -20.374 -4.629 5.824 1.00 66.69 373 LEU A C 1
ATOM 2935 O O . LEU A 1 373 ? -20.008 -5.731 6.202 1.00 66.69 373 LEU A O 1
ATOM 2939 N N . THR A 1 374 ? -19.737 -3.967 4.852 1.00 58.41 374 THR A N 1
ATOM 2940 C CA . THR A 1 374 ? -18.560 -4.520 4.152 1.00 58.41 374 THR A CA 1
ATOM 2941 C C . THR A 1 374 ? -17.334 -4.707 5.048 1.00 58.41 374 THR A C 1
ATOM 2943 O O . THR A 1 374 ? -16.491 -5.545 4.746 1.00 58.41 374 THR A O 1
ATOM 2946 N N . LEU A 1 375 ? -17.220 -3.944 6.139 1.00 56.81 375 LEU A N 1
ATOM 2947 C CA . LEU A 1 375 ? -16.084 -3.998 7.068 1.00 56.81 375 LEU A CA 1
ATOM 2948 C C . LEU A 1 375 ? -16.330 -4.919 8.276 1.00 56.81 375 LEU A C 1
ATOM 2950 O O . LEU A 1 375 ? -15.366 -5.415 8.863 1.00 56.81 375 LEU A O 1
ATOM 2954 N N . PHE A 1 376 ? -17.596 -5.178 8.621 1.00 47.16 376 PHE A N 1
ATOM 2955 C CA . PHE A 1 376 ? -18.030 -6.133 9.648 1.00 47.16 376 PHE A CA 1
ATOM 2956 C C . PHE A 1 376 ? -18.420 -7.501 9.070 1.00 47.16 376 PHE A C 1
ATOM 2958 O O . PHE A 1 376 ? -18.415 -8.492 9.801 1.00 47.16 376 PHE A O 1
ATOM 2965 N N . THR A 1 377 ? -18.651 -7.620 7.758 1.00 41.38 377 THR A N 1
ATOM 2966 C CA . THR A 1 377 ? -18.456 -8.894 7.059 1.00 41.38 377 THR A CA 1
ATOM 2967 C C . THR A 1 377 ? -16.952 -9.119 6.972 1.00 41.38 377 THR A C 1
ATOM 2969 O O . THR A 1 377 ? -16.293 -8.493 6.148 1.00 41.38 377 THR A O 1
ATOM 2972 N N . LYS A 1 378 ? -16.384 -9.961 7.848 1.00 40.47 378 LYS A N 1
ATOM 2973 C CA . LYS A 1 378 ? -14.977 -10.389 7.765 1.00 40.47 378 LYS A CA 1
ATOM 2974 C C . LYS A 1 378 ? -14.632 -10.725 6.305 1.00 40.47 378 LYS A C 1
ATOM 2976 O O . LYS A 1 378 ? -15.007 -11.797 5.836 1.00 40.47 378 LYS A O 1
ATOM 2981 N N . SER A 1 379 ? -13.851 -9.892 5.614 1.00 53.66 379 SER A N 1
ATOM 2982 C CA . SER A 1 379 ? -12.877 -10.480 4.700 1.00 53.66 379 SER A CA 1
ATOM 2983 C C . SER A 1 379 ? -11.836 -11.108 5.615 1.00 53.66 379 SER A C 1
ATOM 2985 O O . SER A 1 379 ? -11.185 -10.416 6.411 1.00 53.66 379 SER A O 1
ATOM 2987 N N . SER A 1 380 ? -11.779 -12.435 5.609 1.00 68.06 380 SER A N 1
ATOM 2988 C CA . SER A 1 380 ? -10.805 -13.162 6.407 1.00 68.06 380 SER A CA 1
ATOM 2989 C C . SER A 1 380 ? -9.405 -12.627 6.093 1.00 68.06 380 SER A C 1
ATOM 2991 O O . SER A 1 380 ? -9.090 -12.402 4.923 1.00 68.06 380 SER A O 1
ATOM 2993 N N . ALA A 1 381 ? -8.576 -12.376 7.116 1.00 81.81 381 ALA A N 1
ATOM 2994 C CA . ALA A 1 381 ? -7.199 -11.912 6.906 1.00 81.81 381 ALA A CA 1
ATOM 2995 C C . ALA A 1 381 ? -6.412 -12.914 6.044 1.00 81.81 381 ALA A C 1
ATOM 2997 O O . ALA A 1 381 ? -5.530 -12.527 5.279 1.00 81.81 381 ALA A O 1
ATOM 2998 N N . TYR A 1 382 ? -6.791 -14.190 6.131 1.00 88.19 382 TYR A N 1
ATOM 2999 C CA . TYR A 1 382 ? -6.290 -15.278 5.311 1.00 88.19 382 TYR A CA 1
ATOM 3000 C C . TYR A 1 382 ? -7.416 -16.225 4.888 1.00 88.19 382 TYR A C 1
ATOM 3002 O O . TYR A 1 382 ? -8.393 -16.375 5.617 1.00 88.19 382 TYR A O 1
ATOM 3010 N N . ASP A 1 383 ? -7.245 -16.941 3.784 1.00 84.31 383 ASP A N 1
ATOM 3011 C CA . ASP A 1 383 ? -8.071 -18.113 3.473 1.00 84.31 383 ASP A CA 1
ATOM 3012 C C . ASP A 1 383 ? -7.252 -19.392 3.661 1.00 84.31 383 ASP A C 1
ATOM 3014 O O . ASP A 1 383 ? -6.058 -19.418 3.357 1.00 84.31 383 ASP A O 1
ATOM 3018 N N . TRP A 1 384 ? -7.886 -20.444 4.184 1.00 91.12 384 TRP A N 1
ATOM 3019 C CA . TRP A 1 384 ? -7.252 -21.728 4.483 1.00 91.12 384 TRP A CA 1
ATOM 3020 C C . TRP A 1 384 ? -7.972 -22.877 3.785 1.00 91.12 384 TRP A C 1
ATOM 3022 O O . TRP A 1 384 ? -9.181 -23.061 3.937 1.00 91.12 384 TRP A O 1
ATOM 3032 N N . TYR A 1 385 ? -7.197 -23.689 3.077 1.00 90.31 385 TYR A N 1
ATOM 3033 C CA . TYR A 1 385 ? -7.646 -24.881 2.375 1.00 90.31 385 TYR A CA 1
ATOM 3034 C C . TYR A 1 385 ? -6.674 -26.017 2.667 1.00 90.31 385 TYR A C 1
ATOM 3036 O O . TYR A 1 385 ? -5.479 -25.784 2.817 1.00 90.31 385 TYR A O 1
ATOM 3044 N N . CYS A 1 386 ? -7.177 -27.242 2.811 1.00 87.31 386 CYS A N 1
ATOM 3045 C CA . CYS A 1 386 ? -6.333 -28.382 3.151 1.00 87.31 386 CYS A CA 1
ATOM 3046 C C . CYS A 1 386 ? -6.963 -29.708 2.721 1.00 87.31 386 CYS A C 1
ATOM 3048 O O . CYS A 1 386 ? -8.145 -29.971 2.986 1.00 87.31 386 CYS A O 1
ATOM 3050 N N . ILE A 1 387 ? -6.165 -30.560 2.075 1.00 81.38 387 ILE A N 1
ATOM 3051 C CA . ILE A 1 387 ? -6.564 -31.870 1.562 1.00 81.38 387 ILE A CA 1
ATOM 3052 C C . ILE A 1 387 ? -5.505 -32.927 1.955 1.00 81.38 387 ILE A C 1
ATOM 3054 O O . ILE A 1 387 ? -4.320 -32.732 1.691 1.00 81.38 387 ILE A O 1
ATOM 3058 N N . PRO A 1 388 ? -5.906 -34.072 2.551 1.00 79.88 388 PRO A N 1
ATOM 3059 C CA . PRO A 1 388 ? -7.273 -34.443 2.911 1.00 79.88 388 PRO A CA 1
ATOM 3060 C C . PRO A 1 388 ? -7.745 -33.730 4.184 1.00 79.88 388 PRO A C 1
ATOM 3062 O O . PRO A 1 388 ? -7.045 -33.711 5.188 1.00 79.88 388 PRO A O 1
ATOM 3065 N N . LYS A 1 389 ? -8.998 -33.253 4.200 1.00 71.38 389 LYS A N 1
ATOM 3066 C CA . LYS A 1 389 ? -9.575 -32.446 5.301 1.00 71.38 389 LYS A CA 1
ATOM 3067 C C . LYS A 1 389 ? -9.470 -33.057 6.706 1.00 71.38 389 LYS A C 1
ATOM 3069 O O . LYS A 1 389 ? -9.579 -32.335 7.686 1.00 71.38 389 LYS A O 1
ATOM 3074 N N . ARG A 1 390 ? -9.313 -34.380 6.819 1.00 72.31 390 ARG A N 1
ATOM 3075 C CA . ARG A 1 390 ? -9.218 -35.109 8.098 1.00 72.31 390 ARG A CA 1
ATOM 3076 C C . ARG A 1 390 ? -7.785 -35.321 8.591 1.00 72.31 390 ARG A C 1
ATOM 3078 O O . ARG A 1 390 ? -7.615 -35.900 9.658 1.00 72.31 390 ARG A O 1
ATOM 3085 N N . ALA A 1 391 ? -6.768 -34.914 7.833 1.00 79.88 391 ALA A N 1
ATOM 3086 C CA . ALA A 1 391 ? -5.397 -34.966 8.324 1.00 79.88 391 ALA A CA 1
ATOM 3087 C C . ALA A 1 391 ? -5.239 -34.030 9.531 1.00 79.88 391 ALA A C 1
ATOM 3089 O O . ALA A 1 391 ? -5.814 -32.944 9.550 1.00 79.88 391 ALA A O 1
ATOM 3090 N N . ALA A 1 392 ? -4.408 -34.422 10.497 1.00 81.62 392 ALA A N 1
ATOM 3091 C CA . ALA A 1 392 ? -4.079 -33.636 11.693 1.00 81.62 392 ALA A CA 1
ATOM 3092 C C . ALA A 1 392 ? -3.204 -32.396 11.411 1.00 81.62 392 ALA A C 1
ATOM 3094 O O . ALA A 1 392 ? -2.691 -31.757 12.316 1.00 81.62 392 ALA A O 1
ATOM 3095 N N . TYR A 1 393 ? -2.942 -32.083 10.144 1.00 85.00 393 TYR A N 1
ATOM 3096 C CA . TYR A 1 393 ? -2.435 -30.772 9.747 1.00 85.00 393 TYR A CA 1
ATOM 3097 C C . TYR A 1 393 ? -3.572 -29.836 9.325 1.00 85.00 393 TYR A C 1
ATOM 3099 O O . TYR A 1 393 ? -3.425 -28.617 9.373 1.00 85.00 393 TYR A O 1
ATOM 3107 N N . CYS A 1 394 ? -4.720 -30.397 8.940 1.00 84.25 394 CYS A N 1
ATOM 3108 C CA . CYS A 1 394 ? -5.870 -29.669 8.428 1.00 84.25 394 CYS A CA 1
ATOM 3109 C C . CYS A 1 394 ? -6.860 -29.213 9.510 1.00 84.25 394 CYS A C 1
ATOM 3111 O O . CYS A 1 394 ? -7.697 -28.373 9.180 1.00 84.25 394 CYS A O 1
ATOM 3113 N N . GLN A 1 395 ? -6.815 -29.735 10.746 1.00 79.88 395 GLN A N 1
ATOM 3114 C CA . GLN A 1 395 ? -7.743 -29.306 11.805 1.00 79.88 395 GLN A CA 1
ATOM 3115 C C . GLN A 1 395 ? -7.261 -28.010 12.471 1.00 79.88 395 GLN A C 1
ATOM 3117 O O . GLN A 1 395 ? -6.121 -27.578 12.297 1.00 79.88 395 GLN A O 1
ATOM 3122 N N . GLU A 1 396 ? -8.150 -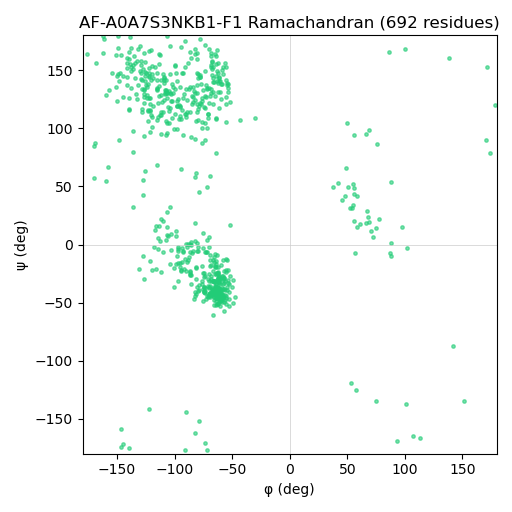27.343 13.203 1.00 65.25 396 GLU A N 1
ATOM 3123 C CA . GLU A 1 396 ? -7.841 -26.081 13.890 1.00 65.25 396 GLU A CA 1
ATOM 3124 C C . GLU A 1 396 ? -7.103 -26.304 15.222 1.00 65.25 396 GLU A C 1
ATOM 3126 O O . GLU A 1 396 ? -6.148 -25.582 15.506 1.00 65.25 396 GLU A O 1
ATOM 3131 N N . ASP A 1 397 ? -7.450 -27.364 15.962 1.00 61.72 397 ASP A N 1
ATOM 3132 C CA . ASP A 1 397 ? -6.834 -27.758 17.235 1.00 61.72 397 ASP A CA 1
ATOM 3133 C C . ASP A 1 397 ? -6.050 -29.065 17.062 1.00 61.72 397 ASP A C 1
ATOM 3135 O O . ASP A 1 397 ? -6.624 -30.149 17.146 1.00 61.72 397 ASP A O 1
ATOM 3139 N N . ASP A 1 398 ? -4.738 -28.994 16.822 1.00 54.28 398 ASP A N 1
ATOM 3140 C CA . ASP A 1 398 ? -3.952 -30.204 16.538 1.00 54.28 398 ASP A CA 1
ATOM 3141 C C . ASP A 1 398 ? -2.718 -30.375 17.436 1.00 54.28 398 ASP A C 1
ATOM 3143 O O . ASP A 1 398 ? -1.848 -29.495 17.523 1.00 54.28 398 ASP A O 1
ATOM 3147 N N . GLN A 1 399 ? -2.642 -31.566 18.050 1.00 49.72 399 GLN A N 1
ATOM 3148 C CA . GLN A 1 399 ? -1.554 -32.058 18.903 1.00 49.72 399 GLN A CA 1
ATOM 3149 C C . GLN A 1 399 ? -0.245 -32.296 18.129 1.00 49.72 399 GLN A C 1
ATOM 3151 O O . GLN A 1 399 ? -0.244 -32.480 16.912 1.00 49.72 399 GLN A O 1
ATOM 3156 N N . GLU A 1 400 ? 0.886 -32.281 18.844 1.00 47.00 400 GLU A N 1
ATOM 3157 C CA . GLU A 1 400 ? 2.213 -32.540 18.275 1.00 47.00 400 GLU A CA 1
ATOM 3158 C C . GLU A 1 400 ? 2.298 -33.935 17.639 1.00 47.00 400 GLU A C 1
ATOM 3160 O O . GLU A 1 400 ? 2.068 -34.954 18.287 1.00 47.00 400 GLU A O 1
ATOM 3165 N N . ILE A 1 401 ? 2.693 -33.973 16.366 1.00 53.94 401 ILE A N 1
ATOM 3166 C CA . ILE A 1 401 ? 3.072 -35.194 15.651 1.00 53.94 401 ILE A CA 1
ATOM 3167 C C . ILE A 1 401 ? 4.584 -35.147 15.438 1.00 53.94 401 ILE A C 1
ATOM 3169 O O . ILE A 1 401 ? 5.144 -34.087 15.159 1.00 53.94 401 ILE A O 1
ATOM 3173 N N . SER A 1 402 ? 5.252 -36.297 15.563 1.00 52.50 402 SER A N 1
ATOM 3174 C CA . SER A 1 402 ? 6.680 -36.424 15.268 1.00 52.50 402 SER A CA 1
ATOM 3175 C C . SER A 1 402 ? 6.974 -35.955 13.841 1.00 52.50 402 SER A C 1
ATOM 3177 O O . SER A 1 402 ? 6.429 -36.515 12.886 1.00 52.50 402 SER A O 1
ATOM 3179 N N . THR A 1 403 ? 7.837 -34.954 13.690 1.00 56.34 403 THR A N 1
ATOM 3180 C CA . THR A 1 403 ? 8.190 -34.399 12.382 1.00 56.34 403 THR A CA 1
ATOM 3181 C C . THR A 1 403 ? 8.999 -35.408 11.554 1.00 56.34 403 THR A C 1
ATOM 3183 O O . THR A 1 403 ? 9.940 -36.023 12.073 1.00 56.34 403 THR A O 1
ATOM 3186 N N . PRO A 1 404 ? 8.671 -35.607 10.264 1.00 59.94 404 PRO A N 1
ATOM 3187 C CA . PRO A 1 404 ? 9.520 -36.356 9.344 1.00 59.94 404 PRO A CA 1
ATOM 3188 C C . PRO A 1 404 ? 10.916 -35.726 9.257 1.00 59.94 404 PRO A C 1
ATOM 3190 O O . PRO A 1 404 ? 11.092 -34.519 9.422 1.00 59.94 404 PRO A O 1
ATOM 3193 N N . ARG A 1 405 ? 11.941 -36.529 8.949 1.00 72.19 405 ARG A N 1
ATOM 3194 C CA . ARG A 1 405 ? 13.294 -36.008 8.705 1.00 72.19 405 ARG A CA 1
ATOM 3195 C C . ARG A 1 405 ? 13.333 -35.301 7.344 1.00 72.19 405 ARG A C 1
ATOM 3197 O O . ARG A 1 405 ? 13.620 -35.938 6.331 1.00 72.19 405 ARG A O 1
ATOM 3204 N N . THR A 1 406 ? 13.046 -34.002 7.325 1.00 87.25 406 THR A N 1
ATOM 3205 C CA . THR A 1 406 ? 13.111 -33.166 6.120 1.00 87.25 406 THR A CA 1
ATOM 3206 C C . THR A 1 406 ? 14.547 -33.008 5.623 1.00 87.25 406 THR A C 1
ATOM 3208 O O . THR A 1 406 ? 15.516 -33.073 6.387 1.00 87.25 406 THR A O 1
ATOM 3211 N N . LYS A 1 407 ? 14.697 -32.789 4.315 1.00 92.06 407 LYS A N 1
ATOM 3212 C CA . LYS A 1 407 ? 15.959 -32.362 3.700 1.00 92.06 407 LYS A CA 1
ATOM 3213 C C . LYS A 1 407 ? 15.812 -30.906 3.246 1.00 92.06 407 LYS A C 1
ATOM 3215 O O . LYS A 1 407 ? 14.893 -30.633 2.475 1.00 92.06 407 LYS A O 1
ATOM 3220 N N . PRO A 1 408 ? 16.679 -29.976 3.678 1.00 93.81 408 PRO A N 1
ATOM 3221 C CA . PRO A 1 408 ? 16.667 -28.605 3.171 1.00 93.81 408 PRO A CA 1
ATOM 3222 C C . PRO A 1 408 ? 16.960 -28.548 1.667 1.00 93.81 408 PRO A C 1
ATOM 3224 O O . PRO A 1 408 ? 17.710 -29.375 1.136 1.00 93.81 408 PRO A O 1
ATOM 3227 N N . GLY A 1 409 ? 16.365 -27.588 0.971 1.00 96.25 409 GLY A N 1
ATOM 3228 C CA . GLY A 1 409 ? 16.481 -27.428 -0.478 1.00 96.25 409 GLY A CA 1
ATOM 3229 C C . GLY A 1 409 ? 15.750 -26.179 -0.966 1.00 96.25 409 GLY A C 1
ATOM 3230 O O . GLY A 1 409 ? 14.911 -25.642 -0.242 1.00 96.25 409 GLY A O 1
ATOM 3231 N N . THR A 1 410 ? 16.046 -25.732 -2.188 1.00 97.62 410 THR A N 1
ATOM 3232 C CA . THR A 1 410 ? 15.298 -24.645 -2.839 1.00 97.62 410 THR A CA 1
ATOM 3233 C C . THR A 1 410 ? 14.826 -25.046 -4.232 1.00 97.62 410 THR A C 1
ATOM 3235 O O . THR A 1 410 ? 15.621 -25.573 -5.005 1.00 97.62 410 THR A O 1
ATOM 3238 N N . VAL A 1 411 ? 13.563 -24.781 -4.573 1.00 98.06 411 VAL A N 1
ATOM 3239 C CA . VAL A 1 411 ? 13.063 -24.850 -5.959 1.00 98.06 411 VAL A CA 1
ATOM 3240 C C . VAL A 1 411 ? 12.892 -23.432 -6.502 1.00 98.06 411 VAL A C 1
ATOM 3242 O O . VAL A 1 411 ? 12.041 -22.685 -6.022 1.00 98.06 411 VAL A O 1
ATOM 3245 N N . THR A 1 412 ? 13.669 -23.050 -7.515 1.00 97.56 412 THR A N 1
ATOM 3246 C CA . THR A 1 412 ? 13.531 -21.745 -8.191 1.00 97.56 412 THR A CA 1
ATOM 3247 C C . THR A 1 412 ? 12.922 -21.937 -9.574 1.00 97.56 412 THR A C 1
ATOM 3249 O O . THR A 1 412 ? 13.604 -22.444 -10.466 1.00 97.56 412 THR A O 1
ATOM 3252 N N . MET A 1 413 ? 11.648 -21.579 -9.753 1.00 98.31 413 MET A N 1
ATOM 3253 C CA . MET A 1 413 ? 10.883 -21.828 -10.982 1.00 98.31 413 MET A CA 1
ATOM 3254 C C . MET A 1 413 ? 10.522 -20.525 -11.710 1.00 98.31 413 MET A C 1
ATOM 3256 O O . MET A 1 413 ? 10.096 -19.546 -11.099 1.00 98.31 413 MET A O 1
ATOM 3260 N N . GLY A 1 414 ? 10.677 -20.507 -13.034 1.00 97.44 414 GLY A N 1
ATOM 3261 C CA . GLY A 1 414 ? 10.569 -19.280 -13.828 1.00 97.44 414 GLY A CA 1
ATOM 3262 C C . GLY A 1 414 ? 9.149 -18.808 -14.153 1.00 97.44 414 GLY A C 1
ATOM 3263 O O . GLY A 1 414 ? 9.003 -17.749 -14.753 1.00 97.44 414 GLY A O 1
ATOM 3264 N N . GLY A 1 415 ? 8.099 -19.532 -13.759 1.00 95.31 415 GLY A N 1
ATOM 3265 C CA . GLY A 1 415 ? 6.713 -19.218 -14.127 1.00 95.31 415 GLY A CA 1
ATOM 3266 C C . GLY A 1 415 ? 6.230 -19.950 -15.381 1.00 95.31 415 GLY A C 1
ATOM 3267 O O . GLY A 1 415 ? 6.878 -20.871 -15.875 1.00 95.31 415 GLY A O 1
ATOM 3268 N N . GLY A 1 416 ? 5.068 -19.546 -15.894 1.00 92.19 416 GLY A N 1
ATOM 3269 C CA . GLY A 1 416 ? 4.417 -20.229 -17.014 1.00 92.19 416 GLY A CA 1
ATOM 3270 C C . GLY A 1 416 ? 3.781 -21.547 -16.569 1.00 92.19 416 GLY A C 1
ATOM 3271 O O . GLY A 1 416 ? 3.101 -21.585 -15.546 1.00 92.19 416 GLY A O 1
ATOM 3272 N N . THR A 1 417 ? 3.980 -22.612 -17.347 1.00 91.06 417 THR A N 1
ATOM 3273 C CA . THR A 1 417 ? 3.503 -23.955 -16.971 1.00 91.06 417 THR A CA 1
ATOM 3274 C C . THR A 1 417 ? 4.345 -24.502 -15.819 1.00 91.06 417 THR A C 1
ATOM 3276 O O . THR A 1 417 ? 5.571 -24.421 -15.860 1.00 91.06 417 THR A O 1
ATOM 3279 N N . ASP A 1 418 ? 3.691 -25.056 -14.802 1.00 93.62 418 ASP A N 1
ATOM 3280 C CA . ASP A 1 418 ? 4.362 -25.692 -13.668 1.00 93.62 418 ASP A CA 1
ATOM 3281 C C . ASP A 1 418 ? 5.180 -26.923 -14.103 1.00 93.62 418 ASP A C 1
ATOM 3283 O O . ASP A 1 418 ? 4.845 -27.602 -15.073 1.00 93.62 418 ASP A O 1
ATOM 3287 N N . VAL A 1 419 ? 6.277 -27.205 -13.390 1.00 96.69 419 VAL A N 1
ATOM 3288 C CA . VAL A 1 419 ? 7.195 -28.313 -13.711 1.00 96.69 419 VAL A CA 1
ATOM 3289 C C . VAL A 1 419 ? 7.021 -29.452 -12.706 1.00 96.69 419 VAL A C 1
ATOM 3291 O O . VAL A 1 419 ? 7.526 -29.361 -11.585 1.00 96.69 419 VAL A O 1
ATOM 3294 N N . ASP A 1 420 ? 6.358 -30.535 -13.115 1.00 97.25 420 ASP A N 1
ATOM 3295 C CA . ASP A 1 420 ? 6.047 -31.709 -12.279 1.00 97.25 420 ASP A CA 1
ATOM 3296 C C . ASP A 1 420 ? 7.275 -32.231 -11.517 1.00 97.25 420 ASP A C 1
ATOM 3298 O O . ASP A 1 420 ? 7.253 -32.334 -10.291 1.00 97.25 420 ASP A O 1
ATOM 3302 N N . ALA A 1 421 ? 8.394 -32.440 -12.223 1.00 96.94 421 ALA A N 1
ATOM 3303 C CA . ALA A 1 421 ? 9.638 -32.956 -11.643 1.00 96.94 421 ALA A CA 1
ATOM 3304 C C . ALA A 1 421 ? 10.179 -32.092 -10.486 1.00 96.94 421 ALA A C 1
ATOM 3306 O O . ALA A 1 421 ? 10.846 -32.598 -9.582 1.00 96.94 421 ALA A O 1
ATOM 3307 N N . ALA A 1 422 ? 9.898 -30.784 -10.491 1.00 97.38 422 ALA A N 1
ATOM 3308 C CA . ALA A 1 422 ? 10.309 -29.893 -9.414 1.00 97.38 422 ALA A CA 1
ATOM 3309 C C . ALA A 1 422 ? 9.452 -30.082 -8.155 1.00 97.38 422 ALA A C 1
ATOM 3311 O O . ALA A 1 422 ? 9.986 -30.116 -7.042 1.00 97.38 422 ALA A O 1
ATOM 3312 N N . PHE A 1 423 ? 8.143 -30.264 -8.330 1.00 97.56 423 PHE A N 1
ATOM 3313 C CA . PHE A 1 423 ? 7.232 -30.569 -7.231 1.00 97.56 423 PHE A CA 1
ATOM 3314 C C . PHE A 1 423 ? 7.467 -31.969 -6.670 1.00 97.56 423 PHE A C 1
ATOM 3316 O O . PHE A 1 423 ? 7.589 -32.105 -5.455 1.00 97.56 423 PHE A O 1
ATOM 3323 N N . GLU A 1 424 ? 7.631 -32.988 -7.516 1.00 96.62 424 GLU A N 1
ATOM 3324 C CA . GLU A 1 424 ? 7.987 -34.353 -7.093 1.00 96.62 424 GLU A CA 1
ATOM 3325 C C . GLU A 1 424 ? 9.276 -34.360 -6.259 1.00 96.62 424 GLU A C 1
ATOM 3327 O O . GLU A 1 424 ? 9.349 -34.964 -5.181 1.00 96.62 424 GLU A O 1
ATOM 3332 N N . TRP A 1 425 ? 10.292 -33.616 -6.709 1.00 96.56 425 TRP A N 1
ATOM 3333 C CA . TRP A 1 425 ? 11.538 -33.461 -5.968 1.00 96.56 425 TRP A CA 1
ATOM 3334 C C . TRP A 1 425 ? 11.319 -32.784 -4.612 1.00 96.56 425 TRP A C 1
ATOM 3336 O O . TRP A 1 425 ? 11.809 -33.284 -3.594 1.00 96.56 425 TRP A O 1
ATOM 3346 N N . GLN A 1 426 ? 10.547 -31.695 -4.561 1.00 96.62 426 GLN A N 1
ATOM 3347 C CA . GLN A 1 426 ? 10.241 -31.002 -3.309 1.00 96.62 426 GLN A CA 1
ATOM 3348 C C . GLN A 1 426 ? 9.427 -31.874 -2.339 1.00 96.62 426 GLN A C 1
ATOM 3350 O O . GLN A 1 426 ? 9.763 -31.935 -1.153 1.00 96.62 426 GLN A O 1
ATOM 3355 N N . ILE A 1 427 ? 8.424 -32.608 -2.833 1.00 95.06 427 ILE A N 1
ATOM 3356 C CA . ILE A 1 427 ? 7.622 -33.571 -2.059 1.00 95.06 427 ILE A CA 1
ATOM 3357 C C . ILE A 1 427 ? 8.535 -34.634 -1.436 1.00 95.06 427 ILE A C 1
ATOM 3359 O O . ILE A 1 427 ? 8.457 -34.903 -0.231 1.00 95.06 427 ILE A O 1
ATOM 3363 N N . SER A 1 428 ? 9.465 -35.188 -2.223 1.00 93.75 428 SER A N 1
ATOM 3364 C CA . SER A 1 428 ? 10.409 -36.205 -1.743 1.00 93.75 428 SER A CA 1
ATOM 3365 C C . SER A 1 428 ? 11.316 -35.692 -0.612 1.00 93.75 428 SER A C 1
ATOM 3367 O O . SER A 1 428 ? 11.670 -36.447 0.298 1.00 93.75 428 SER A O 1
ATOM 3369 N N . ARG A 1 429 ? 11.664 -34.396 -0.620 1.00 92.94 429 ARG A N 1
ATOM 3370 C CA . ARG A 1 429 ? 12.486 -33.755 0.421 1.00 92.94 429 ARG A CA 1
ATOM 3371 C C . ARG A 1 429 ? 11.711 -33.357 1.668 1.00 92.94 429 ARG A C 1
ATOM 3373 O O . ARG A 1 429 ? 12.293 -33.371 2.755 1.00 92.94 429 ARG A O 1
ATOM 3380 N N . GLY A 1 430 ? 10.425 -33.049 1.522 1.00 87.94 430 GLY A N 1
ATOM 3381 C CA . GLY A 1 430 ? 9.493 -32.851 2.635 1.00 87.94 430 GLY A CA 1
ATOM 3382 C C . GLY A 1 430 ? 9.151 -34.148 3.379 1.00 87.94 430 GLY A C 1
ATOM 3383 O O . GLY A 1 430 ? 8.405 -34.119 4.350 1.00 87.94 430 GLY A O 1
ATOM 3384 N N . GLY A 1 431 ? 9.671 -35.302 2.939 1.00 76.62 431 GLY A N 1
ATOM 3385 C CA . GLY A 1 431 ? 9.464 -36.584 3.615 1.00 76.62 431 GLY A CA 1
ATOM 3386 C C . GLY A 1 431 ? 8.016 -37.080 3.555 1.00 76.62 431 GLY A C 1
ATOM 3387 O O . GLY A 1 431 ? 7.590 -37.777 4.470 1.00 76.62 431 GLY A O 1
ATOM 3388 N N . SER A 1 432 ? 7.270 -36.716 2.499 1.00 68.06 432 SER A N 1
ATOM 3389 C CA . SER A 1 432 ? 5.815 -36.954 2.353 1.00 68.06 432 SER A CA 1
ATOM 3390 C C . SER A 1 432 ? 4.936 -36.288 3.428 1.00 68.06 432 SER A C 1
ATOM 3392 O O . SER A 1 432 ? 3.787 -36.686 3.609 1.00 68.06 432 SER A O 1
ATOM 3394 N N . GLY A 1 433 ? 5.481 -35.299 4.145 1.00 77.94 433 GLY A N 1
ATOM 3395 C CA . GLY A 1 433 ? 4.792 -34.552 5.193 1.00 77.94 433 GLY A CA 1
ATOM 3396 C C . GLY A 1 433 ? 3.849 -33.460 4.676 1.00 77.94 433 GLY A C 1
ATOM 3397 O O . GLY A 1 433 ? 3.298 -33.542 3.578 1.00 77.94 433 GLY A O 1
ATOM 3398 N N . ASN A 1 434 ? 3.661 -32.425 5.488 1.00 90.19 434 ASN A N 1
ATOM 3399 C CA . ASN A 1 434 ? 2.724 -31.332 5.245 1.00 90.19 434 ASN A CA 1
ATOM 3400 C C . ASN A 1 434 ? 3.267 -30.360 4.189 1.00 90.19 434 ASN A C 1
ATOM 3402 O O . ASN A 1 434 ? 4.169 -29.567 4.481 1.00 90.19 434 ASN A O 1
ATOM 3406 N N . PHE A 1 435 ? 2.717 -30.404 2.975 1.00 95.06 435 PHE A N 1
ATOM 3407 C CA . PHE A 1 435 ? 3.092 -29.491 1.899 1.00 95.06 435 PHE A CA 1
ATOM 3408 C C . PHE A 1 435 ? 2.201 -28.243 1.931 1.00 95.06 435 PHE A C 1
ATOM 3410 O O . PHE A 1 435 ? 1.002 -28.319 1.663 1.00 95.06 435 PHE A O 1
ATOM 3417 N N . LEU A 1 436 ? 2.784 -27.092 2.264 1.00 97.38 436 LEU A N 1
ATOM 3418 C CA . LEU A 1 436 ? 2.066 -25.823 2.387 1.00 97.38 436 LEU A CA 1
ATOM 3419 C C . LEU A 1 436 ? 2.319 -24.921 1.177 1.00 97.38 436 LEU A C 1
ATOM 3421 O O . LEU A 1 436 ? 3.464 -24.632 0.834 1.00 97.38 436 LEU A O 1
ATOM 3425 N N . ILE A 1 437 ? 1.251 -24.405 0.585 1.00 98.44 437 ILE A N 1
ATOM 3426 C CA . ILE A 1 437 ? 1.282 -23.401 -0.469 1.00 98.44 437 ILE A CA 1
ATOM 3427 C C . ILE A 1 437 ? 0.932 -22.054 0.155 1.00 98.44 437 ILE A C 1
ATOM 3429 O O . ILE A 1 437 ? -0.128 -21.897 0.758 1.00 98.44 437 ILE A O 1
ATOM 3433 N N . LEU A 1 438 ? 1.813 -21.071 -0.006 1.00 98.44 438 LEU A N 1
ATOM 3434 C CA . LEU A 1 438 ? 1.551 -19.681 0.350 1.00 98.44 438 LEU A CA 1
ATOM 3435 C C . LEU A 1 438 ? 1.209 -18.893 -0.911 1.00 98.44 438 LEU A C 1
ATOM 3437 O O . LEU A 1 438 ? 1.931 -18.961 -1.909 1.00 98.44 438 LEU A O 1
ATOM 3441 N N . ARG A 1 439 ? 0.102 -18.147 -0.862 1.00 97.06 439 ARG A N 1
ATOM 3442 C CA . ARG A 1 439 ? -0.377 -17.327 -1.981 1.00 97.06 439 ARG A CA 1
ATOM 3443 C C . ARG A 1 439 ? -0.690 -15.903 -1.550 1.00 97.06 439 ARG A C 1
ATOM 3445 O O . ARG A 1 439 ? -1.135 -15.664 -0.432 1.00 97.06 439 ARG A O 1
ATOM 3452 N N . GLU A 1 440 ? -0.517 -14.959 -2.468 1.00 89.12 440 GLU A N 1
ATOM 3453 C CA . GLU A 1 440 ? -1.016 -13.587 -2.307 1.00 89.12 440 GLU A CA 1
ATOM 3454 C C . GLU A 1 440 ? -2.473 -13.430 -2.793 1.00 89.12 440 GLU A C 1
ATOM 3456 O O . GLU A 1 440 ? -3.193 -12.534 -2.354 1.00 89.12 440 GLU A O 1
ATOM 3461 N N . SER A 1 441 ? -2.923 -14.304 -3.692 1.00 83.25 441 SER A N 1
ATOM 3462 C CA . SER A 1 441 ? -4.281 -14.310 -4.234 1.00 83.25 441 SER A CA 1
ATOM 3463 C C . SER A 1 441 ? -4.604 -15.666 -4.870 1.00 83.25 441 SER A C 1
ATOM 3465 O O . SER A 1 441 ? -3.746 -16.550 -4.958 1.00 83.25 441 SER A O 1
ATOM 3467 N N . GLY A 1 442 ? -5.836 -15.828 -5.352 1.00 81.75 442 GLY A N 1
ATOM 3468 C CA . GLY A 1 442 ? -6.263 -16.998 -6.114 1.00 81.75 442 GLY A CA 1
ATOM 3469 C C . GLY A 1 442 ? -7.056 -17.994 -5.275 1.00 81.75 442 GLY A C 1
ATOM 3470 O O . GLY A 1 442 ? -7.957 -17.607 -4.543 1.00 81.75 442 GLY A O 1
ATOM 3471 N N . THR A 1 443 ? -6.758 -19.280 -5.446 1.00 82.75 443 THR A N 1
ATOM 3472 C CA . THR A 1 443 ? -7.518 -20.418 -4.900 1.00 82.75 443 THR A CA 1
ATOM 3473 C C . THR A 1 443 ? -6.581 -21.525 -4.394 1.00 82.75 443 THR A C 1
ATOM 3475 O O . THR A 1 443 ? -5.358 -21.406 -4.453 1.00 82.75 443 THR A O 1
ATOM 3478 N N . GLU A 1 444 ? -7.133 -22.648 -3.967 1.00 87.06 444 GLU A N 1
ATOM 3479 C CA . GLU A 1 444 ? -6.451 -23.878 -3.558 1.00 87.06 444 GLU A CA 1
ATOM 3480 C C . GLU A 1 444 ? -6.046 -24.807 -4.716 1.00 87.06 444 GLU A C 1
ATOM 3482 O O . GLU A 1 444 ? -5.789 -25.987 -4.508 1.00 87.06 444 GLU A O 1
ATOM 3487 N N . ALA A 1 445 ? -5.989 -24.307 -5.956 1.00 82.62 445 ALA A N 1
ATOM 3488 C CA . ALA A 1 445 ? -5.797 -25.134 -7.156 1.00 82.62 445 ALA A CA 1
ATOM 3489 C C . ALA A 1 445 ? -4.537 -26.031 -7.146 1.00 82.62 445 ALA A C 1
ATOM 3491 O O . ALA A 1 445 ? -4.520 -27.054 -7.829 1.00 82.62 445 ALA A O 1
ATOM 3492 N N . TYR A 1 446 ? -3.507 -25.677 -6.369 1.00 92.06 446 TYR A N 1
ATOM 3493 C CA . TYR A 1 446 ? -2.312 -26.508 -6.196 1.00 92.06 446 TYR A CA 1
ATOM 3494 C C . TYR A 1 446 ? -2.570 -27.772 -5.364 1.00 92.06 446 TYR A C 1
ATOM 3496 O O . TYR A 1 446 ? -1.909 -28.782 -5.598 1.00 92.06 446 TYR A O 1
ATOM 3504 N N . ASP A 1 447 ? -3.524 -27.750 -4.429 1.00 91.06 447 ASP A N 1
ATOM 3505 C CA . ASP A 1 447 ? -3.762 -28.847 -3.487 1.00 91.06 447 ASP A CA 1
ATOM 3506 C C . ASP A 1 447 ? -4.048 -30.185 -4.205 1.00 91.06 447 ASP A C 1
ATOM 3508 O O . ASP A 1 447 ? -3.296 -31.140 -3.995 1.00 91.06 447 ASP A O 1
ATOM 3512 N N . PRO A 1 448 ? -5.066 -30.307 -5.089 1.00 88.75 448 PRO A N 1
ATOM 3513 C CA . PRO A 1 448 ? -5.338 -31.571 -5.777 1.00 88.75 448 PRO A CA 1
ATOM 3514 C C . PRO A 1 448 ? -4.214 -31.991 -6.734 1.00 88.75 448 PRO A C 1
ATOM 3516 O O . PRO A 1 448 ? -3.974 -33.186 -6.903 1.00 88.75 448 PRO A O 1
ATOM 3519 N N . TYR A 1 449 ? -3.518 -31.030 -7.343 1.00 93.50 449 TYR A N 1
ATOM 3520 C CA . TYR A 1 449 ? -2.397 -31.294 -8.243 1.00 93.50 449 TYR A CA 1
ATOM 3521 C C . TYR A 1 449 ? -1.213 -31.931 -7.498 1.00 93.50 449 TYR A C 1
ATOM 3523 O O . TYR A 1 449 ? -0.723 -32.982 -7.907 1.00 93.50 449 TYR A O 1
ATOM 3531 N N . LEU A 1 450 ? -0.821 -31.374 -6.349 1.00 94.31 450 LEU A N 1
ATOM 3532 C CA . LEU A 1 450 ? 0.272 -31.904 -5.527 1.00 94.31 450 LEU A CA 1
ATOM 3533 C C . LEU A 1 450 ? -0.036 -33.289 -4.957 1.00 94.31 450 LEU A C 1
ATOM 3535 O O . LEU A 1 450 ? 0.857 -34.133 -4.878 1.00 94.31 450 LEU A O 1
ATOM 3539 N N . LEU A 1 451 ? -1.295 -33.554 -4.598 1.00 92.50 451 LEU A N 1
ATOM 3540 C CA . LEU A 1 451 ? -1.724 -34.900 -4.209 1.00 92.50 451 LEU A CA 1
ATOM 3541 C C . LEU A 1 451 ? -1.594 -35.897 -5.367 1.00 92.50 451 LEU A C 1
ATOM 3543 O O . LEU A 1 451 ? -1.169 -37.030 -5.149 1.00 92.50 451 LEU A O 1
ATOM 3547 N N . GLY A 1 452 ? -1.908 -35.473 -6.595 1.00 93.81 452 GLY A N 1
ATOM 3548 C CA . GLY A 1 452 ? -1.701 -36.274 -7.805 1.00 93.81 452 GLY A CA 1
ATOM 3549 C C . GLY A 1 452 ? -0.231 -36.630 -8.053 1.00 93.81 452 GLY A C 1
ATOM 3550 O O . GLY A 1 452 ? 0.052 -37.722 -8.539 1.00 93.81 452 GLY A O 1
ATOM 3551 N N . LEU A 1 453 ? 0.692 -35.754 -7.644 1.00 94.44 453 LEU A N 1
ATOM 3552 C CA . LEU A 1 453 ? 2.145 -35.968 -7.697 1.00 94.44 453 LEU A CA 1
ATOM 3553 C C . LEU A 1 453 ? 2.712 -36.723 -6.479 1.00 94.44 453 LEU A C 1
ATOM 3555 O O . LEU A 1 453 ? 3.921 -36.933 -6.382 1.00 94.44 453 LEU A O 1
ATOM 3559 N N . GLY A 1 454 ? 1.860 -37.150 -5.542 1.00 91.38 454 GLY A N 1
ATOM 3560 C CA . GLY A 1 454 ? 2.254 -37.994 -4.412 1.00 91.38 454 GLY A CA 1
ATOM 3561 C C . GLY A 1 454 ? 2.517 -37.263 -3.093 1.00 91.38 454 GLY A C 1
ATOM 3562 O O . GLY A 1 454 ? 3.094 -37.863 -2.184 1.00 91.38 454 GLY A O 1
ATOM 3563 N N . ALA A 1 455 ? 2.100 -36.001 -2.940 1.00 91.06 455 ALA A N 1
ATOM 3564 C CA . ALA A 1 455 ? 2.073 -35.363 -1.623 1.00 91.06 455 ALA A CA 1
ATOM 3565 C C . ALA A 1 455 ? 1.102 -36.107 -0.686 1.00 91.06 455 ALA A C 1
ATOM 3567 O O . ALA A 1 455 ? 0.009 -36.496 -1.094 1.00 91.06 455 ALA A O 1
ATOM 3568 N N . GLY A 1 456 ? 1.482 -36.298 0.583 1.00 86.25 456 GLY A N 1
ATOM 3569 C CA . GLY A 1 456 ? 0.601 -36.921 1.579 1.00 86.25 456 GLY A CA 1
ATOM 3570 C C . GLY A 1 456 ? -0.516 -35.981 2.047 1.00 86.25 456 GLY A C 1
ATOM 3571 O O . GLY A 1 456 ? -1.668 -36.392 2.191 1.00 86.25 456 GLY A O 1
ATOM 3572 N N . VAL A 1 457 ? -0.167 -34.709 2.259 1.00 90.56 457 VAL A N 1
ATOM 3573 C CA . VAL A 1 457 ? -1.084 -33.610 2.580 1.00 90.56 457 VAL A CA 1
ATOM 3574 C C . VAL A 1 457 ? -0.659 -32.387 1.775 1.00 90.56 457 VAL A C 1
ATOM 3576 O O . VAL A 1 457 ? 0.526 -32.052 1.752 1.00 90.56 457 VAL A O 1
ATOM 3579 N N . ALA A 1 458 ? -1.624 -31.706 1.164 1.00 93.06 458 ALA A N 1
ATOM 3580 C CA . ALA A 1 458 ? -1.432 -30.410 0.530 1.00 93.06 458 ALA A CA 1
ATOM 3581 C C . ALA A 1 458 ? -2.407 -29.398 1.138 1.00 93.06 458 ALA A C 1
ATOM 3583 O O . ALA A 1 458 ? -3.576 -29.719 1.364 1.00 93.06 458 ALA A O 1
ATOM 3584 N N . ALA A 1 459 ? -1.920 -28.201 1.445 1.00 95.19 459 ALA A N 1
ATOM 3585 C CA . ALA A 1 459 ? -2.734 -27.145 2.022 1.00 95.19 459 ALA A CA 1
ATOM 3586 C C . ALA A 1 459 ? -2.362 -25.785 1.451 1.00 95.19 459 ALA A C 1
ATOM 3588 O O . ALA A 1 459 ? -1.181 -25.461 1.367 1.00 95.19 459 ALA A O 1
ATOM 3589 N N . THR A 1 460 ? -3.357 -24.965 1.142 1.00 96.81 460 THR A N 1
ATOM 3590 C CA . THR A 1 460 ? -3.167 -23.597 0.669 1.00 96.81 460 THR A CA 1
ATOM 3591 C C . THR A 1 460 ? -3.553 -22.588 1.742 1.00 96.81 460 THR A C 1
ATOM 3593 O O . THR A 1 460 ? -4.637 -22.645 2.323 1.00 96.81 460 THR A O 1
ATOM 3596 N N . LEU A 1 461 ? -2.679 -21.605 1.943 1.00 97.44 461 LEU A N 1
ATOM 3597 C CA . LEU A 1 461 ? -2.926 -20.432 2.764 1.00 97.44 461 LEU A CA 1
ATOM 3598 C C . LEU A 1 461 ? -2.766 -19.173 1.907 1.00 97.44 461 LEU A C 1
ATOM 3600 O O . LEU A 1 461 ? -1.684 -18.875 1.391 1.00 97.44 461 LEU A O 1
ATOM 3604 N N . ILE A 1 462 ? -3.866 -18.441 1.742 1.00 95.12 462 ILE A N 1
ATOM 3605 C CA . ILE A 1 462 ? -3.910 -17.189 0.981 1.00 95.12 462 ILE A CA 1
ATOM 3606 C C . ILE A 1 462 ? -3.802 -16.035 1.968 1.00 95.12 462 ILE A C 1
ATOM 3608 O O . ILE A 1 462 ? -4.645 -15.897 2.844 1.00 95.12 462 ILE A O 1
ATOM 3612 N N . LEU A 1 463 ? -2.764 -15.213 1.849 1.00 94.25 463 LEU A N 1
ATOM 3613 C CA . LEU A 1 463 ? -2.549 -14.034 2.685 1.00 94.25 463 LEU A CA 1
ATOM 3614 C C . LEU A 1 463 ? -3.305 -12.853 2.068 1.00 94.25 463 LEU A C 1
ATOM 3616 O O . LEU A 1 463 ? -2.752 -12.180 1.199 1.00 94.25 463 LEU A O 1
ATOM 3620 N N . ASN A 1 464 ? -4.548 -12.595 2.479 1.00 84.62 464 ASN A N 1
ATOM 3621 C CA . ASN A 1 464 ? -5.385 -11.552 1.866 1.00 84.62 464 ASN A CA 1
ATOM 3622 C C . ASN A 1 464 ? -4.881 -10.142 2.196 1.00 84.62 464 ASN A C 1
ATOM 3624 O O . ASN A 1 464 ? -4.883 -9.249 1.340 1.00 84.62 464 ASN A O 1
ATOM 3628 N N . ASP A 1 465 ? -4.373 -9.955 3.412 1.00 85.44 465 ASP A N 1
ATOM 3629 C CA . ASP A 1 465 ? -3.744 -8.717 3.858 1.00 85.44 465 ASP A CA 1
ATOM 3630 C C . ASP A 1 465 ? -2.642 -8.968 4.903 1.00 85.44 465 ASP A C 1
ATOM 3632 O O . ASP A 1 465 ? -2.339 -10.105 5.266 1.00 85.44 465 ASP A O 1
ATOM 3636 N N . ARG A 1 466 ? -1.994 -7.889 5.357 1.00 89.69 466 ARG A N 1
ATOM 3637 C CA . ARG A 1 466 ? -0.842 -7.943 6.267 1.00 89.69 466 ARG A CA 1
ATOM 3638 C C . ARG A 1 466 ? -1.169 -8.578 7.624 1.00 89.69 466 ARG A C 1
ATOM 3640 O O . ARG A 1 466 ? -0.269 -9.160 8.224 1.00 89.69 466 ARG A O 1
ATOM 3647 N N . ARG A 1 467 ? -2.420 -8.512 8.100 1.00 89.69 467 ARG A N 1
ATOM 3648 C CA . ARG A 1 467 ? -2.815 -9.067 9.408 1.00 89.69 467 ARG A CA 1
ATOM 3649 C C . ARG A 1 467 ? -2.568 -10.570 9.473 1.00 89.69 467 ARG A C 1
ATOM 3651 O O . ARG A 1 467 ? -2.148 -11.053 10.515 1.00 89.69 467 ARG A O 1
ATOM 3658 N N . ALA A 1 468 ? -2.729 -11.287 8.355 1.00 89.69 468 ALA A N 1
ATOM 3659 C CA . ALA A 1 468 ? -2.463 -12.724 8.278 1.00 89.69 468 ALA A CA 1
ATOM 3660 C C . ALA A 1 468 ? -1.067 -13.113 8.773 1.00 89.69 468 ALA A C 1
ATOM 3662 O O . ALA A 1 468 ? -0.896 -14.170 9.370 1.00 89.69 468 ALA A O 1
ATOM 3663 N N . SER A 1 469 ? -0.074 -12.251 8.561 1.00 94.31 469 SER A N 1
ATOM 3664 C CA . SER A 1 469 ? 1.313 -12.498 8.957 1.00 94.31 469 SER A CA 1
ATOM 3665 C C . SER A 1 469 ? 1.558 -12.429 10.469 1.00 94.31 469 SER A C 1
ATOM 3667 O O . SER A 1 469 ? 2.660 -12.741 10.918 1.00 94.31 469 SER A O 1
ATOM 3669 N N . GLU A 1 470 ? 0.546 -12.037 11.243 1.00 92.81 470 GLU A N 1
ATOM 3670 C CA . GLU A 1 470 ? 0.552 -12.017 12.710 1.00 92.81 470 GLU A CA 1
ATOM 3671 C C . GLU A 1 470 ? -0.509 -12.961 13.314 1.00 92.81 470 GLU A C 1
ATOM 3673 O O . GLU A 1 470 ? -0.591 -13.110 14.531 1.00 92.81 470 GLU A O 1
ATOM 3678 N N . GLU A 1 471 ? -1.320 -13.630 12.486 1.00 89.12 471 GLU A N 1
ATOM 3679 C CA . GLU A 1 471 ? -2.359 -14.552 12.954 1.00 89.12 471 GLU A CA 1
ATOM 3680 C C . GLU A 1 471 ? -1.738 -15.849 13.487 1.00 89.12 471 GLU A C 1
ATOM 3682 O O . GLU A 1 471 ? -0.994 -16.544 12.788 1.00 89.12 471 GLU A O 1
ATOM 3687 N N . SER A 1 472 ? -2.099 -16.229 14.714 1.00 90.56 472 SER A N 1
ATOM 3688 C CA . SER A 1 472 ? -1.565 -17.424 15.383 1.00 90.56 472 SER A CA 1
ATOM 3689 C C . SER A 1 472 ? -1.787 -18.700 14.570 1.00 90.56 472 SER A C 1
ATOM 3691 O O . SER A 1 472 ? -0.882 -19.526 14.463 1.00 90.56 472 SER A O 1
ATOM 3693 N N . PHE A 1 473 ? -2.954 -18.831 13.933 1.00 90.62 473 PHE A N 1
ATOM 3694 C CA . PHE A 1 473 ? -3.264 -19.948 13.045 1.00 90.62 473 PHE A CA 1
ATOM 3695 C C . PHE A 1 473 ? -2.271 -20.039 11.878 1.00 90.62 473 PHE A C 1
ATOM 3697 O O . PHE A 1 473 ? -1.691 -21.098 11.641 1.00 90.62 473 PHE A O 1
ATOM 3704 N N . VAL A 1 474 ? -2.022 -18.923 11.184 1.00 95.62 474 VAL A N 1
ATOM 3705 C CA . VAL A 1 474 ? -1.101 -18.862 10.037 1.00 95.62 474 VAL A CA 1
ATOM 3706 C C . VAL A 1 474 ? 0.312 -19.250 10.466 1.00 95.62 474 VAL A C 1
ATOM 3708 O O . VAL A 1 474 ? 0.940 -20.111 9.843 1.00 95.62 474 VAL A O 1
ATOM 3711 N N . LEU A 1 475 ? 0.795 -18.660 11.562 1.00 96.44 475 LEU A N 1
ATOM 3712 C CA . LEU A 1 475 ? 2.125 -18.935 12.103 1.00 96.44 475 LEU A CA 1
ATOM 3713 C C . LEU A 1 475 ? 2.285 -20.412 12.489 1.00 96.44 475 LEU A C 1
ATOM 3715 O O . LEU A 1 475 ? 3.289 -21.035 12.140 1.00 96.44 475 LEU A O 1
ATOM 3719 N N . GLU A 1 476 ? 1.287 -21.014 13.135 1.00 92.44 476 GLU A N 1
ATOM 3720 C CA . GLU A 1 476 ? 1.338 -22.429 13.515 1.00 92.44 476 GLU A CA 1
ATOM 3721 C C . GLU A 1 476 ? 1.300 -23.370 12.299 1.00 92.44 476 GLU A C 1
ATOM 3723 O O . GLU A 1 476 ? 2.047 -24.356 12.264 1.00 92.44 476 GLU A O 1
ATOM 3728 N N . LYS A 1 477 ? 0.523 -23.057 11.251 1.00 93.50 477 LYS A N 1
ATOM 3729 C CA . LYS A 1 477 ? 0.533 -23.852 10.007 1.00 93.50 477 LYS A CA 1
ATOM 3730 C C . LYS A 1 477 ? 1.879 -23.790 9.296 1.00 93.50 477 LYS A C 1
ATOM 3732 O O . LYS A 1 477 ? 2.393 -24.831 8.881 1.00 93.50 477 LYS A O 1
ATOM 3737 N N . VAL A 1 478 ? 2.492 -22.612 9.210 1.00 95.81 478 VAL A N 1
ATOM 3738 C CA . VAL A 1 478 ? 3.817 -22.440 8.590 1.00 95.81 478 VAL A CA 1
ATOM 3739 C C . VAL A 1 478 ? 4.905 -23.145 9.403 1.00 95.81 478 VAL A C 1
ATOM 3741 O O . VAL A 1 478 ? 5.789 -23.798 8.843 1.00 95.81 478 VAL A O 1
ATOM 3744 N N . LYS A 1 479 ? 4.827 -23.086 10.734 1.00 93.56 479 LYS A N 1
ATOM 3745 C CA . LYS A 1 479 ? 5.769 -23.758 11.638 1.00 93.56 479 LYS A CA 1
ATOM 3746 C C . LYS A 1 479 ? 5.767 -25.276 11.440 1.00 93.56 479 LYS A C 1
ATOM 3748 O O . LYS A 1 479 ? 6.844 -25.875 11.379 1.00 93.56 479 LYS A O 1
ATOM 3753 N N . LYS A 1 480 ? 4.583 -25.873 11.269 1.00 90.44 480 LYS A N 1
ATOM 3754 C CA . LYS A 1 480 ? 4.362 -27.320 11.074 1.00 90.44 480 LYS A CA 1
ATOM 3755 C C . LYS A 1 480 ? 4.526 -27.809 9.622 1.00 90.44 480 LYS A C 1
ATOM 3757 O O . LYS A 1 480 ? 4.447 -29.011 9.391 1.00 90.44 480 LYS A O 1
ATOM 3762 N N . ALA A 1 481 ? 4.738 -26.916 8.654 1.00 93.50 481 ALA A N 1
ATOM 3763 C CA . ALA A 1 481 ? 4.937 -27.302 7.256 1.00 93.50 481 ALA A CA 1
ATOM 3764 C C . ALA A 1 481 ? 6.288 -28.014 7.049 1.00 93.50 481 ALA A C 1
ATOM 3766 O O . ALA A 1 481 ? 7.322 -27.536 7.524 1.00 93.50 481 ALA A O 1
ATOM 3767 N N . ASP A 1 482 ? 6.297 -29.118 6.307 1.00 92.69 482 ASP A N 1
ATOM 3768 C CA . ASP A 1 482 ? 7.501 -29.908 5.996 1.00 92.69 482 ASP A CA 1
ATOM 3769 C C . ASP A 1 482 ? 8.114 -29.531 4.636 1.00 92.69 482 ASP A C 1
ATOM 3771 O O . ASP A 1 482 ? 9.299 -29.761 4.386 1.00 92.69 482 ASP A O 1
ATOM 3775 N N . ALA A 1 483 ? 7.315 -28.898 3.777 1.00 95.12 483 ALA A N 1
ATOM 3776 C CA . ALA A 1 483 ? 7.737 -28.193 2.575 1.00 95.12 483 ALA A CA 1
ATOM 3777 C C . ALA A 1 483 ? 6.840 -26.962 2.376 1.00 95.12 483 ALA A C 1
ATOM 3779 O O . ALA A 1 483 ? 5.656 -27.002 2.711 1.00 95.12 483 ALA A O 1
ATOM 3780 N N . ILE A 1 484 ? 7.401 -25.868 1.854 1.00 97.69 484 ILE A N 1
ATOM 3781 C CA . ILE A 1 484 ? 6.653 -24.626 1.598 1.00 97.69 484 ILE A CA 1
ATOM 3782 C C . ILE A 1 484 ? 6.858 -24.199 0.147 1.00 97.69 484 ILE A C 1
ATOM 3784 O O . ILE A 1 484 ? 7.991 -24.151 -0.323 1.00 97.69 484 ILE A O 1
ATOM 3788 N N . PHE A 1 485 ? 5.793 -23.844 -0.562 1.00 98.38 485 PHE A N 1
ATOM 3789 C CA . PHE A 1 485 ? 5.878 -23.315 -1.920 1.00 98.38 485 PHE A CA 1
ATOM 3790 C C . PHE A 1 485 ? 5.141 -21.983 -2.049 1.00 98.38 485 PHE A C 1
ATOM 3792 O O . PHE A 1 485 ? 3.981 -21.869 -1.663 1.00 98.38 485 PHE A O 1
ATOM 3799 N N . PHE A 1 486 ? 5.807 -20.975 -2.606 1.00 98.50 486 PHE A N 1
ATOM 3800 C CA . PHE A 1 486 ? 5.217 -19.676 -2.909 1.00 98.50 486 PHE A CA 1
ATOM 3801 C C . PHE A 1 486 ? 4.703 -19.656 -4.346 1.00 98.50 486 PHE A C 1
ATOM 3803 O O . PHE A 1 486 ? 5.476 -19.748 -5.304 1.00 98.50 486 PHE A O 1
ATOM 3810 N N . ALA A 1 487 ? 3.390 -19.513 -4.506 1.00 98.12 487 ALA A N 1
ATOM 3811 C CA . ALA A 1 487 ? 2.784 -19.425 -5.828 1.00 98.12 487 ALA A CA 1
ATOM 3812 C C . ALA A 1 487 ? 3.162 -18.117 -6.549 1.00 98.12 487 ALA A C 1
ATOM 3814 O O . ALA A 1 487 ? 3.542 -17.123 -5.920 1.00 98.12 487 ALA A O 1
ATOM 3815 N N . GLY A 1 488 ? 2.981 -18.105 -7.872 1.00 94.19 488 GLY A N 1
ATOM 3816 C CA . GLY A 1 488 ? 3.053 -16.885 -8.675 1.00 94.19 488 GLY A CA 1
ATOM 3817 C C . GLY A 1 488 ? 1.963 -15.869 -8.310 1.00 94.19 488 GLY A C 1
ATOM 3818 O O . GLY A 1 488 ? 1.004 -16.183 -7.600 1.00 94.19 488 GLY A O 1
ATOM 3819 N N . GLY A 1 489 ? 2.115 -14.642 -8.805 1.00 91.81 489 GLY A N 1
ATOM 3820 C CA . GLY A 1 489 ? 1.251 -13.511 -8.476 1.00 91.81 489 GLY A CA 1
ATOM 3821 C C . GLY A 1 489 ? 2.024 -12.202 -8.581 1.00 91.81 489 GLY A C 1
ATOM 3822 O O . GLY A 1 489 ? 2.778 -12.002 -9.531 1.00 91.81 489 GLY A O 1
ATOM 3823 N N . ASP A 1 490 ? 1.862 -11.345 -7.581 1.00 87.88 490 ASP A N 1
ATOM 3824 C CA . ASP A 1 490 ? 2.573 -10.073 -7.452 1.00 87.88 490 ASP A CA 1
ATOM 3825 C C . ASP A 1 490 ? 3.544 -10.111 -6.260 1.00 87.88 490 ASP A C 1
ATOM 3827 O O . ASP A 1 490 ? 3.131 -10.186 -5.097 1.00 87.88 490 ASP A O 1
ATOM 3831 N N . GLN A 1 491 ? 4.849 -10.050 -6.537 1.00 91.44 491 GLN A N 1
ATOM 3832 C CA . GLN A 1 491 ? 5.875 -10.122 -5.499 1.00 91.44 491 GLN A CA 1
ATOM 3833 C C . GLN A 1 491 ? 5.869 -8.910 -4.555 1.00 91.44 491 GLN A C 1
ATOM 3835 O O . GLN A 1 491 ? 6.264 -9.051 -3.393 1.00 91.44 491 GLN A O 1
ATOM 3840 N N . SER A 1 492 ? 5.338 -7.757 -4.980 1.00 89.19 492 SER A N 1
ATOM 3841 C CA . SER A 1 492 ? 5.194 -6.581 -4.113 1.00 89.19 492 SER A CA 1
ATOM 3842 C C . SER A 1 492 ? 4.205 -6.834 -2.972 1.00 89.19 492 SER A C 1
ATOM 3844 O O . SER A 1 492 ? 4.412 -6.356 -1.854 1.00 89.19 492 SER A O 1
ATOM 3846 N N . LYS A 1 493 ? 3.184 -7.670 -3.201 1.00 90.38 493 LYS A N 1
ATOM 3847 C CA . LYS A 1 493 ? 2.214 -8.060 -2.171 1.00 90.38 493 LYS A CA 1
ATOM 3848 C C . LYS A 1 493 ? 2.785 -9.050 -1.168 1.00 90.38 493 LYS A C 1
ATOM 3850 O O . LYS A 1 493 ? 2.489 -8.931 0.019 1.00 90.38 493 LYS A O 1
ATOM 3855 N N . TYR A 1 494 ? 3.635 -9.989 -1.595 1.00 96.69 494 TYR A N 1
ATOM 3856 C CA . TYR A 1 494 ? 4.387 -10.804 -0.634 1.00 96.69 494 TYR A CA 1
ATOM 3857 C C . TYR A 1 494 ? 5.237 -9.903 0.264 1.00 96.69 494 TYR A C 1
ATOM 3859 O O . TYR A 1 494 ? 5.202 -10.043 1.485 1.00 96.69 494 TYR A O 1
ATOM 3867 N N . VAL A 1 495 ? 5.938 -8.924 -0.319 1.00 94.44 495 VAL A N 1
ATOM 3868 C CA . VAL A 1 495 ? 6.761 -7.983 0.450 1.00 94.44 495 VAL A CA 1
ATOM 3869 C C . VAL A 1 495 ? 5.919 -7.146 1.414 1.00 94.44 495 VAL A C 1
ATOM 3871 O O . VAL A 1 495 ? 6.241 -7.106 2.601 1.00 94.44 495 VAL A O 1
ATOM 3874 N N . SER A 1 496 ? 4.836 -6.511 0.960 1.00 91.81 496 SER A N 1
ATOM 3875 C CA . SER A 1 496 ? 4.024 -5.621 1.806 1.00 91.81 496 SER A CA 1
ATOM 3876 C C . SER A 1 496 ? 3.307 -6.359 2.942 1.00 91.81 496 SER A C 1
ATOM 3878 O O . SER A 1 496 ? 3.140 -5.808 4.036 1.00 91.81 496 SER A O 1
ATOM 3880 N N . ARG A 1 497 ? 2.935 -7.626 2.727 1.00 93.50 497 ARG A N 1
ATOM 3881 C CA . ARG A 1 497 ? 2.237 -8.445 3.726 1.00 93.50 497 ARG A CA 1
ATOM 3882 C C . ARG A 1 497 ? 3.182 -9.151 4.692 1.00 93.50 497 ARG A C 1
ATOM 3884 O O . ARG A 1 497 ? 2.819 -9.294 5.853 1.00 93.50 497 ARG A O 1
ATOM 3891 N N . ILE A 1 498 ? 4.370 -9.578 4.255 1.00 97.44 498 ILE A N 1
ATOM 3892 C CA . ILE A 1 498 ? 5.269 -10.425 5.064 1.00 97.44 498 ILE A CA 1
ATOM 3893 C C . ILE A 1 498 ? 6.402 -9.619 5.707 1.00 97.44 498 ILE A C 1
ATOM 3895 O O . ILE A 1 498 ? 6.767 -9.903 6.841 1.00 97.44 498 ILE A O 1
ATOM 3899 N N . LYS A 1 499 ? 6.969 -8.604 5.049 1.00 94.00 499 LYS A N 1
ATOM 3900 C CA . LYS A 1 499 ? 8.169 -7.916 5.561 1.00 94.00 499 LYS A CA 1
ATOM 3901 C C . LYS A 1 499 ? 7.936 -7.276 6.935 1.00 94.00 499 LYS A C 1
ATOM 3903 O O . LYS A 1 499 ? 6.920 -6.619 7.143 1.00 94.00 499 LYS A O 1
ATOM 3908 N N . ASN A 1 500 ? 8.902 -7.395 7.837 1.00 92.69 500 ASN A N 1
ATOM 3909 C CA . ASN A 1 500 ? 8.884 -6.955 9.231 1.00 92.69 500 ASN A CA 1
ATOM 3910 C C . ASN A 1 500 ? 7.700 -7.533 10.029 1.00 92.69 500 ASN A C 1
ATOM 3912 O O . ASN A 1 500 ? 6.972 -6.774 10.666 1.00 92.69 500 ASN A O 1
ATOM 3916 N N . THR A 1 501 ? 7.471 -8.848 9.948 1.00 96.19 501 THR A N 1
ATOM 3917 C CA . THR A 1 501 ? 6.402 -9.548 10.693 1.00 96.19 501 THR A CA 1
ATOM 3918 C C . THR A 1 501 ? 6.918 -10.800 11.401 1.00 96.19 501 THR A C 1
ATOM 3920 O O . THR A 1 501 ? 8.021 -11.294 11.117 1.00 96.19 501 THR A O 1
ATOM 3923 N N . SER A 1 502 ? 6.089 -11.362 12.282 1.00 97.25 502 SER A N 1
ATOM 3924 C CA . SER A 1 502 ? 6.333 -12.682 12.878 1.00 97.25 502 SER A CA 1
ATOM 3925 C C . SER A 1 502 ? 6.474 -13.777 11.816 1.00 97.25 502 SER A C 1
ATOM 3927 O O . SER A 1 502 ? 7.353 -14.641 11.924 1.00 97.25 502 SER A O 1
ATOM 3929 N N . LEU A 1 503 ? 5.674 -13.709 10.746 1.00 98.25 503 LEU A N 1
ATOM 3930 C CA . LEU A 1 503 ? 5.732 -14.669 9.646 1.00 98.25 503 LEU A CA 1
ATOM 3931 C C . LEU A 1 503 ? 7.064 -14.613 8.883 1.00 98.25 503 LEU A C 1
ATOM 3933 O O . LEU A 1 503 ? 7.610 -15.667 8.569 1.00 98.25 503 LEU A O 1
ATOM 3937 N N . GLU A 1 504 ? 7.640 -13.432 8.630 1.00 97.94 504 GLU A N 1
ATOM 3938 C CA . GLU A 1 504 ? 8.967 -13.332 7.990 1.00 97.94 504 GLU A CA 1
ATOM 3939 C C . GLU A 1 504 ? 10.044 -14.023 8.828 1.00 97.94 504 GLU A C 1
ATOM 3941 O O . GLU A 1 504 ? 10.843 -14.808 8.312 1.00 97.94 504 GLU A O 1
ATOM 3946 N N . THR A 1 505 ? 10.050 -13.754 10.136 1.00 97.00 505 THR A N 1
ATOM 3947 C CA . THR A 1 505 ? 11.015 -14.348 11.069 1.00 97.00 505 THR A CA 1
ATOM 3948 C C . THR A 1 505 ? 10.914 -15.872 11.049 1.00 97.00 505 THR A C 1
ATOM 3950 O O . THR A 1 505 ? 11.928 -16.572 10.945 1.00 97.00 505 THR A O 1
ATOM 3953 N N . LEU A 1 506 ? 9.686 -16.393 11.076 1.00 97.50 506 LEU A N 1
ATOM 3954 C CA . LEU A 1 506 ? 9.424 -17.822 10.987 1.00 97.50 506 LEU A CA 1
ATOM 3955 C C . LEU A 1 506 ? 9.870 -18.400 9.637 1.00 97.50 506 LEU A C 1
ATOM 3957 O O . LEU A 1 506 ? 10.594 -19.395 9.620 1.00 97.50 506 LEU A O 1
ATOM 3961 N N . LEU A 1 507 ? 9.509 -17.770 8.518 1.00 97.44 507 LEU A N 1
ATOM 3962 C CA . LEU A 1 507 ? 9.869 -18.226 7.173 1.00 97.44 507 LEU A CA 1
ATOM 3963 C C . LEU A 1 507 ? 11.383 -18.278 6.963 1.00 97.44 507 LEU A C 1
ATOM 3965 O O . LEU A 1 507 ? 11.873 -19.279 6.445 1.00 97.44 507 LEU A O 1
ATOM 3969 N N . LYS A 1 508 ? 12.135 -17.279 7.443 1.00 95.38 508 LYS A N 1
ATOM 3970 C CA . LYS A 1 508 ? 13.610 -17.295 7.428 1.00 95.38 508 LYS A CA 1
ATOM 3971 C C . LYS A 1 508 ? 14.201 -18.446 8.239 1.00 95.38 508 LYS A C 1
ATOM 3973 O O . LYS A 1 508 ? 15.258 -18.965 7.893 1.00 95.38 508 LYS A O 1
ATOM 3978 N N . SER A 1 509 ? 13.550 -18.849 9.330 1.00 94.06 509 SER A N 1
ATOM 3979 C CA . SER A 1 509 ? 13.986 -20.018 10.106 1.00 94.06 509 SER A CA 1
ATOM 3980 C C . SER A 1 509 ? 13.637 -21.336 9.401 1.00 94.06 509 SER A C 1
ATOM 3982 O O . SER A 1 509 ? 14.439 -22.273 9.394 1.00 94.06 509 SER A O 1
ATOM 3984 N N . LYS A 1 510 ? 12.468 -21.405 8.752 1.00 92.81 510 LYS A N 1
ATOM 3985 C CA . LYS A 1 510 ? 12.010 -22.580 8.004 1.00 92.81 510 LYS A CA 1
ATOM 3986 C C . LYS A 1 510 ? 12.847 -22.798 6.751 1.00 92.81 510 LYS A C 1
ATOM 3988 O O . LYS A 1 510 ? 13.250 -23.931 6.511 1.00 92.81 510 LYS A O 1
ATOM 3993 N N . SER A 1 511 ? 13.192 -21.741 6.019 1.00 92.69 511 SER A N 1
ATOM 3994 C CA . SER A 1 511 ? 13.951 -21.811 4.762 1.00 92.69 511 SER A CA 1
ATOM 3995 C C . SER A 1 511 ? 15.337 -22.443 4.893 1.00 92.69 511 SER A C 1
ATOM 3997 O O . SER A 1 511 ? 15.896 -22.875 3.896 1.00 92.69 511 SER A O 1
ATOM 3999 N N . ILE A 1 512 ? 15.884 -22.543 6.106 1.00 91.44 512 ILE A N 1
ATOM 4000 C CA . ILE A 1 512 ? 17.158 -23.226 6.384 1.00 91.44 512 ILE A CA 1
ATOM 4001 C C . ILE A 1 512 ? 16.958 -24.734 6.629 1.00 91.44 512 ILE A C 1
ATOM 4003 O O . ILE A 1 512 ? 17.877 -25.525 6.431 1.00 91.44 512 ILE A O 1
ATOM 4007 N N . ASN A 1 513 ? 15.775 -25.143 7.094 1.00 89.88 513 ASN A N 1
ATOM 4008 C CA . ASN A 1 513 ? 15.523 -26.473 7.662 1.00 89.88 513 ASN A CA 1
ATOM 4009 C C . ASN A 1 513 ? 14.610 -27.358 6.797 1.00 89.88 513 ASN A C 1
ATOM 4011 O O . ASN A 1 513 ? 14.651 -28.587 6.900 1.00 89.88 513 ASN A O 1
ATOM 4015 N N . VAL A 1 514 ? 13.780 -26.754 5.949 1.00 92.94 514 VAL A N 1
ATOM 4016 C CA . VAL A 1 514 ? 12.868 -27.462 5.043 1.00 92.94 514 VAL A CA 1
ATOM 4017 C C . VAL A 1 514 ? 13.138 -27.077 3.595 1.00 92.94 514 VAL A C 1
ATOM 4019 O O . VAL A 1 514 ? 13.854 -26.114 3.328 1.00 92.94 514 VAL A O 1
ATOM 4022 N N . THR A 1 515 ? 12.577 -27.831 2.648 1.00 95.19 515 THR A N 1
ATOM 4023 C CA . THR A 1 515 ? 12.627 -27.407 1.245 1.00 95.19 515 THR A CA 1
ATOM 4024 C C . THR A 1 515 ? 11.585 -26.322 0.994 1.00 95.19 515 THR A C 1
ATOM 4026 O O . THR A 1 515 ? 10.388 -26.556 1.194 1.00 95.19 515 THR A O 1
ATOM 4029 N N . ILE A 1 516 ? 12.038 -25.152 0.540 1.00 96.12 516 ILE A N 1
ATOM 4030 C CA . ILE A 1 516 ? 11.167 -24.056 0.100 1.00 96.12 516 ILE A CA 1
ATOM 4031 C C . ILE A 1 516 ? 11.251 -23.905 -1.416 1.00 96.12 516 ILE A C 1
ATOM 4033 O O . ILE A 1 516 ? 12.297 -24.124 -2.008 1.00 96.12 516 ILE A O 1
ATOM 4037 N N . GLY A 1 517 ? 10.150 -23.564 -2.065 1.00 96.94 517 GLY A N 1
ATOM 4038 C CA . GLY A 1 517 ? 10.136 -23.303 -3.494 1.00 96.94 517 GLY A CA 1
ATOM 4039 C C . GLY A 1 517 ? 9.289 -22.099 -3.843 1.00 96.94 517 GLY A C 1
ATOM 4040 O O . GLY A 1 517 ? 8.521 -21.605 -3.017 1.00 96.94 517 GLY A O 1
ATOM 4041 N N . GLY A 1 518 ? 9.391 -21.658 -5.087 1.00 97.94 518 GLY A N 1
ATOM 4042 C CA . GLY A 1 518 ? 8.466 -20.680 -5.624 1.00 97.94 518 GLY A CA 1
ATOM 4043 C C . GLY A 1 518 ? 8.575 -20.519 -7.130 1.00 97.94 518 GLY A C 1
ATOM 4044 O O . GLY A 1 518 ? 9.613 -20.813 -7.729 1.00 97.94 518 GLY A O 1
ATOM 4045 N N . THR A 1 519 ? 7.482 -20.046 -7.726 1.00 98.25 519 THR A N 1
ATOM 4046 C CA . THR A 1 519 ? 7.365 -19.778 -9.164 1.00 98.25 519 THR A CA 1
ATOM 4047 C C . THR A 1 519 ? 7.032 -18.313 -9.419 1.00 98.25 519 THR A C 1
ATOM 4049 O O . THR A 1 519 ? 6.257 -17.719 -8.664 1.00 98.25 519 THR A O 1
ATOM 4052 N N . SER A 1 520 ? 7.608 -17.710 -10.465 1.00 96.88 520 SER A N 1
ATOM 4053 C CA . SER A 1 520 ? 7.360 -16.303 -10.826 1.00 96.88 520 SER A CA 1
ATOM 4054 C C . SER A 1 520 ? 7.594 -15.362 -9.623 1.00 96.88 520 SER A C 1
ATOM 4056 O O . SER A 1 520 ? 8.667 -15.390 -9.030 1.00 96.88 520 SER A O 1
ATOM 4058 N N . ALA A 1 521 ? 6.588 -14.614 -9.163 1.00 95.94 521 ALA A N 1
ATOM 4059 C CA . ALA A 1 521 ? 6.675 -13.801 -7.944 1.00 95.94 521 ALA A CA 1
ATOM 4060 C C . ALA A 1 521 ? 7.198 -14.554 -6.701 1.00 95.94 521 ALA A C 1
ATOM 4062 O O . ALA A 1 521 ? 7.953 -13.990 -5.908 1.00 95.94 521 ALA A O 1
ATOM 4063 N N . GLY A 1 522 ? 6.836 -15.831 -6.534 1.00 97.31 522 GLY A N 1
ATOM 4064 C CA . GLY A 1 522 ? 7.358 -16.676 -5.460 1.00 97.31 522 GLY A CA 1
ATOM 4065 C C . GLY A 1 522 ? 8.835 -17.039 -5.637 1.00 97.31 522 GLY A C 1
ATOM 4066 O O . GLY A 1 522 ? 9.528 -17.281 -4.654 1.00 97.31 522 GLY A O 1
ATOM 4067 N N . ASN A 1 523 ? 9.345 -17.039 -6.871 1.00 97.38 523 ASN A N 1
ATOM 4068 C CA . ASN A 1 523 ? 10.766 -17.204 -7.165 1.00 97.38 523 ASN A CA 1
ATOM 4069 C C . ASN A 1 523 ? 11.575 -15.940 -6.831 1.00 97.38 523 ASN A C 1
ATOM 4071 O O . ASN A 1 523 ? 12.653 -16.032 -6.242 1.00 97.38 523 ASN A O 1
ATOM 4075 N N . ALA A 1 524 ? 11.028 -14.761 -7.140 1.00 96.50 524 ALA A N 1
ATOM 4076 C CA . ALA A 1 524 ? 11.684 -13.471 -6.921 1.00 96.50 524 ALA A CA 1
ATOM 4077 C C . ALA A 1 524 ? 12.071 -13.208 -5.449 1.00 96.50 524 ALA A C 1
ATOM 4079 O O . ALA A 1 524 ? 13.037 -12.495 -5.181 1.00 96.50 524 ALA A O 1
ATOM 4080 N N . ILE A 1 525 ? 11.353 -13.800 -4.485 1.00 96.12 525 ILE A N 1
ATOM 4081 C CA . ILE A 1 525 ? 11.564 -13.579 -3.042 1.00 96.12 525 ILE A CA 1
ATOM 4082 C C . ILE A 1 525 ? 12.640 -14.482 -2.402 1.00 96.12 525 ILE A C 1
ATOM 4084 O O . ILE A 1 525 ? 12.853 -14.382 -1.192 1.00 96.12 525 ILE A O 1
ATOM 4088 N N . GLN A 1 526 ? 13.280 -15.380 -3.167 1.00 95.25 526 GLN A N 1
ATOM 4089 C CA . GLN A 1 526 ? 14.148 -16.444 -2.622 1.00 95.25 526 GLN A CA 1
ATOM 4090 C C . GLN A 1 526 ? 15.649 -16.115 -2.578 1.00 95.25 526 GLN A C 1
ATOM 4092 O O . GLN A 1 526 ? 16.398 -16.838 -1.921 1.00 95.25 526 GLN A O 1
ATOM 4097 N N . GLY A 1 527 ? 16.097 -15.085 -3.306 1.00 95.00 527 GLY A N 1
ATOM 4098 C CA . GLY A 1 527 ? 17.504 -14.664 -3.328 1.00 95.00 527 GLY A CA 1
ATOM 4099 C C . GLY A 1 527 ? 17.934 -13.941 -2.048 1.00 95.00 527 GLY A C 1
ATOM 4100 O O . GLY A 1 527 ? 17.164 -13.839 -1.103 1.00 95.00 527 GLY A O 1
ATOM 4101 N N . LEU A 1 528 ? 19.135 -13.352 -2.050 1.00 96.44 528 LEU A N 1
ATOM 4102 C CA . LEU A 1 528 ? 19.522 -12.370 -1.026 1.00 96.44 528 LEU A CA 1
ATOM 4103 C C . LEU A 1 528 ? 18.799 -11.036 -1.248 1.00 96.44 528 LEU A C 1
ATOM 4105 O O . LEU A 1 528 ? 18.424 -10.329 -0.308 1.00 96.44 528 LEU A O 1
ATOM 4109 N N . TYR A 1 529 ? 18.644 -10.694 -2.524 1.00 97.69 529 TYR A N 1
ATOM 4110 C CA . TYR A 1 529 ? 18.050 -9.457 -2.995 1.00 97.69 529 TYR A CA 1
ATOM 4111 C C . TYR A 1 529 ? 16.789 -9.749 -3.796 1.00 97.69 529 TYR A C 1
ATOM 4113 O O . TYR A 1 529 ? 16.670 -10.794 -4.436 1.00 97.69 529 TYR A O 1
ATOM 4121 N N . ILE A 1 530 ? 15.878 -8.783 -3.795 1.00 96.88 530 ILE A N 1
ATOM 4122 C CA . ILE A 1 530 ? 14.626 -8.836 -4.539 1.00 96.88 530 ILE A CA 1
ATOM 4123 C C . ILE A 1 530 ? 14.441 -7.574 -5.378 1.00 96.88 530 ILE A C 1
ATOM 4125 O O . ILE A 1 530 ? 14.750 -6.466 -4.933 1.00 96.88 530 ILE A O 1
ATOM 4129 N N . TYR A 1 531 ? 13.885 -7.764 -6.573 1.00 97.38 531 TYR A N 1
ATOM 4130 C CA . TYR A 1 531 ? 13.196 -6.731 -7.334 1.00 97.38 531 TYR A CA 1
ATOM 4131 C C . TYR A 1 531 ? 11.703 -6.733 -6.964 1.00 97.38 531 TYR A C 1
ATOM 4133 O O . TYR A 1 531 ? 10.984 -7.688 -7.269 1.00 97.38 531 TYR A O 1
ATOM 4141 N N . ILE A 1 532 ? 11.250 -5.697 -6.252 1.00 88.69 532 ILE A N 1
ATOM 4142 C CA . ILE A 1 532 ? 9.932 -5.680 -5.594 1.00 88.69 532 ILE A CA 1
ATOM 4143 C C . ILE A 1 532 ? 8.803 -5.456 -6.610 1.00 88.69 532 ILE A C 1
ATOM 4145 O O . ILE A 1 532 ? 7.726 -6.022 -6.455 1.00 88.69 532 ILE A O 1
ATOM 4149 N N . GLY A 1 533 ? 9.034 -4.675 -7.665 1.00 82.12 533 GLY A N 1
ATOM 4150 C CA . GLY A 1 533 ? 8.058 -4.437 -8.726 1.00 82.12 533 GLY A CA 1
ATOM 4151 C C . GLY A 1 533 ? 6.840 -3.609 -8.310 1.00 82.12 533 GLY A C 1
ATOM 4152 O O . GLY A 1 533 ? 5.838 -3.632 -9.025 1.00 82.12 533 GLY A O 1
ATOM 4153 N N . ALA A 1 534 ? 6.910 -2.846 -7.212 1.00 71.25 534 ALA A N 1
ATOM 4154 C CA . ALA A 1 534 ? 5.781 -2.077 -6.670 1.00 71.25 534 ALA A CA 1
ATOM 4155 C C . ALA A 1 534 ? 5.282 -0.966 -7.615 1.00 71.25 534 ALA A C 1
ATOM 4157 O O . ALA A 1 534 ? 4.174 -0.459 -7.460 1.00 71.25 534 ALA A O 1
ATOM 4158 N N . PHE A 1 535 ? 6.086 -0.588 -8.612 1.00 65.31 535 PHE A N 1
ATOM 4159 C CA . PHE A 1 535 ? 5.770 0.464 -9.586 1.00 65.31 535 PHE A CA 1
ATOM 4160 C C . PHE A 1 535 ? 5.545 -0.082 -11.009 1.00 65.31 535 PHE A C 1
ATOM 4162 O O . PHE A 1 535 ? 5.668 0.653 -11.995 1.00 65.31 535 PHE A O 1
ATOM 4169 N N . GLY A 1 536 ? 5.216 -1.373 -11.120 1.00 67.81 536 GLY A N 1
ATOM 4170 C CA . GLY A 1 536 ? 5.065 -2.088 -12.385 1.00 67.81 536 GLY A CA 1
ATOM 4171 C C . GLY A 1 536 ? 6.386 -2.656 -12.912 1.00 67.81 536 GLY A C 1
ATOM 4172 O O . GLY A 1 536 ? 7.468 -2.294 -12.455 1.00 67.81 536 GLY A O 1
ATOM 4173 N N . SER A 1 537 ? 6.294 -3.565 -13.888 1.00 80.31 537 SER A N 1
ATOM 4174 C CA . SER A 1 537 ? 7.451 -4.324 -14.377 1.00 80.31 537 SER A CA 1
ATOM 4175 C C . SER A 1 537 ? 8.495 -3.430 -15.049 1.00 80.31 537 SER A C 1
ATOM 4177 O O . SER A 1 537 ? 8.207 -2.718 -16.008 1.00 80.31 537 SER A O 1
ATOM 4179 N N . ALA A 1 538 ? 9.739 -3.553 -14.601 1.00 86.50 538 ALA A N 1
ATOM 4180 C CA . ALA A 1 538 ? 10.919 -3.036 -15.268 1.00 86.50 538 ALA A CA 1
ATOM 4181 C C . ALA A 1 538 ? 11.139 -3.762 -16.609 1.00 86.50 538 ALA A C 1
ATOM 4183 O O . ALA A 1 538 ? 10.940 -4.983 -16.698 1.00 86.50 538 ALA A O 1
ATOM 4184 N N . ILE A 1 539 ? 11.538 -2.997 -17.628 1.00 91.50 539 ILE A N 1
ATOM 4185 C CA . ILE A 1 539 ? 11.739 -3.435 -19.018 1.00 91.50 539 ILE A CA 1
ATOM 4186 C C . ILE A 1 539 ? 13.226 -3.294 -19.354 1.00 91.50 539 ILE A C 1
ATOM 4188 O O . ILE A 1 539 ? 13.809 -2.248 -19.076 1.00 91.50 539 ILE A O 1
ATOM 4192 N N . SER A 1 540 ? 13.833 -4.324 -19.952 1.00 96.19 540 SER A N 1
ATOM 4193 C CA . SER A 1 540 ? 15.285 -4.390 -20.175 1.00 96.19 540 SER A CA 1
ATOM 4194 C C . SER A 1 540 ? 15.853 -3.172 -20.893 1.00 96.19 540 SER A C 1
ATOM 4196 O O . SER A 1 540 ? 16.746 -2.529 -20.346 1.00 96.19 540 SER A O 1
ATOM 4198 N N . ASP A 1 541 ? 15.303 -2.796 -22.047 1.00 93.69 541 ASP A N 1
ATOM 4199 C CA . ASP A 1 541 ? 15.793 -1.639 -22.806 1.00 93.69 541 ASP A CA 1
ATOM 4200 C C . ASP A 1 541 ? 15.726 -0.332 -22.004 1.00 93.69 541 ASP A C 1
ATOM 4202 O O . ASP A 1 541 ? 16.684 0.445 -21.985 1.00 93.69 541 ASP A O 1
ATOM 4206 N N . GLU A 1 542 ? 14.631 -0.103 -21.273 1.00 92.19 542 GLU A N 1
ATOM 4207 C CA . GLU A 1 542 ? 14.497 1.075 -20.413 1.00 92.19 542 GLU A CA 1
ATOM 4208 C C . GLU A 1 542 ? 15.516 1.059 -19.269 1.00 92.19 542 GLU A C 1
ATOM 4210 O O . GLU A 1 542 ? 16.081 2.099 -18.939 1.00 92.19 542 GLU A O 1
ATOM 4215 N N . CYS A 1 543 ? 15.758 -0.102 -18.657 1.00 96.00 543 CYS A N 1
ATOM 4216 C CA . CYS A 1 543 ? 16.729 -0.261 -17.577 1.00 96.00 543 CYS A CA 1
ATOM 4217 C C . CYS A 1 543 ? 18.158 0.021 -18.054 1.00 96.00 543 CYS A C 1
ATOM 4219 O O . CYS A 1 543 ? 18.903 0.728 -17.376 1.00 96.00 543 CYS A O 1
ATOM 4221 N N . LEU A 1 544 ? 18.516 -0.470 -19.242 1.00 97.88 544 LEU A N 1
ATOM 4222 C CA . LEU A 1 544 ? 19.833 -0.250 -19.833 1.00 97.88 544 LEU A CA 1
ATOM 4223 C C . LEU A 1 544 ? 20.061 1.229 -20.180 1.00 97.88 544 LEU A C 1
ATOM 4225 O O . LEU A 1 544 ? 21.144 1.762 -19.930 1.00 97.88 544 LEU A O 1
ATOM 4229 N N . GLN A 1 545 ? 19.049 1.913 -20.726 1.00 96.88 545 GLN A N 1
ATOM 4230 C CA . GLN A 1 545 ? 19.133 3.343 -21.055 1.00 96.88 545 GLN A CA 1
ATOM 4231 C C . GLN A 1 545 ? 19.027 4.248 -19.820 1.00 96.88 545 GLN A C 1
ATOM 4233 O O . GLN A 1 545 ? 19.625 5.325 -19.775 1.00 96.88 545 GLN A O 1
ATOM 4238 N N . HIS A 1 546 ? 18.280 3.817 -18.804 1.00 91.12 546 HIS A N 1
ATOM 4239 C CA . HIS A 1 546 ? 17.981 4.586 -17.602 1.00 91.12 546 HIS A CA 1
ATOM 4240 C C . HIS A 1 546 ? 18.118 3.705 -16.348 1.00 91.12 546 HIS A C 1
ATOM 4242 O O . HIS A 1 546 ? 17.112 3.306 -15.755 1.00 91.12 546 HIS A O 1
ATOM 4248 N N . PRO A 1 547 ? 19.348 3.462 -15.856 1.00 94.25 547 PRO A N 1
ATOM 4249 C CA . PRO A 1 547 ? 19.579 2.580 -14.710 1.00 94.25 547 PRO A CA 1
ATOM 4250 C C . PRO A 1 547 ? 18.948 3.084 -13.402 1.00 94.25 547 PRO A C 1
ATOM 4252 O O . PRO A 1 547 ? 18.824 2.314 -12.456 1.00 94.25 547 PRO A O 1
ATOM 4255 N N . TYR A 1 548 ? 18.515 4.354 -13.339 1.00 89.94 548 TYR A N 1
ATOM 4256 C CA . TYR A 1 548 ? 17.743 4.961 -12.237 1.00 89.94 548 TYR A CA 1
ATOM 4257 C C . TYR A 1 548 ? 16.261 5.201 -12.565 1.00 89.94 548 TYR A C 1
ATOM 4259 O O . TYR A 1 548 ? 15.636 6.106 -12.003 1.00 89.94 548 TYR A O 1
ATOM 4267 N N . ASN A 1 549 ? 15.696 4.395 -13.468 1.00 84.12 549 ASN A N 1
ATOM 4268 C CA . ASN A 1 549 ? 14.257 4.329 -13.717 1.00 84.12 549 ASN A CA 1
ATOM 4269 C C . ASN A 1 549 ? 13.496 4.048 -12.404 1.00 84.12 549 ASN A C 1
ATOM 4271 O O . ASN A 1 549 ? 13.911 3.219 -11.596 1.00 84.12 549 ASN A O 1
ATOM 4275 N N . PHE A 1 550 ? 12.381 4.754 -12.194 1.00 79.88 550 PHE A N 1
ATOM 4276 C CA . PHE A 1 550 ? 11.558 4.657 -10.984 1.00 79.88 550 PHE A CA 1
ATOM 4277 C C . PHE A 1 550 ? 10.910 3.276 -10.788 1.00 79.88 550 PHE A C 1
ATOM 4279 O O . PHE A 1 550 ? 10.526 2.952 -9.670 1.00 79.88 550 PHE A O 1
ATOM 4286 N N . ARG A 1 551 ? 10.806 2.466 -11.851 1.00 80.62 551 ARG A N 1
ATOM 4287 C CA . ARG A 1 551 ? 10.325 1.079 -11.800 1.00 80.62 551 ARG A CA 1
ATOM 4288 C C . ARG A 1 551 ? 11.324 0.105 -11.185 1.00 80.62 551 ARG A C 1
ATOM 4290 O O . ARG A 1 551 ? 10.975 -1.057 -11.049 1.00 80.62 551 ARG A O 1
ATOM 4297 N N . ILE A 1 552 ? 12.551 0.536 -10.877 1.00 88.38 552 ILE A N 1
ATOM 4298 C CA . ILE A 1 552 ? 13.590 -0.299 -10.264 1.00 88.38 552 ILE A CA 1
ATOM 4299 C C . ILE A 1 552 ? 13.606 -0.047 -8.754 1.00 88.38 552 ILE A C 1
ATOM 4301 O O . ILE A 1 552 ? 14.195 0.925 -8.277 1.00 88.38 552 ILE A O 1
ATOM 4305 N N . ASP A 1 553 ? 12.976 -0.946 -8.008 1.00 88.88 553 ASP A N 1
ATOM 4306 C CA . ASP A 1 553 ? 12.883 -0.949 -6.552 1.00 88.88 553 ASP A CA 1
ATOM 4307 C C . ASP A 1 553 ? 13.516 -2.226 -5.978 1.00 88.88 553 ASP A C 1
ATOM 4309 O O . ASP A 1 553 ? 12.955 -3.322 -5.999 1.00 88.88 553 ASP A O 1
ATOM 4313 N N . LEU A 1 554 ? 14.743 -2.079 -5.481 1.00 95.44 554 LEU A N 1
ATOM 4314 C CA . LEU A 1 554 ? 15.553 -3.185 -4.980 1.00 95.44 554 LEU A CA 1
ATOM 4315 C C . LEU A 1 554 ? 15.576 -3.186 -3.455 1.00 95.44 554 LEU A C 1
ATOM 4317 O O . LEU A 1 554 ? 15.573 -2.132 -2.815 1.00 95.44 554 LEU A O 1
ATOM 4321 N N . GLY A 1 555 ? 15.648 -4.371 -2.862 1.00 92.38 555 GLY A N 1
ATOM 4322 C CA . GLY A 1 555 ? 15.763 -4.509 -1.417 1.00 92.38 555 GLY A CA 1
ATOM 4323 C C . GLY A 1 555 ? 16.263 -5.881 -0.981 1.00 92.38 555 GLY A C 1
ATOM 4324 O O . GLY A 1 555 ? 16.518 -6.744 -1.823 1.00 92.38 555 GLY A O 1
ATOM 4325 N N . PRO A 1 556 ? 16.409 -6.095 0.337 1.00 92.94 556 PRO A N 1
ATOM 4326 C CA . PRO A 1 556 ? 16.640 -7.426 0.882 1.00 92.94 556 PRO A CA 1
ATOM 4327 C C . PRO A 1 556 ? 15.401 -8.300 0.663 1.00 92.94 556 PRO A C 1
ATOM 4329 O O . PRO A 1 556 ? 14.269 -7.827 0.812 1.00 92.94 556 PRO A O 1
ATOM 4332 N N . ALA A 1 557 ? 15.623 -9.563 0.315 1.00 91.56 557 ALA A N 1
ATOM 4333 C CA . ALA A 1 557 ? 14.559 -10.538 0.126 1.00 91.56 557 ALA A CA 1
ATOM 4334 C C . ALA A 1 557 ? 13.943 -11.007 1.461 1.00 91.56 557 ALA A C 1
ATOM 4336 O O . ALA A 1 557 ? 14.428 -10.688 2.551 1.00 91.56 557 ALA A O 1
ATOM 4337 N N . LEU A 1 558 ? 12.843 -11.762 1.366 1.00 92.69 558 LEU A N 1
ATOM 4338 C CA . LEU A 1 558 ? 12.040 -12.190 2.520 1.00 92.69 558 LEU A CA 1
ATOM 4339 C C . LEU A 1 558 ? 12.561 -13.467 3.183 1.00 92.69 558 LEU A C 1
ATOM 4341 O O . LEU A 1 558 ? 12.302 -13.696 4.363 1.00 92.69 558 LEU A O 1
ATOM 4345 N N . LEU A 1 559 ? 13.254 -14.315 2.426 1.00 93.69 559 LEU A N 1
ATOM 4346 C CA . LEU A 1 559 ? 13.679 -15.640 2.865 1.00 93.69 559 LEU A CA 1
ATOM 4347 C C . LEU A 1 559 ? 15.171 -15.668 3.196 1.00 93.69 559 LEU A C 1
ATOM 4349 O O . LEU A 1 559 ? 15.898 -14.707 2.960 1.00 93.69 559 LEU A O 1
ATOM 4353 N N . LYS A 1 560 ? 15.611 -16.782 3.786 1.00 88.19 560 LYS A N 1
ATOM 4354 C CA . LYS A 1 560 ? 17.027 -17.066 4.004 1.00 88.19 560 LYS A CA 1
ATOM 4355 C C . LYS A 1 560 ? 17.374 -18.434 3.420 1.00 88.19 560 LYS A C 1
ATOM 4357 O O . LYS A 1 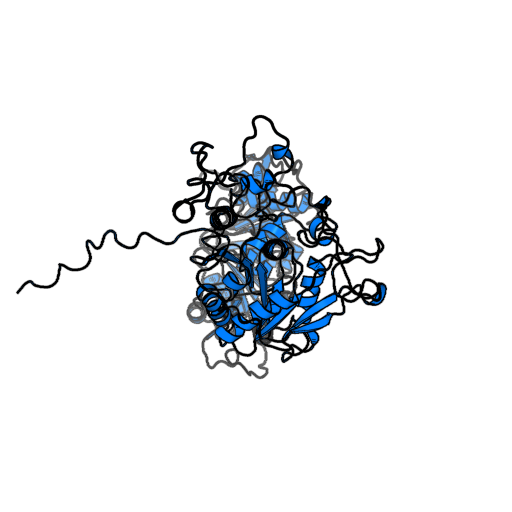560 ? 17.162 -19.453 4.080 1.00 88.19 560 LYS A O 1
ATOM 4362 N N . SER A 1 561 ? 17.841 -18.464 2.178 1.00 87.00 561 SER A N 1
ATOM 4363 C CA . SER A 1 561 ? 18.237 -19.671 1.454 1.00 87.00 561 SER A CA 1
ATOM 4364 C C . SER A 1 561 ? 19.766 -19.715 1.337 1.00 87.00 561 SER A C 1
ATOM 4366 O O . SER A 1 561 ? 20.313 -19.144 0.393 1.00 87.00 561 SER A O 1
ATOM 4368 N N . PRO A 1 562 ? 20.490 -20.398 2.250 1.00 83.94 562 PRO A N 1
ATOM 4369 C CA . PRO A 1 562 ? 21.941 -20.280 2.386 1.00 83.94 562 PRO A CA 1
ATOM 4370 C C . PRO A 1 562 ? 22.760 -20.364 1.090 1.00 83.94 562 PRO A C 1
ATOM 4372 O O . PRO A 1 562 ? 23.620 -19.504 0.923 1.00 83.94 562 PRO A O 1
ATOM 4375 N N . PRO A 1 563 ? 22.531 -21.292 0.137 1.00 93.38 563 PRO A N 1
ATOM 4376 C CA . PRO A 1 563 ? 23.340 -21.287 -1.081 1.00 93.38 563 PRO A CA 1
ATOM 4377 C C . PRO A 1 563 ? 23.066 -20.064 -1.978 1.00 93.38 563 PRO A C 1
ATOM 4379 O O . PRO A 1 563 ? 23.988 -19.590 -2.633 1.00 93.38 563 PRO A O 1
ATOM 4382 N N . LEU A 1 564 ? 21.849 -19.506 -1.975 1.00 95.75 564 LEU A N 1
ATOM 4383 C CA . LEU A 1 564 ? 21.495 -18.295 -2.732 1.00 95.75 564 LEU A CA 1
ATOM 4384 C C . LEU A 1 564 ? 21.954 -17.017 -2.014 1.00 95.75 564 LEU A C 1
ATOM 4386 O O . LEU A 1 564 ? 22.489 -16.110 -2.653 1.00 95.75 564 LEU A O 1
ATOM 4390 N N . ASP A 1 565 ? 21.810 -16.967 -0.688 1.00 92.12 565 ASP A N 1
ATOM 4391 C CA . ASP A 1 565 ? 22.189 -15.807 0.122 1.00 92.12 565 ASP A CA 1
ATOM 4392 C C . ASP A 1 565 ? 23.704 -15.63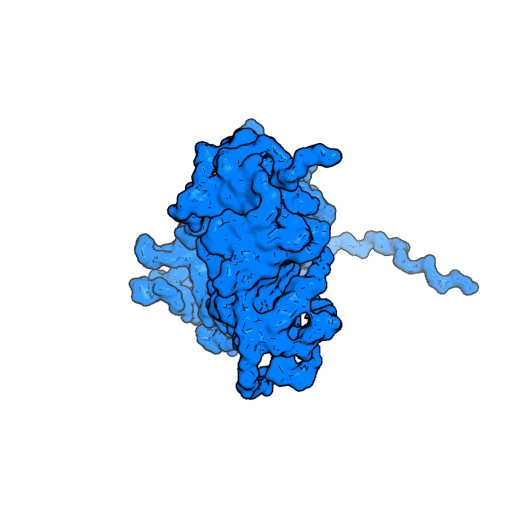6 0.197 1.00 92.12 565 ASP A C 1
ATOM 4394 O O . ASP A 1 565 ? 24.223 -14.536 0.022 1.00 92.12 565 ASP A O 1
ATOM 4398 N N . ILE A 1 566 ? 24.430 -16.739 0.420 1.00 92.38 566 ILE A N 1
ATOM 4399 C CA . ILE A 1 566 ? 25.899 -16.753 0.440 1.00 92.38 566 ILE A CA 1
ATOM 4400 C C . ILE A 1 566 ? 26.436 -16.384 -0.944 1.00 92.38 566 ILE A C 1
ATOM 4402 O O . ILE A 1 566 ? 27.414 -15.642 -1.049 1.00 92.38 566 ILE A O 1
ATOM 4406 N N . ALA A 1 567 ? 25.771 -16.843 -2.008 1.00 95.38 567 ALA A N 1
ATOM 4407 C CA . ALA A 1 567 ? 26.078 -16.431 -3.370 1.00 95.38 567 ALA A CA 1
ATOM 4408 C C . ALA A 1 567 ? 25.574 -15.014 -3.705 1.00 95.38 567 ALA A C 1
ATOM 4410 O O . ALA A 1 567 ? 25.876 -14.525 -4.786 1.00 95.38 567 ALA A O 1
ATOM 4411 N N . ARG A 1 568 ? 24.875 -14.312 -2.802 1.00 95.50 568 ARG A N 1
ATOM 4412 C CA . ARG A 1 568 ? 24.401 -12.925 -2.984 1.00 95.50 568 ARG A CA 1
ATOM 4413 C C . ARG A 1 568 ? 23.548 -12.750 -4.243 1.00 95.50 568 ARG A C 1
ATOM 4415 O O . ARG A 1 568 ? 23.752 -11.816 -5.021 1.00 95.50 568 ARG A O 1
ATOM 4422 N N . VAL A 1 569 ? 22.644 -13.695 -4.465 1.00 98.12 569 VAL A N 1
ATOM 4423 C CA . VAL A 1 569 ? 21.869 -13.775 -5.703 1.00 98.12 569 VAL A CA 1
ATOM 4424 C C . VAL A 1 569 ? 20.688 -12.803 -5.681 1.00 98.12 569 VAL A C 1
ATOM 4426 O O . VAL A 1 569 ? 19.974 -12.714 -4.681 1.00 98.12 569 VAL A O 1
ATOM 4429 N N . ILE A 1 570 ? 20.454 -12.118 -6.801 1.00 98.50 570 ILE A N 1
ATOM 4430 C CA . ILE A 1 570 ? 19.136 -11.589 -7.171 1.00 98.50 570 ILE A CA 1
ATOM 4431 C C . ILE A 1 570 ? 18.468 -12.529 -8.182 1.00 98.50 570 ILE A C 1
ATOM 4433 O O . ILE A 1 570 ? 19.109 -12.978 -9.133 1.00 98.50 570 ILE A O 1
ATOM 4437 N N . MET A 1 571 ? 17.194 -12.846 -7.960 1.00 98.00 571 MET A N 1
ATOM 4438 C CA . MET A 1 571 ? 16.423 -13.732 -8.835 1.00 98.00 571 MET A CA 1
ATOM 4439 C C . MET A 1 571 ? 15.658 -12.934 -9.897 1.00 98.00 571 MET A C 1
ATOM 4441 O O . MET A 1 571 ? 15.181 -11.831 -9.624 1.00 98.00 571 MET A O 1
ATOM 4445 N N . ASP A 1 572 ? 15.493 -13.521 -11.080 1.00 98.25 572 ASP A N 1
ATOM 4446 C CA . ASP A 1 572 ? 14.569 -13.065 -12.117 1.00 98.25 572 ASP A CA 1
ATOM 4447 C C . ASP A 1 572 ? 13.847 -14.277 -12.752 1.00 98.25 572 ASP A C 1
ATOM 4449 O O . ASP A 1 572 ? 14.339 -15.409 -12.739 1.00 98.25 572 ASP A O 1
ATOM 4453 N N . ASP A 1 573 ? 12.645 -14.053 -13.266 1.00 97.25 573 ASP A N 1
ATOM 4454 C CA . ASP A 1 573 ? 11.690 -15.060 -13.744 1.00 97.25 573 ASP A CA 1
ATOM 4455 C C . ASP A 1 573 ? 11.172 -14.698 -15.144 1.00 97.25 573 ASP A C 1
ATOM 4457 O O . ASP A 1 573 ? 11.450 -13.608 -15.644 1.00 97.25 573 ASP A O 1
ATOM 4461 N N . HIS A 1 574 ? 10.436 -15.596 -15.808 1.00 97.44 574 HIS A N 1
ATOM 4462 C CA . HIS A 1 574 ? 9.957 -15.444 -17.193 1.00 97.44 574 HIS A CA 1
ATOM 4463 C C . HIS A 1 574 ? 11.059 -14.927 -18.139 1.00 97.44 574 HIS A C 1
ATOM 4465 O O . HIS A 1 574 ? 10.848 -14.018 -18.948 1.00 97.44 574 HIS A O 1
ATOM 4471 N N . PHE A 1 575 ? 12.280 -15.415 -17.918 1.00 97.88 575 PHE A N 1
ATOM 4472 C CA . PHE A 1 575 ? 13.485 -14.640 -18.174 1.00 97.88 575 PHE A CA 1
ATOM 4473 C C . PHE A 1 575 ? 13.799 -14.421 -19.657 1.00 97.88 575 PHE A C 1
ATOM 4475 O O . PHE A 1 575 ? 14.111 -13.296 -20.055 1.00 97.88 575 PHE A O 1
ATOM 4482 N N . VAL A 1 576 ? 13.703 -15.469 -20.479 1.00 96.81 576 VAL A N 1
ATOM 4483 C CA . VAL A 1 576 ? 13.869 -15.356 -21.940 1.00 96.81 576 VAL A CA 1
ATOM 4484 C C . VAL A 1 576 ? 12.560 -14.882 -22.554 1.00 96.81 576 VAL A C 1
ATOM 4486 O O . VAL A 1 576 ? 12.548 -13.950 -23.352 1.00 96.81 576 VAL A O 1
ATOM 4489 N N . THR A 1 577 ? 11.449 -15.467 -22.104 1.00 95.00 577 THR A N 1
ATOM 4490 C CA . THR A 1 577 ? 10.097 -15.207 -22.614 1.00 95.00 577 THR A CA 1
ATOM 4491 C C . THR A 1 577 ? 9.724 -13.721 -22.597 1.00 95.00 577 THR A C 1
ATOM 4493 O O . THR A 1 577 ? 8.969 -13.260 -23.451 1.00 95.00 577 THR A O 1
ATOM 4496 N N . ARG A 1 578 ? 10.257 -12.948 -21.641 1.00 94.88 578 ARG A N 1
ATOM 4497 C CA . ARG A 1 578 ? 9.984 -11.508 -21.493 1.00 94.88 578 ARG A CA 1
ATOM 4498 C C . ARG A 1 578 ? 11.207 -10.616 -21.695 1.00 94.88 578 ARG A C 1
ATOM 4500 O O . ARG A 1 578 ? 11.161 -9.466 -21.263 1.00 94.88 578 ARG A O 1
ATOM 4507 N N . ASP A 1 579 ? 12.275 -11.142 -22.292 1.00 96.50 579 ASP A N 1
ATOM 4508 C CA . ASP A 1 579 ? 13.527 -10.423 -22.551 1.00 96.50 579 ASP A CA 1
ATOM 4509 C C . ASP A 1 579 ? 14.059 -9.666 -21.315 1.00 96.50 579 ASP A C 1
ATOM 4511 O O . ASP A 1 579 ? 14.048 -8.436 -21.237 1.00 96.50 579 ASP A O 1
ATOM 4515 N N . ARG A 1 580 ? 14.450 -10.401 -20.267 1.00 98.06 580 ARG A N 1
ATOM 4516 C CA . ARG A 1 580 ? 14.797 -9.848 -18.941 1.00 98.06 580 ARG A CA 1
ATOM 4517 C C . ARG A 1 580 ? 16.295 -9.838 -18.615 1.00 98.06 580 ARG A C 1
ATOM 4519 O O . ARG A 1 580 ? 16.671 -9.459 -17.504 1.00 98.06 580 ARG A O 1
ATOM 4526 N N . MET A 1 581 ? 17.170 -10.158 -19.573 1.00 98.31 581 MET A N 1
ATOM 4527 C CA . MET A 1 581 ? 18.621 -10.083 -19.347 1.00 98.31 581 MET A CA 1
ATOM 4528 C C . MET A 1 581 ? 19.070 -8.656 -19.002 1.00 98.31 581 MET A C 1
ATOM 4530 O O . MET A 1 581 ? 19.745 -8.432 -17.996 1.00 98.31 581 MET A O 1
ATOM 4534 N N . GLY A 1 582 ? 18.641 -7.661 -19.785 1.00 98.19 582 GLY A N 1
ATOM 4535 C CA . GLY A 1 582 ? 19.045 -6.268 -19.574 1.00 98.19 582 GLY A CA 1
ATOM 4536 C C . GLY A 1 582 ? 18.611 -5.706 -18.217 1.00 98.19 582 GLY A C 1
ATOM 4537 O O . GLY A 1 582 ? 19.402 -5.031 -17.548 1.00 98.19 582 GLY A O 1
ATOM 4538 N N . ARG A 1 583 ? 17.391 -6.021 -17.759 1.00 98.12 583 ARG A N 1
ATOM 4539 C CA . ARG A 1 583 ? 16.912 -5.552 -16.448 1.00 98.12 583 ARG A CA 1
ATOM 4540 C C . ARG A 1 583 ? 17.645 -6.225 -15.287 1.00 98.12 583 ARG A C 1
ATOM 4542 O O . ARG A 1 583 ? 18.071 -5.512 -14.384 1.00 98.12 583 ARG A O 1
ATOM 4549 N N . MET A 1 584 ? 17.879 -7.541 -15.337 1.00 98.69 584 MET A N 1
ATOM 4550 C CA . MET A 1 584 ? 18.580 -8.255 -14.262 1.00 98.69 584 MET A CA 1
ATOM 4551 C C . MET A 1 584 ? 20.016 -7.743 -14.109 1.00 98.69 584 MET A C 1
ATOM 4553 O O . MET A 1 584 ? 20.449 -7.437 -12.998 1.00 98.69 584 MET A O 1
ATOM 4557 N N . LEU A 1 585 ? 20.730 -7.551 -15.223 1.00 98.69 585 LEU A N 1
ATOM 4558 C CA . LEU A 1 585 ? 22.081 -6.978 -15.213 1.00 98.69 585 LEU A CA 1
ATOM 4559 C C . LEU A 1 585 ? 22.092 -5.525 -14.709 1.00 98.69 585 LEU A C 1
ATOM 4561 O O . LEU A 1 585 ? 23.019 -5.115 -14.008 1.00 98.69 585 LEU A O 1
ATOM 4565 N N . THR A 1 586 ? 21.037 -4.755 -14.991 1.00 98.75 586 THR A N 1
ATOM 4566 C CA . THR A 1 586 ? 20.867 -3.411 -14.416 1.00 98.75 586 THR A CA 1
ATOM 4567 C C . THR A 1 586 ? 20.634 -3.469 -12.907 1.00 98.75 586 THR A C 1
ATOM 4569 O O . THR A 1 586 ? 21.206 -2.662 -12.173 1.00 98.75 586 THR A O 1
ATOM 4572 N N . PHE A 1 587 ? 19.846 -4.429 -12.410 1.00 98.69 587 PHE A N 1
ATOM 4573 C CA . PHE A 1 587 ? 19.652 -4.612 -10.971 1.00 98.69 587 PHE A CA 1
ATOM 4574 C C . PHE A 1 587 ? 20.969 -4.950 -10.277 1.00 98.69 587 PHE A C 1
ATOM 4576 O O . PHE A 1 587 ? 21.310 -4.327 -9.277 1.00 98.69 587 PHE A O 1
ATOM 4583 N N . MET A 1 588 ? 21.747 -5.870 -10.850 1.00 98.81 588 MET A N 1
ATOM 4584 C CA . MET A 1 588 ? 23.089 -6.215 -10.376 1.00 98.81 588 MET A CA 1
ATOM 4585 C C . MET A 1 588 ? 24.003 -4.980 -10.309 1.00 98.81 588 MET A C 1
ATOM 4587 O O . MET A 1 588 ? 24.615 -4.719 -9.272 1.00 98.81 588 MET A O 1
ATOM 4591 N N . ALA A 1 589 ? 24.038 -4.162 -11.367 1.00 98.69 589 ALA A N 1
ATOM 4592 C CA . ALA A 1 589 ? 24.801 -2.913 -11.367 1.00 98.69 589 ALA A CA 1
ATOM 4593 C C . ALA A 1 589 ? 24.363 -1.962 -10.241 1.00 98.69 589 ALA A C 1
ATOM 4595 O O . ALA A 1 589 ? 25.209 -1.424 -9.527 1.00 98.69 589 ALA A O 1
ATOM 4596 N N . ARG A 1 590 ? 23.048 -1.788 -10.050 1.00 98.38 590 ARG A N 1
ATOM 4597 C CA . ARG A 1 590 ? 22.476 -0.929 -9.003 1.00 98.38 590 ARG A CA 1
ATOM 4598 C C . ARG A 1 590 ? 22.762 -1.443 -7.597 1.00 98.38 590 ARG A C 1
ATOM 4600 O O . ARG A 1 590 ? 23.097 -0.637 -6.737 1.00 98.38 590 ARG A O 1
ATOM 4607 N N . LEU A 1 591 ? 22.706 -2.756 -7.364 1.00 98.56 591 LEU A N 1
ATOM 4608 C CA . LEU A 1 591 ? 23.039 -3.350 -6.064 1.00 98.56 591 LEU A CA 1
ATOM 4609 C C . LEU A 1 591 ? 24.467 -2.998 -5.630 1.00 98.56 591 LEU A C 1
ATOM 4611 O O . LEU A 1 591 ? 24.676 -2.631 -4.475 1.00 98.56 591 LEU A O 1
ATOM 4615 N N . LEU A 1 592 ? 25.434 -3.073 -6.549 1.00 97.81 592 LEU A N 1
ATOM 4616 C CA . LEU A 1 592 ? 26.825 -2.695 -6.280 1.00 97.81 592 LEU A CA 1
ATOM 4617 C C . LEU A 1 592 ? 26.992 -1.174 -6.157 1.00 97.81 592 LEU A C 1
ATOM 4619 O O . LEU A 1 592 ? 27.610 -0.691 -5.211 1.00 97.81 592 LEU A O 1
ATOM 4623 N N . GLN A 1 593 ? 26.424 -0.414 -7.096 1.00 97.69 593 GLN A N 1
ATOM 4624 C CA . GLN A 1 593 ? 26.587 1.039 -7.170 1.00 97.69 593 GLN A CA 1
ATOM 4625 C C . GLN A 1 593 ? 25.956 1.782 -5.984 1.00 97.69 593 GLN A C 1
ATOM 4627 O O . GLN A 1 593 ? 26.530 2.757 -5.499 1.00 97.69 593 GLN A O 1
ATOM 4632 N N . ASP A 1 594 ? 24.788 1.332 -5.523 1.00 95.56 594 ASP A N 1
ATOM 4633 C CA . ASP A 1 594 ? 24.053 1.961 -4.422 1.00 95.56 594 ASP A CA 1
ATOM 4634 C C . ASP A 1 594 ? 24.499 1.441 -3.044 1.00 95.56 594 ASP A C 1
ATOM 4636 O O . ASP A 1 594 ? 23.959 1.853 -2.020 1.00 95.56 594 ASP A O 1
ATOM 4640 N N . GLY A 1 595 ? 25.471 0.521 -2.999 1.00 94.44 595 GLY A N 1
ATOM 4641 C CA . GLY A 1 595 ? 26.014 -0.026 -1.755 1.00 94.44 595 GLY A CA 1
ATOM 4642 C C . GLY A 1 595 ? 25.111 -1.042 -1.043 1.00 94.44 595 GLY A C 1
ATOM 4643 O O . GLY A 1 595 ? 25.376 -1.378 0.109 1.00 94.44 595 GLY A O 1
ATOM 4644 N N . LEU A 1 596 ? 24.073 -1.564 -1.709 1.00 93.94 596 LEU A N 1
ATOM 4645 C CA . LEU A 1 596 ? 23.247 -2.666 -1.186 1.00 93.94 596 LEU A CA 1
ATOM 4646 C C . LEU A 1 596 ? 24.020 -3.997 -1.166 1.00 93.94 596 LEU A C 1
ATOM 4648 O O . LEU A 1 596 ? 23.801 -4.845 -0.298 1.00 93.94 596 LEU A O 1
ATOM 4652 N N . CYS A 1 597 ? 24.946 -4.172 -2.109 1.00 95.69 597 CYS A N 1
ATOM 4653 C CA . CYS A 1 597 ? 25.957 -5.218 -2.113 1.00 95.69 597 CYS A CA 1
ATOM 4654 C C . CYS A 1 597 ? 27.331 -4.583 -1.907 1.00 95.69 597 CYS A C 1
ATOM 4656 O O . CYS A 1 597 ? 27.849 -3.898 -2.782 1.00 95.69 597 CYS A O 1
ATOM 4658 N N . THR A 1 598 ? 27.939 -4.840 -0.751 1.00 94.06 598 THR A N 1
ATOM 4659 C CA . THR A 1 598 ? 29.272 -4.326 -0.396 1.00 94.06 598 THR A CA 1
ATOM 4660 C C . THR A 1 598 ? 30.411 -5.249 -0.826 1.00 94.06 598 THR A C 1
ATOM 4662 O O . THR A 1 598 ? 31.581 -4.942 -0.605 1.00 94.06 598 THR A O 1
ATOM 4665 N N . ALA A 1 599 ? 30.089 -6.396 -1.422 1.00 95.12 599 ALA A N 1
ATOM 4666 C CA . ALA A 1 599 ? 31.084 -7.345 -1.884 1.00 95.12 599 ALA A CA 1
ATOM 4667 C C . ALA A 1 599 ? 31.590 -7.017 -3.306 1.00 95.12 599 ALA A C 1
ATOM 4669 O O . ALA A 1 599 ? 30.894 -6.328 -4.047 1.00 95.12 599 ALA A O 1
ATOM 4670 N N . PRO A 1 600 ? 32.768 -7.529 -3.727 1.00 95.44 600 PRO A N 1
ATOM 4671 C CA . PRO A 1 600 ? 33.377 -7.158 -5.013 1.00 95.44 600 PRO A CA 1
ATOM 4672 C C . PRO A 1 600 ? 32.569 -7.549 -6.256 1.00 95.44 600 PRO A C 1
ATOM 4674 O O . PRO A 1 600 ? 32.743 -6.955 -7.319 1.00 95.44 600 PRO A O 1
ATOM 4677 N N . THR A 1 601 ? 31.720 -8.569 -6.131 1.00 97.19 601 THR A N 1
ATOM 4678 C CA . THR A 1 601 ? 30.836 -9.039 -7.197 1.00 97.19 601 THR A CA 1
ATOM 4679 C C . THR A 1 601 ? 29.434 -9.276 -6.657 1.00 97.19 601 THR A C 1
ATOM 4681 O O . THR A 1 601 ? 29.243 -9.542 -5.468 1.00 97.19 601 THR A O 1
ATOM 4684 N N . VAL A 1 602 ? 28.448 -9.215 -7.543 1.00 98.12 602 VAL A N 1
ATOM 4685 C CA . VAL A 1 602 ? 27.066 -9.635 -7.286 1.00 98.12 602 VAL A CA 1
ATOM 4686 C C . VAL A 1 602 ? 26.658 -10.647 -8.348 1.00 98.12 602 VAL A C 1
ATOM 4688 O O . VAL A 1 602 ? 27.260 -10.703 -9.426 1.00 98.12 602 VAL A O 1
ATOM 4691 N N . ARG A 1 603 ? 25.659 -11.468 -8.036 1.00 98.56 603 ARG A N 1
ATOM 4692 C CA . ARG A 1 603 ? 25.222 -12.571 -8.886 1.00 98.56 603 ARG A CA 1
ATOM 4693 C C . ARG A 1 603 ? 23.733 -12.477 -9.177 1.00 98.56 603 ARG A C 1
ATOM 4695 O O . ARG A 1 603 ? 22.960 -12.047 -8.325 1.00 98.56 603 ARG A O 1
ATOM 4702 N N . GLY A 1 604 ? 23.344 -12.871 -10.379 1.00 98.56 604 GLY A N 1
ATOM 4703 C CA . GLY A 1 604 ? 21.958 -12.927 -10.827 1.00 98.56 604 GLY A CA 1
ATOM 4704 C C . GLY A 1 604 ? 21.627 -14.316 -11.353 1.00 98.56 604 GLY A C 1
ATOM 4705 O O . GLY A 1 604 ? 22.465 -14.929 -12.019 1.00 98.56 604 GLY A O 1
ATOM 4706 N N . ILE A 1 605 ? 20.427 -14.808 -11.050 1.00 98.81 605 ILE A N 1
ATOM 4707 C CA . ILE A 1 605 ? 19.889 -16.033 -11.646 1.00 98.81 605 ILE A CA 1
ATOM 4708 C C . ILE A 1 605 ? 18.554 -15.719 -12.311 1.00 98.81 605 ILE A C 1
ATOM 4710 O O . ILE A 1 605 ? 17.588 -15.379 -11.631 1.00 98.81 605 ILE A O 1
ATOM 4714 N N . GLY A 1 606 ? 18.506 -15.870 -13.632 1.00 98.50 606 GLY A N 1
ATOM 4715 C CA . GLY A 1 606 ? 17.290 -15.758 -14.430 1.00 98.50 606 GLY A CA 1
ATOM 4716 C C . GLY A 1 606 ? 16.777 -17.138 -14.828 1.00 98.50 606 GLY A C 1
ATOM 4717 O O . GLY A 1 606 ? 17.517 -17.903 -15.445 1.00 98.50 606 GLY A O 1
ATOM 4718 N N . VAL A 1 607 ? 15.528 -17.466 -14.495 1.00 98.62 607 VAL A N 1
ATOM 4719 C CA . VAL A 1 607 ? 14.890 -18.744 -14.864 1.00 98.62 607 VAL A CA 1
ATOM 4720 C C . VAL A 1 607 ? 13.744 -18.477 -15.838 1.00 98.62 607 VAL A C 1
ATOM 4722 O O . VAL A 1 607 ? 12.888 -17.628 -15.581 1.00 98.62 607 VAL A O 1
ATOM 4725 N N . ASP A 1 608 ? 13.730 -19.168 -16.976 1.00 98.25 608 ASP A N 1
ATOM 4726 C CA . ASP A 1 608 ? 12.670 -19.007 -17.972 1.00 98.25 608 ASP A CA 1
ATOM 4727 C C . ASP A 1 608 ? 11.412 -19.827 -17.650 1.00 98.25 608 ASP A C 1
ATOM 4729 O O . ASP A 1 608 ? 11.407 -20.673 -16.753 1.00 98.25 608 ASP A O 1
ATOM 4733 N N . GLU A 1 609 ? 10.322 -19.554 -18.366 1.00 97.94 609 GLU A N 1
ATOM 4734 C CA . GLU A 1 609 ? 9.064 -20.279 -18.194 1.00 97.94 609 GLU A CA 1
ATOM 4735 C C . GLU A 1 609 ? 9.227 -21.803 -18.367 1.00 97.94 609 GLU A C 1
ATOM 4737 O O . GLU A 1 609 ? 10.131 -22.287 -19.058 1.00 97.94 609 GLU A O 1
ATOM 4742 N N . ALA A 1 610 ? 8.350 -22.573 -17.709 1.00 96.50 610 ALA A N 1
ATOM 4743 C CA . ALA A 1 610 ? 8.337 -24.041 -17.738 1.00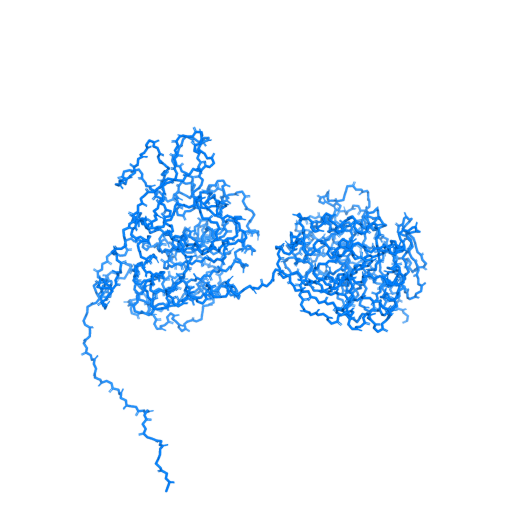 96.50 610 ALA A CA 1
ATOM 4744 C C . ALA A 1 610 ? 9.693 -24.690 -17.392 1.00 96.50 610 ALA A C 1
ATOM 4746 O O . ALA A 1 610 ? 10.045 -25.752 -17.914 1.00 96.50 610 ALA A O 1
ATOM 4747 N N . THR A 1 611 ? 10.466 -24.028 -16.525 1.00 98.06 611 THR A N 1
ATOM 4748 C CA . THR A 1 611 ? 11.817 -24.429 -16.117 1.00 98.06 611 THR A CA 1
ATOM 4749 C C . THR A 1 611 ? 12.029 -24.158 -14.632 1.00 98.06 611 THR A C 1
ATOM 4751 O O . THR A 1 611 ? 11.532 -23.166 -14.091 1.00 98.06 611 THR A O 1
ATOM 4754 N N . ALA A 1 612 ? 12.777 -25.034 -13.962 1.00 98.38 612 ALA A N 1
ATOM 4755 C CA . ALA A 1 612 ? 13.146 -24.875 -12.563 1.00 98.38 612 ALA A CA 1
ATOM 4756 C C . ALA A 1 612 ? 14.587 -25.323 -12.288 1.00 98.38 612 ALA A C 1
ATOM 4758 O O . ALA A 1 612 ? 15.107 -26.228 -12.942 1.00 98.38 612 ALA A O 1
ATOM 4759 N N . LEU A 1 613 ? 15.210 -24.725 -11.270 1.00 98.44 613 LEU A N 1
ATOM 4760 C CA . LEU A 1 613 ? 16.442 -25.238 -10.670 1.00 98.44 613 LEU A CA 1
ATOM 4761 C C . LEU A 1 613 ? 16.136 -25.885 -9.318 1.00 98.44 613 LEU A C 1
ATOM 4763 O O . LEU A 1 613 ? 15.465 -25.297 -8.467 1.00 98.44 613 LEU A O 1
ATOM 4767 N N . LEU A 1 614 ? 16.669 -27.088 -9.125 1.00 98.06 614 LEU A N 1
ATOM 4768 C CA . LEU A 1 614 ? 16.555 -27.881 -7.905 1.00 98.06 614 LEU A CA 1
ATOM 4769 C C . LEU A 1 614 ? 17.846 -27.740 -7.102 1.00 98.06 614 LEU A C 1
ATOM 4771 O O . LEU A 1 614 ? 18.853 -28.375 -7.421 1.00 98.06 614 LEU A O 1
ATOM 4775 N N . VAL A 1 615 ? 17.833 -26.872 -6.095 1.00 97.94 615 VAL A N 1
ATOM 4776 C CA . VAL A 1 615 ? 19.015 -26.484 -5.319 1.00 97.94 615 VAL A CA 1
ATOM 4777 C C . VAL A 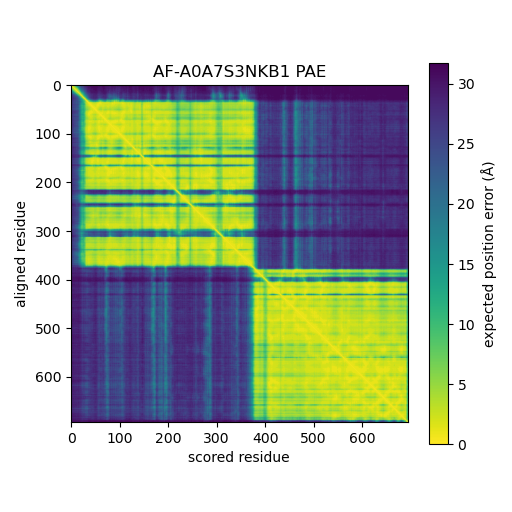1 615 ? 19.131 -27.330 -4.059 1.00 97.94 615 VAL A C 1
ATOM 4779 O O . VAL A 1 615 ? 18.392 -27.146 -3.090 1.00 97.94 615 VAL A O 1
ATOM 4782 N N . ASP A 1 616 ? 20.101 -28.234 -4.027 1.00 96.75 616 ASP A N 1
ATOM 4783 C CA . ASP A 1 616 ? 20.448 -28.966 -2.815 1.00 96.75 616 ASP A CA 1
ATOM 4784 C C . ASP A 1 616 ? 21.301 -28.093 -1.879 1.00 96.75 616 ASP A C 1
ATOM 4786 O O . ASP A 1 616 ? 22.402 -27.675 -2.231 1.00 96.75 616 ASP A O 1
ATOM 4790 N N . HIS A 1 617 ? 20.813 -27.819 -0.665 1.00 95.62 617 HIS A N 1
ATOM 4791 C CA . HIS A 1 617 ? 21.514 -26.930 0.276 1.00 95.62 617 HIS A CA 1
ATOM 4792 C C . HIS A 1 617 ? 22.840 -27.498 0.787 1.00 95.62 617 HIS A C 1
ATOM 4794 O O . HIS A 1 617 ? 23.756 -26.732 1.077 1.00 95.62 617 HIS A O 1
ATOM 4800 N N . ALA A 1 618 ? 22.961 -28.823 0.906 1.00 93.69 618 ALA A N 1
ATOM 4801 C CA . ALA A 1 618 ? 24.157 -29.451 1.462 1.00 93.69 618 ALA A CA 1
ATOM 4802 C C . ALA A 1 618 ? 25.349 -29.356 0.497 1.00 93.69 618 ALA A C 1
ATOM 4804 O O . ALA A 1 618 ? 26.458 -29.018 0.901 1.00 93.69 618 ALA A O 1
ATOM 4805 N N . SER A 1 619 ? 25.112 -29.627 -0.784 1.00 96.00 619 SER A N 1
ATOM 4806 C CA . SER A 1 619 ? 26.126 -29.598 -1.845 1.00 96.00 619 SER A CA 1
ATOM 4807 C C . SER A 1 619 ? 26.241 -28.243 -2.549 1.00 96.00 619 SER A C 1
ATOM 4809 O O . SER A 1 619 ? 27.266 -27.964 -3.173 1.00 96.00 619 SER A O 1
ATOM 4811 N N . GLY A 1 620 ? 25.198 -27.410 -2.472 1.00 96.56 620 GLY A N 1
ATOM 4812 C CA . GLY A 1 620 ? 25.070 -26.162 -3.227 1.00 96.56 620 GLY A CA 1
ATOM 4813 C C . GLY A 1 620 ? 24.798 -26.372 -4.717 1.00 96.56 620 GLY A C 1
ATOM 4814 O O . GLY A 1 620 ? 24.825 -25.403 -5.473 1.00 96.56 620 GLY A O 1
ATOM 4815 N N . VAL A 1 621 ? 24.573 -27.615 -5.156 1.00 97.69 621 VAL A N 1
ATOM 4816 C CA . VAL A 1 621 ? 24.333 -27.948 -6.562 1.00 97.69 621 VAL A CA 1
ATOM 4817 C C . VAL A 1 621 ? 22.868 -27.699 -6.910 1.00 97.69 621 VAL A C 1
ATOM 4819 O O . VAL A 1 621 ? 21.961 -28.254 -6.291 1.00 97.69 621 VAL A O 1
ATOM 4822 N N . ALA A 1 622 ? 22.660 -26.873 -7.927 1.00 97.94 622 ALA A N 1
ATOM 4823 C CA . ALA A 1 622 ? 21.404 -26.616 -8.603 1.00 97.94 622 ALA A CA 1
ATOM 4824 C C . ALA A 1 622 ? 21.337 -27.471 -9.876 1.00 97.94 622 ALA A C 1
ATOM 4826 O O . ALA A 1 622 ? 22.232 -27.378 -10.710 1.00 97.94 622 ALA A O 1
ATOM 4827 N N . THR A 1 623 ? 20.310 -28.307 -10.033 1.00 98.06 623 THR A N 1
ATOM 4828 C CA . THR A 1 623 ? 20.087 -29.099 -11.263 1.00 98.06 623 THR A CA 1
ATOM 4829 C C . THR A 1 623 ? 18.903 -28.535 -12.033 1.00 98.06 623 THR A C 1
ATOM 4831 O O . THR A 1 623 ? 17.861 -28.290 -11.423 1.00 98.06 623 THR A O 1
ATOM 4834 N N . LEU A 1 624 ? 19.045 -28.331 -13.344 1.00 98.06 624 LEU A N 1
ATOM 4835 C CA . LEU A 1 624 ? 17.960 -27.814 -14.177 1.00 98.06 624 LEU A CA 1
ATOM 4836 C C . LEU A 1 624 ? 17.010 -28.928 -14.621 1.00 98.06 624 LEU A C 1
ATOM 4838 O O . LEU A 1 624 ? 17.436 -29.957 -15.149 1.00 98.06 624 LEU A O 1
ATOM 4842 N N . VAL A 1 625 ? 15.713 -28.675 -14.452 1.00 97.69 625 VAL A N 1
ATOM 4843 C CA . VAL A 1 625 ? 14.612 -29.490 -14.981 1.00 97.69 625 VAL A CA 1
ATOM 4844 C C . VAL A 1 625 ? 13.611 -28.610 -15.732 1.00 97.69 625 VAL A C 1
ATOM 4846 O O . VAL A 1 625 ? 13.476 -27.422 -15.436 1.00 97.69 625 VAL A O 1
ATOM 4849 N N . GLY A 1 626 ? 12.884 -29.198 -16.681 1.00 95.31 626 GLY A N 1
ATOM 4850 C CA . GLY A 1 626 ? 11.903 -28.499 -17.513 1.00 95.31 626 GLY A CA 1
ATOM 4851 C C . GLY A 1 626 ? 12.375 -28.300 -18.952 1.00 95.31 626 GLY A C 1
ATOM 4852 O O . GLY A 1 626 ? 13.305 -28.963 -19.409 1.00 95.31 626 GLY A O 1
ATOM 4853 N N . ASN A 1 627 ? 11.694 -27.409 -19.670 1.00 93.00 627 ASN A N 1
ATOM 4854 C CA . ASN A 1 627 ? 11.728 -27.379 -21.137 1.00 93.00 627 ASN A CA 1
ATOM 4855 C C . ASN A 1 627 ? 12.473 -26.178 -21.737 1.00 93.00 627 ASN A C 1
ATOM 4857 O O . ASN A 1 627 ? 12.642 -26.128 -22.954 1.00 93.00 627 ASN A O 1
ATOM 4861 N N . SER A 1 628 ? 12.901 -25.214 -20.921 1.00 95.50 628 SER A N 1
ATOM 4862 C CA . SER A 1 628 ? 13.667 -24.048 -21.368 1.00 95.50 628 SER A CA 1
ATOM 4863 C C . SER A 1 628 ? 15.011 -23.971 -20.632 1.00 95.50 628 SER A C 1
ATOM 4865 O O . SER A 1 628 ? 15.699 -24.980 -20.457 1.00 95.50 628 SER A O 1
ATOM 4867 N N . THR A 1 629 ? 15.446 -22.764 -20.282 1.00 97.44 629 THR A N 1
ATOM 4868 C CA . THR A 1 629 ? 16.816 -22.454 -19.876 1.00 97.44 629 THR A CA 1
ATOM 4869 C C . THR A 1 629 ? 16.855 -21.614 -18.609 1.00 97.44 629 THR A C 1
ATOM 4871 O O . THR A 1 629 ? 15.902 -20.910 -18.266 1.00 97.44 629 THR A O 1
ATOM 4874 N N . ALA A 1 630 ? 17.991 -21.669 -17.922 1.00 98.38 630 ALA A N 1
ATOM 4875 C CA . ALA A 1 630 ? 18.316 -20.755 -16.836 1.00 98.38 630 ALA A CA 1
ATOM 4876 C C . ALA A 1 630 ? 19.701 -20.144 -17.056 1.00 98.38 630 ALA A C 1
ATOM 4878 O O . ALA A 1 630 ? 20.538 -20.701 -17.768 1.00 98.38 630 ALA A O 1
ATOM 4879 N N . TYR A 1 631 ? 19.939 -18.994 -16.438 1.00 98.50 631 TYR A N 1
ATOM 4880 C CA . TYR A 1 631 ? 21.142 -18.198 -16.640 1.00 98.50 631 TYR A CA 1
ATOM 4881 C C . TYR A 1 631 ? 21.703 -17.792 -15.291 1.00 98.50 631 TYR A C 1
ATOM 4883 O O . TYR A 1 631 ? 20.994 -17.183 -14.495 1.00 98.50 631 TYR A O 1
ATOM 4891 N N . ALA A 1 632 ? 22.971 -18.106 -15.049 1.00 98.56 632 ALA A N 1
ATOM 4892 C CA . ALA A 1 632 ? 23.706 -17.664 -13.871 1.00 98.56 632 ALA A CA 1
ATOM 4893 C C . ALA A 1 632 ? 24.759 -16.644 -14.307 1.00 98.56 632 ALA A C 1
ATOM 4895 O O . ALA A 1 632 ? 25.684 -16.995 -15.038 1.00 98.56 632 ALA A O 1
ATOM 4896 N N . CYS A 1 633 ? 24.617 -15.390 -13.878 1.00 98.62 633 CYS A N 1
ATOM 4897 C CA . CYS A 1 633 ? 25.525 -14.304 -14.241 1.00 98.62 633 CYS A CA 1
ATOM 4898 C C . CYS A 1 633 ? 26.228 -13.707 -13.016 1.00 98.62 633 CYS A C 1
ATOM 4900 O O . CYS A 1 633 ? 25.625 -13.546 -11.957 1.00 98.62 633 CYS A O 1
ATOM 4902 N N . GLU A 1 634 ? 27.494 -13.327 -13.164 1.00 98.62 634 GLU A N 1
ATOM 4903 C CA . GLU A 1 634 ? 28.285 -12.592 -12.176 1.00 98.62 634 GLU A CA 1
ATOM 4904 C C . GLU A 1 634 ? 28.854 -11.320 -12.806 1.00 98.62 634 GLU A C 1
ATOM 4906 O O . GLU A 1 634 ? 29.345 -11.329 -13.937 1.00 98.62 634 GLU A O 1
ATOM 4911 N N . ALA A 1 635 ? 28.797 -10.222 -12.054 1.00 98.00 635 ALA A N 1
ATOM 4912 C CA . ALA A 1 635 ? 29.359 -8.947 -12.470 1.00 98.00 635 ALA A CA 1
ATOM 4913 C C . ALA A 1 635 ? 30.080 -8.249 -11.311 1.00 98.00 635 ALA A C 1
ATOM 4915 O O . ALA A 1 635 ? 29.702 -8.390 -10.144 1.00 98.00 635 ALA A O 1
ATOM 4916 N N . SER A 1 636 ? 31.111 -7.478 -11.654 1.00 97.62 636 SER A N 1
ATOM 4917 C CA . SER A 1 636 ? 31.781 -6.528 -10.760 1.00 97.62 636 SER A CA 1
ATOM 4918 C C . SER A 1 636 ? 31.149 -5.135 -10.849 1.00 97.62 636 SER A C 1
ATOM 4920 O O . SER A 1 636 ? 30.181 -4.929 -11.581 1.00 97.62 636 SER A O 1
ATOM 4922 N N . SER A 1 637 ? 31.709 -4.157 -10.129 1.00 96.69 637 SER A N 1
ATOM 4923 C CA . SER A 1 637 ? 31.211 -2.777 -10.142 1.00 96.69 637 SER A CA 1
ATOM 4924 C C . SER A 1 637 ? 31.094 -2.200 -11.563 1.00 96.69 637 SER A C 1
ATOM 4926 O O . SER A 1 637 ? 32.003 -2.399 -12.380 1.00 96.69 637 SER A O 1
ATOM 4928 N N . PRO A 1 638 ? 30.004 -1.469 -11.865 1.00 98.06 638 PRO A N 1
ATOM 4929 C CA . PRO A 1 638 ? 29.806 -0.850 -13.171 1.00 98.06 638 PRO A CA 1
ATOM 4930 C C . PRO A 1 638 ? 30.804 0.287 -13.411 1.00 98.06 638 PRO A C 1
ATOM 4932 O O . PRO A 1 638 ? 31.248 0.956 -12.479 1.00 98.06 638 PRO A O 1
ATOM 4935 N N . GLN A 1 639 ? 31.122 0.548 -14.681 1.00 98.44 639 GLN A N 1
ATOM 4936 C CA . GLN A 1 639 ? 31.910 1.722 -15.067 1.00 98.44 639 GLN A CA 1
ATOM 4937 C C . GLN A 1 639 ? 31.052 2.993 -15.089 1.00 98.44 639 GLN A C 1
ATOM 4939 O O . GLN A 1 639 ? 31.547 4.066 -14.757 1.00 98.44 639 GLN A O 1
ATOM 4944 N N . VAL A 1 640 ? 29.778 2.879 -15.482 1.00 98.31 640 VAL A N 1
ATOM 4945 C CA . VAL A 1 640 ? 28.802 3.978 -15.439 1.00 98.31 640 VAL A CA 1
ATOM 4946 C C . VAL A 1 640 ? 27.469 3.423 -14.976 1.00 98.31 640 VAL A C 1
ATOM 4948 O O . VAL A 1 640 ? 26.868 2.615 -15.674 1.00 98.31 640 VAL A O 1
ATOM 4951 N N . CYS A 1 641 ? 26.987 3.884 -13.828 1.00 97.56 641 CYS A N 1
ATOM 4952 C CA . CYS A 1 641 ? 25.641 3.615 -13.345 1.00 97.56 641 CYS A CA 1
ATOM 4953 C C . CYS A 1 641 ? 25.187 4.828 -12.530 1.00 97.56 641 CYS A C 1
ATOM 4955 O O . CYS A 1 641 ? 25.449 4.922 -11.338 1.00 97.56 641 CYS A O 1
ATOM 4957 N N . MET A 1 642 ? 24.555 5.806 -13.176 1.00 91.75 642 MET A N 1
ATOM 4958 C CA . MET A 1 642 ? 24.085 7.022 -12.506 1.00 91.75 642 MET A CA 1
ATOM 4959 C C . MET A 1 642 ? 22.851 7.595 -13.199 1.00 91.75 642 MET A C 1
ATOM 4961 O O . MET A 1 642 ? 22.517 7.228 -14.326 1.00 91.75 642 MET A O 1
ATOM 4965 N N . ARG A 1 643 ? 22.130 8.483 -12.511 1.00 88.88 643 ARG A N 1
ATOM 4966 C CA . ARG A 1 643 ? 20.911 9.094 -13.049 1.00 88.88 643 ARG A CA 1
ATOM 4967 C C . ARG A 1 643 ? 21.225 9.914 -14.306 1.00 88.88 643 ARG A C 1
ATOM 4969 O O . ARG A 1 643 ? 22.103 10.765 -14.275 1.00 88.88 643 ARG A O 1
ATOM 4976 N N . GLY A 1 644 ? 20.448 9.691 -15.367 1.00 83.81 644 GLY A N 1
ATOM 4977 C CA . GLY A 1 644 ? 20.550 10.432 -16.630 1.00 83.81 644 GLY A CA 1
ATOM 4978 C C . GLY A 1 644 ? 21.560 9.869 -17.633 1.00 83.81 644 GLY A C 1
ATOM 4979 O O . GLY A 1 644 ? 21.553 10.311 -18.776 1.00 83.81 644 GLY A O 1
ATOM 4980 N N . GLU A 1 645 ? 22.362 8.875 -17.248 1.00 94.00 645 GLU A N 1
ATOM 4981 C CA . GLU A 1 645 ? 23.370 8.253 -18.112 1.00 94.00 645 GLU A CA 1
ATOM 4982 C C . GLU A 1 645 ? 23.027 6.778 -18.385 1.00 94.00 645 GLU A C 1
ATOM 4984 O O . GLU A 1 645 ? 22.720 6.046 -17.438 1.00 94.00 645 GLU A O 1
ATOM 4989 N N . PRO A 1 646 ? 23.103 6.307 -19.644 1.00 97.94 646 PRO A N 1
ATOM 4990 C CA . PRO A 1 646 ? 22.951 4.893 -19.970 1.00 97.94 646 PRO A CA 1
ATOM 4991 C C . PRO A 1 646 ? 24.015 4.007 -19.308 1.00 97.94 646 PRO A C 1
ATOM 4993 O O . PRO A 1 646 ? 25.191 4.373 -19.219 1.00 97.94 646 PRO A O 1
ATOM 4996 N N . LEU A 1 647 ? 23.612 2.804 -18.896 1.00 98.69 647 LEU A N 1
ATOM 4997 C CA . LEU A 1 647 ? 24.456 1.856 -18.168 1.00 98.69 647 LEU A CA 1
ATOM 4998 C C . LEU A 1 647 ? 25.711 1.484 -18.973 1.00 98.69 647 LEU A C 1
ATOM 5000 O O . LEU A 1 647 ? 25.650 1.228 -20.177 1.00 98.69 647 LEU A O 1
ATOM 5004 N N . THR A 1 648 ? 26.859 1.418 -18.301 1.00 98.75 648 THR A N 1
ATOM 5005 C CA . THR A 1 648 ? 28.054 0.736 -18.811 1.00 98.75 648 THR A CA 1
ATOM 5006 C C . THR A 1 648 ? 28.562 -0.239 -17.757 1.00 98.75 648 THR A C 1
ATOM 5008 O O . THR A 1 648 ? 29.002 0.177 -16.683 1.00 98.75 648 THR A O 1
ATOM 5011 N N . LEU A 1 649 ? 28.494 -1.529 -18.080 1.00 98.50 649 LEU A N 1
ATOM 5012 C CA . LEU A 1 649 ? 28.888 -2.652 -17.236 1.00 98.50 649 LEU A CA 1
ATOM 5013 C C . LEU A 1 649 ? 29.605 -3.680 -18.116 1.00 98.50 649 LEU A C 1
ATOM 5015 O O . LEU A 1 649 ? 29.001 -4.223 -19.035 1.00 98.50 649 LEU A O 1
ATOM 5019 N N . LYS A 1 650 ? 30.889 -3.917 -17.858 1.00 97.81 650 LYS A N 1
ATOM 5020 C CA . LYS A 1 650 ? 31.741 -4.792 -18.677 1.00 97.81 650 LYS A CA 1
ATOM 5021 C C . LYS A 1 650 ? 32.190 -6.049 -17.942 1.00 97.81 650 LYS A C 1
ATOM 5023 O O . LYS A 1 650 ? 32.200 -6.065 -16.712 1.00 97.81 650 LYS A O 1
ATOM 5028 N N . ASN A 1 651 ? 32.671 -7.028 -18.708 1.00 96.31 651 ASN A N 1
ATOM 5029 C CA . ASN A 1 651 ? 33.210 -8.306 -18.235 1.00 96.31 651 ASN A CA 1
ATOM 5030 C C . ASN A 1 651 ? 32.188 -9.103 -17.411 1.00 96.31 651 ASN A C 1
ATOM 5032 O O . ASN A 1 651 ? 32.520 -9.669 -16.368 1.00 96.31 651 ASN A O 1
ATOM 5036 N N . ILE A 1 652 ? 30.935 -9.115 -17.864 1.00 98.25 652 ILE A N 1
ATOM 5037 C CA . ILE A 1 652 ? 29.871 -9.884 -17.222 1.00 98.25 652 ILE A CA 1
ATOM 5038 C C . ILE A 1 652 ? 30.070 -11.343 -17.622 1.00 98.25 652 ILE A C 1
ATOM 5040 O O . ILE A 1 652 ? 30.061 -11.659 -18.811 1.00 98.25 652 ILE A O 1
ATOM 5044 N N . SER A 1 653 ? 30.257 -12.226 -16.645 1.00 97.69 653 SER A N 1
ATOM 5045 C CA . SER A 1 653 ? 30.359 -13.668 -16.881 1.00 97.69 653 SER A CA 1
ATOM 5046 C C . SER A 1 653 ? 28.979 -14.289 -16.739 1.00 97.69 653 SER A C 1
ATOM 5048 O O . SER A 1 653 ? 28.346 -14.092 -15.705 1.00 97.69 653 SER A O 1
ATOM 5050 N N . CYS A 1 654 ? 28.514 -15.032 -17.738 1.00 97.94 654 CYS A N 1
ATOM 5051 C CA . CYS A 1 654 ? 27.240 -15.738 -17.691 1.00 97.94 654 CYS A CA 1
ATOM 5052 C C . CYS A 1 654 ? 27.419 -17.203 -18.094 1.00 97.94 654 CYS A C 1
ATOM 5054 O O . CYS A 1 654 ? 28.237 -17.537 -18.950 1.00 97.94 654 CYS A O 1
ATOM 5056 N N . GLN A 1 655 ? 26.612 -18.080 -17.505 1.00 97.50 655 GLN A N 1
ATOM 5057 C CA . GLN A 1 655 ? 26.477 -19.464 -17.936 1.00 97.50 655 GLN A CA 1
ATOM 5058 C C . GLN A 1 655 ? 25.013 -19.770 -18.238 1.00 97.50 655 GLN A C 1
ATOM 5060 O O . GLN A 1 655 ? 24.142 -19.553 -17.394 1.00 97.50 655 GLN A O 1
ATOM 5065 N N . ARG A 1 656 ? 24.753 -20.270 -19.449 1.00 97.69 656 ARG A N 1
ATOM 5066 C CA . ARG A 1 656 ? 23.449 -20.772 -19.886 1.00 97.69 656 ARG A CA 1
ATOM 5067 C C . ARG A 1 656 ? 23.344 -22.253 -19.551 1.00 97.69 656 ARG A C 1
ATOM 5069 O O . ARG A 1 656 ? 24.170 -23.044 -20.000 1.00 97.69 656 ARG A O 1
ATOM 5076 N N . LEU A 1 657 ? 22.306 -22.614 -18.812 1.00 97.88 657 LEU A N 1
ATOM 5077 C CA . LEU A 1 657 ? 21.978 -23.980 -18.423 1.00 97.88 657 LEU A CA 1
ATOM 5078 C C . LEU A 1 657 ? 20.806 -24.477 -19.276 1.00 97.88 657 LEU A C 1
ATOM 5080 O O . LEU A 1 657 ? 19.793 -23.781 -19.400 1.00 97.88 657 LEU A O 1
ATOM 5084 N N . GLY A 1 658 ? 20.951 -25.668 -19.853 1.00 94.94 658 GLY A N 1
ATOM 5085 C CA . GLY A 1 658 ? 19.882 -26.434 -20.491 1.00 94.94 658 GLY A CA 1
ATOM 5086 C C . GLY A 1 658 ? 19.448 -27.633 -19.645 1.00 94.94 658 GLY A C 1
ATOM 5087 O O . GLY A 1 658 ? 19.969 -27.873 -18.555 1.00 94.94 658 GLY A O 1
ATOM 5088 N N . SER A 1 659 ? 18.461 -28.388 -20.131 1.00 86.44 659 SER A N 1
ATOM 5089 C CA . SER A 1 659 ? 17.944 -29.566 -19.418 1.00 86.44 659 SER A CA 1
ATOM 5090 C C . SER A 1 659 ? 19.062 -30.561 -19.091 1.00 86.44 659 SER A C 1
ATOM 5092 O O . SER A 1 659 ? 19.782 -31.002 -19.985 1.00 86.44 659 SER A O 1
ATOM 5094 N N . GLY A 1 660 ? 19.174 -30.944 -17.816 1.00 86.19 660 GLY A N 1
ATOM 5095 C CA . GLY A 1 660 ? 20.201 -31.864 -17.319 1.00 86.19 660 GLY A CA 1
ATOM 5096 C C . GLY A 1 660 ? 21.519 -31.203 -16.904 1.00 86.19 660 GLY A C 1
ATOM 5097 O O . GLY A 1 660 ? 22.338 -31.867 -16.267 1.00 86.19 660 GLY A O 1
ATOM 5098 N N . ASP A 1 661 ? 21.717 -29.912 -17.194 1.00 97.19 661 ASP A N 1
ATOM 5099 C CA . ASP A 1 661 ? 22.863 -29.177 -16.668 1.00 97.19 661 ASP A CA 1
ATOM 5100 C C . ASP A 1 661 ? 22.766 -28.975 -15.153 1.00 97.19 661 ASP A C 1
ATOM 5102 O O . ASP A 1 661 ? 21.686 -28.923 -14.552 1.00 97.19 661 ASP A O 1
ATOM 5106 N N . SER A 1 662 ? 23.934 -28.812 -14.534 1.00 97.25 662 SER A N 1
ATOM 5107 C CA . SER A 1 662 ? 24.060 -28.498 -13.114 1.00 97.25 662 SER A CA 1
ATOM 5108 C C . SER A 1 662 ? 24.948 -27.279 -12.885 1.00 97.25 662 SER A C 1
ATOM 5110 O O . SER A 1 662 ? 25.853 -26.997 -13.670 1.00 97.25 662 SER A O 1
ATOM 5112 N N . PHE A 1 663 ? 24.693 -26.554 -11.798 1.00 98.44 663 PHE A N 1
ATOM 5113 C CA . PHE A 1 663 ? 25.427 -25.356 -11.402 1.00 98.44 663 PHE A CA 1
ATOM 5114 C C . PHE A 1 663 ? 25.649 -25.345 -9.892 1.00 98.44 663 PHE A C 1
ATOM 5116 O O . PHE A 1 663 ? 24.705 -25.469 -9.119 1.00 98.44 663 PHE A O 1
ATOM 5123 N N . ASN A 1 664 ? 26.889 -25.201 -9.438 1.00 98.06 664 ASN A N 1
ATOM 5124 C CA . ASN A 1 664 ? 27.213 -25.155 -8.019 1.00 98.06 664 ASN A CA 1
ATOM 5125 C C . ASN A 1 664 ? 27.308 -23.701 -7.535 1.00 98.06 664 ASN A C 1
ATOM 5127 O O . ASN A 1 664 ? 28.151 -22.929 -7.982 1.00 98.06 664 ASN A O 1
ATOM 5131 N N . LEU A 1 665 ? 26.445 -23.327 -6.591 1.00 98.00 665 LEU A N 1
ATOM 5132 C CA . LEU A 1 665 ? 26.320 -21.959 -6.081 1.00 98.00 665 LEU A CA 1
ATOM 5133 C C . LEU A 1 665 ? 27.462 -21.553 -5.136 1.00 98.00 665 LEU A C 1
ATOM 5135 O O . LEU A 1 665 ? 27.766 -20.364 -5.024 1.00 98.00 665 LEU A O 1
ATOM 5139 N N . TYR A 1 666 ? 28.123 -22.517 -4.483 1.00 96.00 666 TYR A N 1
ATOM 5140 C CA . TYR A 1 666 ? 29.235 -22.236 -3.571 1.00 96.00 666 TYR A CA 1
ATOM 5141 C C . TYR A 1 666 ? 30.507 -21.834 -4.318 1.00 96.00 666 TYR A C 1
ATOM 5143 O O . TYR A 1 666 ? 31.200 -20.915 -3.884 1.00 96.00 666 TYR A O 1
ATOM 5151 N N . ASN A 1 667 ? 30.807 -22.485 -5.445 1.00 95.88 667 ASN A N 1
ATOM 5152 C CA . ASN A 1 667 ? 31.967 -22.145 -6.279 1.00 95.88 667 ASN A CA 1
ATOM 5153 C C . ASN A 1 667 ? 31.610 -21.349 -7.548 1.00 95.88 667 ASN A C 1
ATOM 5155 O O . ASN A 1 667 ? 32.519 -20.898 -8.238 1.00 95.88 667 ASN A O 1
ATOM 5159 N N . TRP A 1 668 ? 30.315 -21.135 -7.806 1.00 97.31 668 TRP A N 1
ATOM 5160 C CA . TRP A 1 668 ? 29.774 -20.394 -8.947 1.00 97.31 668 TRP A CA 1
ATOM 5161 C C . TRP A 1 668 ? 30.249 -20.918 -10.305 1.00 97.31 668 TRP A C 1
ATOM 5163 O O . TRP A 1 668 ? 30.781 -20.180 -11.132 1.00 97.31 668 TRP A O 1
ATOM 5173 N N . ASN A 1 669 ? 30.083 -22.221 -10.513 1.00 96.88 669 ASN A N 1
ATOM 5174 C CA . ASN A 1 669 ? 30.470 -22.894 -11.746 1.00 96.88 669 ASN A CA 1
ATOM 5175 C C . ASN A 1 669 ? 29.525 -24.061 -12.058 1.00 96.88 669 ASN A C 1
ATOM 5177 O O . ASN A 1 669 ? 29.047 -24.742 -11.149 1.00 96.88 669 ASN A O 1
ATOM 5181 N N . GLY A 1 670 ? 29.300 -24.336 -13.337 1.00 95.88 670 GLY A N 1
ATOM 5182 C CA . GLY A 1 670 ? 28.393 -25.384 -13.795 1.00 95.88 670 GLY A CA 1
ATOM 5183 C C . GLY A 1 670 ? 28.834 -26.059 -15.087 1.00 95.88 670 GLY A C 1
ATOM 5184 O O . GLY A 1 670 ? 29.921 -25.802 -15.604 1.00 95.88 670 GLY A O 1
ATOM 5185 N N . THR A 1 671 ? 27.981 -26.940 -15.604 1.00 96.44 671 THR A N 1
ATOM 5186 C CA . THR A 1 671 ? 28.225 -27.731 -16.825 1.00 96.44 671 THR A CA 1
ATOM 5187 C C . THR A 1 671 ? 27.737 -27.058 -18.105 1.00 96.44 671 THR A C 1
ATOM 5189 O O . THR A 1 671 ? 28.091 -27.511 -19.190 1.00 96.44 671 THR A O 1
ATOM 5192 N N . GLY A 1 672 ? 26.945 -25.990 -17.980 1.00 94.38 672 GLY A N 1
ATOM 5193 C CA . GLY A 1 672 ? 26.345 -25.291 -19.112 1.00 94.38 672 GLY A CA 1
ATOM 5194 C C . GLY A 1 672 ? 27.331 -24.474 -19.951 1.00 94.38 672 GLY A C 1
ATOM 5195 O O . GLY A 1 672 ? 28.538 -24.424 -19.703 1.00 94.38 672 GLY A O 1
ATOM 5196 N N . TYR A 1 673 ? 26.799 -23.770 -20.945 1.00 95.38 673 TYR A N 1
ATOM 5197 C CA . TYR A 1 673 ? 27.588 -22.968 -21.875 1.00 95.38 673 TYR A CA 1
ATOM 5198 C C . TYR A 1 673 ? 27.981 -21.616 -21.268 1.00 95.38 673 TYR A C 1
ATOM 5200 O O . TYR A 1 673 ? 27.117 -20.788 -20.969 1.00 95.38 673 TYR A O 1
ATOM 5208 N N . SER A 1 674 ? 29.283 -21.387 -21.094 1.00 96.19 674 SER A N 1
ATOM 5209 C CA . SER A 1 674 ? 29.827 -20.130 -20.571 1.00 96.19 674 SER A CA 1
ATOM 5210 C C . SER A 1 674 ? 30.041 -19.101 -21.679 1.00 96.19 674 SER A C 1
ATOM 5212 O O . SER A 1 674 ? 30.605 -19.410 -22.727 1.00 96.19 674 SER A O 1
ATOM 5214 N N . TYR A 1 675 ? 29.646 -17.859 -21.422 1.00 96.31 675 TYR A N 1
ATOM 5215 C CA . TYR A 1 675 ? 29.815 -16.728 -22.328 1.00 96.31 675 TYR A CA 1
ATOM 5216 C C . TYR A 1 675 ? 29.995 -15.428 -21.539 1.00 96.31 675 TYR A C 1
ATOM 5218 O O . TYR A 1 675 ? 29.826 -15.383 -20.319 1.00 96.31 675 TYR A O 1
ATOM 5226 N N . SER A 1 676 ? 30.380 -14.360 -22.232 1.00 95.50 676 SER A N 1
ATOM 5227 C CA . SER A 1 676 ? 30.535 -13.043 -21.621 1.00 95.50 676 SER A CA 1
ATOM 5228 C C . SER A 1 676 ? 29.712 -11.998 -22.348 1.00 95.50 676 SER A C 1
ATOM 5230 O O . SER A 1 676 ? 29.522 -12.081 -23.561 1.00 95.50 676 SER A O 1
ATOM 5232 N N . LEU A 1 677 ? 29.241 -11.017 -21.587 1.00 96.88 677 LEU A N 1
ATOM 5233 C CA . LEU A 1 677 ? 28.477 -9.882 -22.083 1.00 96.88 677 LEU A CA 1
ATOM 5234 C C . LEU A 1 677 ? 29.136 -8.579 -21.646 1.00 96.88 677 LEU A C 1
ATOM 5236 O O . LEU A 1 677 ? 29.691 -8.473 -20.550 1.00 96.88 677 LEU A O 1
ATOM 5240 N N . ASP A 1 678 ? 28.988 -7.571 -22.495 1.00 97.94 678 ASP A N 1
ATOM 5241 C CA . ASP A 1 678 ? 29.268 -6.185 -22.154 1.00 97.94 678 ASP A CA 1
ATOM 5242 C C . ASP A 1 678 ? 28.006 -5.353 -22.377 1.00 97.94 678 ASP A C 1
ATOM 5244 O O . ASP A 1 678 ? 27.252 -5.560 -23.323 1.00 97.94 678 ASP A O 1
ATOM 5248 N N . ILE A 1 679 ? 27.797 -4.352 -21.533 1.00 98.56 679 ILE A N 1
ATOM 5249 C CA . ILE A 1 679 ? 26.838 -3.278 -21.757 1.00 98.56 679 ILE A CA 1
ATOM 5250 C C . ILE A 1 679 ? 27.651 -1.997 -21.898 1.00 98.56 679 ILE A C 1
ATOM 5252 O O . ILE A 1 679 ? 28.406 -1.629 -20.996 1.00 98.56 679 ILE A O 1
ATOM 5256 N N . VAL A 1 680 ? 27.509 -1.305 -23.026 1.00 98.25 680 VAL A N 1
ATOM 5257 C CA . VAL A 1 680 ? 28.209 -0.046 -23.302 1.00 98.25 680 VAL A CA 1
ATOM 5258 C C . VAL A 1 680 ? 27.197 1.005 -23.724 1.00 98.25 680 VAL A C 1
ATOM 5260 O O . VAL A 1 680 ? 26.554 0.877 -24.765 1.00 98.25 680 VAL A O 1
ATOM 5263 N N . ARG A 1 681 ? 27.068 2.066 -22.917 1.00 97.12 681 ARG A N 1
ATOM 5264 C CA . ARG A 1 681 ? 26.120 3.172 -23.146 1.00 97.12 681 ARG A CA 1
ATOM 5265 C C . ARG A 1 681 ? 24.688 2.673 -23.401 1.00 97.12 681 ARG A C 1
ATOM 5267 O O . ARG A 1 681 ? 24.041 3.066 -24.371 1.00 97.12 681 ARG A O 1
ATOM 5274 N N . GLY A 1 682 ? 24.217 1.780 -22.533 1.00 97.12 682 GLY A N 1
ATOM 5275 C CA . GLY A 1 682 ? 22.872 1.204 -22.561 1.00 97.12 682 GLY A CA 1
ATOM 5276 C C . GLY A 1 682 ? 22.610 0.230 -23.707 1.00 97.12 682 GLY A C 1
ATOM 5277 O O . GLY A 1 682 ? 21.459 -0.121 -23.947 1.00 97.12 682 GLY A O 1
ATOM 5278 N N . ARG A 1 683 ? 23.645 -0.198 -24.440 1.00 97.12 683 ARG A N 1
ATOM 5279 C CA . ARG A 1 683 ? 23.533 -1.228 -25.478 1.00 97.12 683 ARG A CA 1
ATOM 5280 C C . ARG A 1 683 ? 24.263 -2.483 -25.043 1.00 97.12 683 ARG A C 1
ATOM 5282 O O . ARG A 1 683 ? 25.434 -2.405 -24.676 1.00 97.12 683 ARG A O 1
ATOM 5289 N N . MET A 1 684 ? 23.576 -3.617 -25.110 1.00 95.31 684 MET A N 1
ATOM 5290 C CA . MET A 1 684 ? 24.190 -4.918 -24.890 1.00 95.31 684 MET A CA 1
ATOM 5291 C C . MET A 1 684 ? 25.022 -5.313 -26.114 1.00 95.31 684 MET A C 1
ATOM 5293 O O . MET A 1 684 ? 24.581 -5.149 -27.251 1.00 95.31 684 MET A O 1
ATOM 5297 N N . LEU A 1 685 ? 26.245 -5.772 -25.873 1.00 93.81 685 LEU A N 1
ATOM 5298 C CA . LEU A 1 685 ? 27.179 -6.272 -26.871 1.00 93.81 685 LEU A CA 1
ATOM 5299 C C . LEU A 1 685 ? 27.336 -7.780 -26.659 1.00 93.81 685 LEU A C 1
ATOM 5301 O O . LEU A 1 685 ? 27.740 -8.217 -25.581 1.00 93.81 685 LEU A O 1
ATOM 5305 N N . GLY A 1 686 ? 27.036 -8.551 -27.703 1.00 84.62 686 GLY A N 1
ATOM 5306 C CA . GLY A 1 686 ? 26.930 -10.008 -27.638 1.00 84.62 686 GLY A CA 1
ATOM 5307 C C . GLY A 1 686 ? 25.478 -10.477 -27.537 1.00 84.62 686 GLY A C 1
ATOM 5308 O O . GLY A 1 686 ? 24.567 -9.679 -27.329 1.00 84.62 686 GLY A O 1
ATOM 5309 N N . GLU A 1 687 ? 25.276 -11.779 -27.716 1.00 89.06 687 GLU A N 1
ATOM 5310 C CA . GLU A 1 687 ? 23.950 -12.395 -27.683 1.00 89.06 687 GLU A CA 1
ATOM 5311 C C . GLU A 1 687 ? 23.518 -12.625 -26.225 1.00 89.06 687 GLU A C 1
ATOM 5313 O O . GLU A 1 687 ? 24.146 -13.442 -25.540 1.00 89.06 687 GLU A O 1
ATOM 5318 N N . PRO A 1 688 ? 22.463 -11.941 -25.725 1.00 91.31 688 PRO A N 1
ATOM 5319 C CA . PRO A 1 688 ? 22.069 -11.964 -24.311 1.00 91.31 688 PRO A CA 1
ATOM 5320 C C . PRO A 1 688 ? 21.878 -13.377 -23.769 1.00 91.31 688 PRO A C 1
ATOM 5322 O O . PRO A 1 688 ? 22.174 -13.644 -22.608 1.00 91.31 688 PRO A O 1
ATOM 5325 N N . TYR A 1 689 ? 21.413 -14.287 -24.621 1.00 94.44 689 TYR A N 1
ATOM 5326 C CA . TYR A 1 689 ? 21.020 -15.642 -24.257 1.00 94.44 689 TYR A CA 1
ATOM 5327 C C . TYR A 1 689 ? 21.972 -16.716 -24.796 1.00 94.44 689 TYR A C 1
ATOM 5329 O O . TYR A 1 689 ? 21.599 -17.881 -24.876 1.00 94.44 689 TYR A O 1
ATOM 5337 N N . GLY A 1 690 ? 23.208 -16.348 -25.153 1.00 77.06 690 GLY A N 1
ATOM 5338 C CA . GLY A 1 690 ? 24.281 -17.309 -25.427 1.00 77.06 690 GLY A CA 1
ATOM 5339 C C . GLY A 1 690 ? 24.078 -18.206 -26.655 1.00 77.06 690 GLY A C 1
ATOM 5340 O O . GLY A 1 690 ? 24.730 -19.242 -26.746 1.00 77.06 690 GLY A O 1
ATOM 5341 N N . LEU A 1 691 ? 23.197 -17.835 -27.590 1.00 70.62 691 LEU A N 1
ATOM 5342 C CA . LEU A 1 691 ? 23.026 -18.524 -28.871 1.00 70.62 691 LEU A CA 1
ATOM 5343 C C . LEU A 1 691 ? 23.869 -17.817 -29.940 1.00 70.62 691 LEU A C 1
ATOM 5345 O O . LEU A 1 691 ? 23.538 -16.710 -30.342 1.00 70.62 691 LEU A O 1
ATOM 5349 N N . SER A 1 692 ? 24.941 -18.442 -30.429 1.00 42.06 692 SER A N 1
ATOM 5350 C CA . SER A 1 692 ? 25.429 -18.137 -31.779 1.00 42.06 692 SER A CA 1
ATOM 5351 C C . SER A 1 692 ? 24.558 -18.915 -32.760 1.00 42.06 692 SER A C 1
ATOM 5353 O O . SER A 1 692 ? 24.389 -20.107 -32.529 1.00 42.06 692 SER A O 1
ATOM 5355 N N . ASN A 1 693 ? 24.030 -18.265 -33.806 1.00 35.62 693 ASN A N 1
ATOM 5356 C CA . ASN A 1 693 ? 23.257 -18.887 -34.893 1.00 35.62 693 ASN A CA 1
ATOM 5357 C C . ASN A 1 693 ? 23.690 -20.344 -35.167 1.00 35.62 693 ASN A C 1
ATOM 5359 O O . ASN A 1 693 ? 24.791 -20.555 -35.685 1.00 35.62 693 ASN A O 1
ATOM 5363 N N . GLU A 1 694 ? 22.838 -21.310 -34.805 1.00 30.08 694 GLU A N 1
ATOM 5364 C CA . GLU A 1 694 ? 22.850 -22.654 -35.402 1.00 30.08 694 GLU A CA 1
ATOM 5365 C C . GLU A 1 694 ? 22.233 -22.610 -36.801 1.00 30.08 694 GLU A C 1
ATOM 5367 O O . GLU A 1 694 ? 21.210 -21.901 -36.978 1.00 30.08 694 GLU A O 1
#

Solvent-accessible surface area (backbone atoms only — not comparable to full-atom values): 36666 Å² total; per-residue (Å²): 142,89,86,90,86,87,80,94,81,85,90,76,87,89,81,92,80,86,81,76,54,63,93,62,76,78,80,40,87,87,65,58,50,67,82,58,59,63,41,82,47,76,40,85,49,93,54,18,85,79,62,62,28,27,43,43,30,19,28,47,64,90,54,80,60,73,87,70,55,73,59,34,39,36,36,39,29,35,27,38,85,85,52,47,12,58,59,38,26,20,27,48,46,39,17,40,63,74,52,66,62,71,66,59,47,48,35,2,55,43,70,41,45,92,86,46,88,90,67,50,80,78,46,36,58,31,26,45,85,57,97,48,35,32,31,10,47,64,59,31,3,24,32,75,53,62,93,92,64,52,51,30,47,45,55,53,51,45,50,58,52,53,66,45,67,45,98,53,38,43,36,35,38,35,12,33,32,46,13,6,27,29,38,53,50,40,54,32,64,56,88,70,81,69,67,33,38,32,28,22,47,27,50,51,63,64,36,87,51,70,54,33,50,64,73,83,82,77,61,102,82,58,71,83,64,75,46,31,52,72,56,53,76,69,57,82,68,51,73,43,67,82,85,68,96,79,63,80,52,75,80,51,34,36,25,59,73,31,10,72,36,66,36,82,58,32,17,69,81,57,38,74,53,58,67,69,57,33,45,53,50,34,61,72,37,40,37,36,40,36,26,24,49,50,21,37,62,49,67,94,43,64,90,35,73,76,42,68,64,83,60,85,74,61,56,76,48,68,40,36,44,46,46,34,69,17,36,32,41,27,52,54,44,48,49,63,69,65,70,40,95,43,46,47,74,44,76,37,80,87,26,40,93,42,65,48,55,49,41,59,28,73,66,42,27,47,50,53,50,54,54,46,49,62,67,70,46,73,75,58,41,45,49,83,43,46,43,56,64,83,42,74,82,48,51,92,85,59,77,94,69,88,77,62,82,42,38,40,26,38,38,44,23,4,26,80,56,83,48,65,72,60,51,43,51,42,37,63,27,10,49,46,39,38,34,34,35,42,28,61,65,89,78,52,74,60,32,69,53,43,40,74,63,61,35,62,27,22,26,28,39,30,40,67,41,46,63,27,31,69,33,66,68,52,50,52,53,61,70,66,38,26,18,42,34,26,47,54,73,60,38,35,54,51,47,70,30,29,61,96,38,63,36,27,58,50,45,31,57,42,33,62,52,20,19,32,31,14,23,26,28,26,23,26,37,43,14,36,26,20,68,36,40,81,67,42,83,68,48,15,70,57,25,19,45,28,53,64,43,83,34,69,45,75,46,76,30,62,41,38,32,64,41,36,38,76,44,43,17,32,39,44,42,34,17,67,84,64,53,35,60,45,31,53,55,34,50,48,35,45,33,41,70,73,56,78,38,85,56,79,56,39,26,39,37,34,21,11,37,28,18,34,34,46,30,36,54,90,78,20,39,24,38,34,46,54,81,43,42,36,36,47,34,40,34,52,72,45,84,38,76,45,79,94,38,34,23,21,38,63,76,26,41,35,30,43,31,44,64,74,24,41,37,27,39,80,80,68,51,59,71,39,56,73,46,67,39,33,29,56,70,32,37,74,46,70,58,91,82,73,66,73,91,128

Foldseek 3Di:
DDPDDPDPDDPDDDDPDDDFQPVDDPPLVVVQQLVFDKDKDWAQDPLCVVQVATWIKIWGPPDDDLLPQDAAEEEEEEEAPLQPLSSRNSLQVLLCVVLVGPRYTYMRGGAADPPDPPDPPRHYWHFHCDPQQQTHQLNQHWTPDPPVRTGGNLSVVLVSLVSRPDPRYAYEYEYAASSLSNQQNSLLQPPDAHQETERELYLAHEDLDQKFWDQDPPDPPDLCPQQPLVCLLPDDTDIDRDDDPDDPCNVPLQDSGHYPPPQVRHHPSRNVDDSVSSLLSNLPHQYEYEYESLQRDACVRVVDSNHPDDPVRRDPPPSSCSCGRGSNNNSSRVQSVSPHPSYYYQYQYPDHSDSSSRSNGPSNSVVVNVSVVVVVPDPDQKDKDKPPCPDLLNDQDHDDDDQAQAFAWEKQAQDDDDALVSLLLQCVRLVLFEEEEEEQDDDQVVFVVSVVSPRNMYMYMHRPAQVLLADPSNLVSLLRHSEYEYEDDQLLSVCRNHPPGNNLVSQQVCNGRHYYYYYASRNQQAAQKHQRQSVHDDALLCCQQFLPPPSGDMDGHSYHNPLRHVLQEGEHHLPVVRVCLNVQVSNQQCCPVVVVDVDQKHKYKYHRHQKIWIARSVQQKTAIDGDAKMKIKMFGHWPDRDGPWGTWTFFIKMFIDDHGKMARSVVGDIDGDIDTWTRDRSDIDDDSRPDDDD

Mean predicted aligned error: 16.34 Å

pLDDT: mean 86.09, std 16.83, range [24.91, 98.81]

Organism: NCBI:txid44058

Nearest PDB structures (foldseek):
  7uqw-assembly1_A  TM=8.251E-01  e=4.636E-17  Synechocystis sp. PCC 6803
  7uqv-assembly1_A  TM=8.215E-01  e=3.030E-15  Pseudobacteroides cellulosolvens ATCC 35603 = DSM 2933
  7uqv-assembly1_B  TM=8.257E-01  e=4.019E-15  Pseudobacteroides cellulosolvens ATCC 35603 = DSM 2933
  7uqv-assembly2_C  TM=8.056E-01  e=2.864E-15  Pseudobacteroides cellulosolvens ATCC 35603 = DSM 2933
  6nqc-assembly1_A  TM=6.818E-01  e=1.489E-09  actinobacterium SCGC AAA027-L06